Protein AF-A0A971VZ49-F1 (afdb_monomer_lite)

pLDDT: mean 85.01, std 17.79, range [26.12, 98.88]

Foldseek 3Di:
DVVVVVVVVVVVVVCVVVDPPVVVVQVCQQAQAQDPLRGHDQVVCCQWANDGPVPDALLRVLLSVLCSVPRHQLPCVRCVPSVLVSSLVSLVVCVVVVVDDPVSSVVNNPDDGDTPPCPPDDDAPDCPQQVLLCCCCVQVPVCVPPAQCCVSPQQKDFDWLEDRLLQVLLLVLQLPFPFWKWKWKAQLQKLGTHYTQQTNDCVVFVGRQQAFFFAFQFLQLQLLLVLLVVQVPAKQQAWEFFDWDQDPLGDTDAFDVRDGDTIAGNLLCSLASGQVVLLLSCQASPQVSSVLLLVLLQFPPPDDDLFSCVSRRLGGGHNNSSLQSQSCLQNQAKRWDHTITQFMATNVRHTPDGDIIDIDGRGGSLSSPLSQQSQLSNCVPGPLVLLDDPLARKGWDWRADPQQQKTKIWIDTRRMTMIMIGGHLVSHHPPDPDYNSNRPSVSNSSSVNSVVVVDPGDRYRDRDPPSQWDWAWAANGFSAGEDPPGPIDIGITGHPLRWPWYDCVHPTPPVSLVVTPNRHHYQYGPSVVVVCVPPVPDPPPDDDDDDDDDDDDDDDDDDDPPDDDPDDDRRHHDNPPDDSCPPGPRDRVVVVVVVVVSCVVSVVDD

Radius of gyration: 33.23 Å; chains: 1; bounding box: 83×47×128 Å

Sequence (606 aa):
TIIRKAKEAILALRLERIYNKDQLLEMYLNTIYMGHGTYGIDSATKIYFGKVPGKLTITESAILAGLVAAPETYSPFRNPSSSQTRRNYVLKRMLDLDWISKSDYDISINETPALIKREANKSSLSLKDAPYFVSYILFNQLLPNYGTDMVYRGGMRVYTTIDIDLQKKAEELVSKMNHEGALIALDPNTGEILALVGGRDFDSSKFNRATQAFRQPGSAFKPIVYATALENGYRAVDHLLDAPLHFANGWEPGNYGGKYDGEVTLMDALSRSINTVAVRLAQIDGVGRVVDMSRRLGITTPHLPQDLSLALGTASVTPLEMCVAYSAFANDGYKIEPYGIKEIKGRSGESVEQNGPKMTNAISVTTAITTRSMLEQVTIWGTGAKARIEGYQTFGKTGTTNDWTDAWFAGGIPGLVVVVYVGNDNHTPLGGKITGTIAAVPVWKEFISFAVKKLKFPQAFILPPDAGVESVRVCKKTGFLAASGCPATEILVPTGHAPSSQCPWHGGSLSSARADENAPQLILAPIDDDMTHYKYAMRVLSEPAESPEEVTIQAPDTPVVTKKTEDKEHAKVPDKNDDPYKKDPSKQVEMEAKYQELLKRYNIIE

Secondary structure (DSSP, 8-state):
-HHHHHHHHHHHHHHHHHS-HHHHHHHHHHHSEEETTEESHHHHHHHHHS--GGG--HHHHHHHHHHTT-TTTT-TTT-HHHHHHHHHHHHHHHHHTTSS-HHHHHHHHH----PPP----SSS--TTSSHHHHHHHIIIIIHHHHHHHHHHHS--EEEE---HHHHHHHHHHHHT-SS-EEEEEE-TTT-BEEEEE-SS-TTT----HHHH--B--GGGGHHHHHHHHHHTT--TT-EEEE-----TTS-----TTS---EEEEHHHHHHHT-HHHHHHHHHHH-HHHHHHHHHHTT---S----BGGGGGT-S-B-HHHHHHHHHHHHTTSEEE--BSEEEEE-TTS-EEEE----EEE-S-HHHHHHHHHHHHHHHHTSTTGGGPPTTS--EEEEEE-TTS-EEEEEEEETTEEEEEEEE-TT----SSS--HHHHHHHHHHHHHHHHHHHS---SSPPPPTT--EEEEEEETTT-SBPPTT--EEEEEEETT-S--SB-GGGT--HHHHHH-TTPPPEE--HHHHHHHHHHSS----------------PPPPPPP---------PPBPPPTT--TTTT----HHHHHHHHHHHHHHTTS--

Structure (mmCIF, N/CA/C/O backbone):
data_AF-A0A971VZ49-F1
#
_entry.id   AF-A0A971VZ49-F1
#
loop_
_atom_site.group_PDB
_atom_site.id
_atom_site.type_symbol
_atom_site.label_atom_id
_atom_site.label_alt_id
_atom_site.label_comp_id
_atom_site.label_asym_id
_atom_site.label_entity_id
_atom_site.label_seq_id
_atom_site.pdbx_PDB_ins_code
_atom_site.Cartn_x
_atom_site.Cartn_y
_atom_site.Cartn_z
_atom_site.occupancy
_atom_site.B_iso_or_equiv
_atom_site.auth_seq_id
_atom_site.auth_comp_id
_atom_site.auth_asym_id
_atom_site.auth_atom_id
_atom_site.pdbx_PDB_model_num
ATOM 1 N N . THR A 1 1 ? -43.869 10.718 25.753 1.00 60.91 1 THR A N 1
ATOM 2 C CA . THR A 1 1 ? -45.223 10.807 25.163 1.00 60.91 1 THR A CA 1
ATOM 3 C C . THR A 1 1 ? -46.159 9.809 25.815 1.00 60.91 1 THR A C 1
ATOM 5 O O . THR A 1 1 ? -45.720 8.726 26.188 1.00 60.91 1 THR A O 1
ATOM 8 N N . ILE A 1 2 ? -47.440 10.168 25.946 1.00 76.25 2 ILE A N 1
ATOM 9 C CA . ILE A 1 2 ? -48.496 9.337 26.563 1.00 76.25 2 ILE A CA 1
ATOM 10 C C . ILE A 1 2 ? -48.598 7.960 25.878 1.00 76.25 2 ILE A C 1
ATOM 12 O O . ILE A 1 2 ? -48.691 6.937 26.548 1.00 76.25 2 ILE A O 1
ATOM 16 N N . ILE A 1 3 ? -48.442 7.919 24.551 1.00 77.19 3 ILE A N 1
ATOM 17 C CA . ILE A 1 3 ? -48.447 6.684 23.749 1.00 77.19 3 ILE A CA 1
ATOM 18 C C . ILE A 1 3 ? -47.321 5.715 24.161 1.00 77.19 3 ILE A C 1
ATOM 20 O O . ILE A 1 3 ? -47.552 4.511 24.251 1.00 77.19 3 ILE A O 1
ATOM 24 N N . ARG A 1 4 ? -46.111 6.215 24.459 1.00 62.41 4 ARG A N 1
ATOM 25 C CA . ARG A 1 4 ? -44.994 5.383 24.952 1.00 62.41 4 ARG A CA 1
ATOM 26 C C . ARG A 1 4 ? -45.328 4.764 26.310 1.00 62.41 4 ARG A C 1
ATOM 28 O O . ARG A 1 4 ? -45.172 3.563 26.477 1.00 62.41 4 ARG A O 1
ATOM 35 N N . LYS A 1 5 ? -45.851 5.568 27.241 1.00 69.88 5 LYS A N 1
ATOM 36 C CA . LYS A 1 5 ? -46.253 5.115 28.583 1.00 69.88 5 LYS A CA 1
ATOM 37 C C . LYS A 1 5 ? -47.343 4.038 28.528 1.00 69.88 5 LYS A C 1
ATOM 39 O O . LYS A 1 5 ? -47.271 3.074 29.281 1.00 69.88 5 LYS A O 1
ATOM 44 N N . ALA A 1 6 ? -48.305 4.159 27.610 1.00 78.19 6 ALA A N 1
ATOM 45 C CA . ALA A 1 6 ? -49.326 3.133 27.393 1.00 78.19 6 ALA A CA 1
ATOM 46 C C . ALA A 1 6 ? -48.729 1.815 26.862 1.00 78.19 6 ALA A C 1
ATOM 48 O O . ALA A 1 6 ? -49.068 0.742 27.357 1.00 78.19 6 ALA A O 1
ATOM 49 N N . LYS A 1 7 ? -47.792 1.883 25.902 1.00 72.69 7 LYS A N 1
ATOM 50 C CA . LYS A 1 7 ? -47.070 0.699 25.400 1.00 72.69 7 LYS A CA 1
ATOM 51 C C . LYS A 1 7 ? -46.227 0.030 26.492 1.00 72.69 7 LYS A C 1
ATOM 53 O O . LYS A 1 7 ? -46.274 -1.189 26.618 1.00 72.69 7 LYS A O 1
ATOM 58 N N . GLU A 1 8 ? -45.509 0.813 27.296 1.00 64.50 8 GLU A N 1
ATOM 59 C CA . GLU A 1 8 ? -44.722 0.322 28.438 1.00 64.50 8 GLU A CA 1
ATOM 60 C C . GLU A 1 8 ? -45.603 -0.374 29.481 1.00 64.50 8 GLU A C 1
ATOM 62 O O . GLU A 1 8 ? -45.240 -1.445 29.957 1.00 64.50 8 GLU A O 1
ATOM 67 N N . ALA A 1 9 ? -46.785 0.173 29.785 1.00 75.69 9 ALA A N 1
ATOM 68 C CA . ALA A 1 9 ? -47.729 -0.445 30.715 1.00 75.69 9 ALA A CA 1
ATOM 69 C C . ALA A 1 9 ? -48.240 -1.806 30.209 1.00 75.69 9 ALA A C 1
ATOM 71 O O . ALA A 1 9 ? -48.270 -2.778 30.961 1.00 75.69 9 ALA A O 1
ATOM 72 N N . ILE A 1 10 ? -48.589 -1.906 28.920 1.00 80.12 10 ILE A N 1
ATOM 73 C CA . ILE A 1 10 ? -49.008 -3.177 28.304 1.00 80.12 10 ILE A CA 1
ATOM 74 C C . ILE A 1 10 ? -47.860 -4.195 28.322 1.00 80.12 10 ILE A C 1
ATOM 76 O O . ILE A 1 10 ? -48.084 -5.374 28.599 1.00 80.12 10 ILE A O 1
ATOM 80 N N . LEU A 1 11 ? -46.631 -3.754 28.036 1.00 70.19 11 LEU A N 1
ATOM 81 C CA . LEU A 1 11 ? -45.450 -4.614 28.050 1.00 70.19 11 LEU A CA 1
ATOM 82 C C . LEU A 1 11 ? -45.135 -5.113 29.467 1.00 70.19 11 LEU A C 1
ATOM 84 O O . LEU A 1 11 ? -44.893 -6.302 29.638 1.00 70.19 11 LEU A O 1
ATOM 88 N N . ALA A 1 12 ? -45.214 -4.242 30.476 1.00 70.69 12 ALA A N 1
ATOM 89 C CA . ALA A 1 12 ? -45.024 -4.602 31.879 1.00 70.69 12 ALA A CA 1
ATOM 90 C C . ALA A 1 12 ? -46.041 -5.662 32.333 1.00 70.69 12 ALA A C 1
ATOM 92 O O . ALA A 1 12 ? -45.651 -6.677 32.900 1.00 70.69 12 ALA A O 1
ATOM 93 N N . LEU A 1 13 ? -47.325 -5.496 31.987 1.00 79.75 13 LEU A N 1
ATOM 94 C CA . LEU A 1 13 ? -48.366 -6.490 32.284 1.00 79.75 13 LEU A CA 1
ATOM 95 C C . LEU A 1 13 ? -48.114 -7.842 31.604 1.00 79.75 13 LEU A C 1
ATOM 97 O O . LEU A 1 13 ? -48.438 -8.886 32.165 1.00 79.75 13 LEU A O 1
ATOM 101 N N . ARG A 1 14 ? -47.552 -7.846 30.389 1.00 77.62 14 ARG A N 1
ATOM 102 C CA . ARG A 1 14 ? -47.162 -9.088 29.702 1.00 77.62 14 ARG A CA 1
ATOM 103 C C . ARG A 1 14 ? -45.948 -9.738 30.356 1.00 77.62 14 ARG A C 1
ATOM 105 O O . ARG A 1 14 ? -45.961 -10.946 30.552 1.00 77.62 14 ARG A O 1
ATOM 112 N N . LEU A 1 15 ? -44.934 -8.952 30.707 1.00 65.06 15 LEU A N 1
ATOM 113 C CA . LEU A 1 15 ? -43.727 -9.438 31.373 1.00 65.06 15 LEU A CA 1
ATOM 114 C C . LEU A 1 15 ? -44.050 -10.052 32.741 1.00 65.06 15 LEU A C 1
ATOM 116 O O . LEU A 1 15 ? -43.569 -11.141 33.023 1.00 65.06 15 LEU A O 1
ATOM 120 N N . GLU A 1 16 ? -44.936 -9.439 33.530 1.00 80.31 16 GLU A N 1
ATOM 121 C CA . GLU A 1 16 ? -45.384 -9.978 34.828 1.00 80.31 16 GLU A CA 1
ATOM 122 C C . GLU A 1 16 ? -46.219 -11.263 34.732 1.00 80.31 16 GLU A C 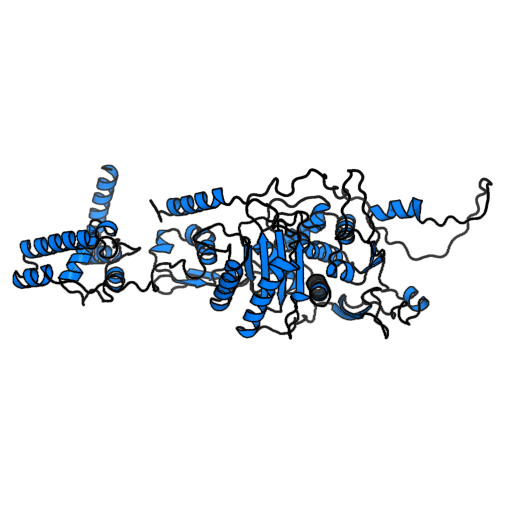1
ATOM 124 O O . GLU A 1 16 ? -46.353 -11.980 35.720 1.00 80.31 16 GLU A O 1
ATOM 129 N N . ARG A 1 17 ? -46.780 -11.581 33.558 1.00 80.38 17 ARG A N 1
ATOM 130 C CA . ARG A 1 17 ? -47.453 -12.870 33.321 1.00 80.38 17 ARG A CA 1
ATOM 131 C C . ARG A 1 17 ? -46.486 -13.995 32.961 1.00 80.38 17 ARG A C 1
ATOM 133 O O . ARG A 1 17 ? -46.862 -15.156 33.079 1.00 80.38 17 ARG A O 1
ATOM 140 N N . ILE A 1 18 ? -45.296 -13.655 32.467 1.00 77.56 18 ILE A N 1
ATOM 141 C CA . ILE A 1 18 ? -44.307 -14.613 31.952 1.00 77.56 18 ILE A CA 1
ATOM 142 C C . ILE A 1 18 ? -43.198 -14.850 32.981 1.00 77.56 18 ILE A C 1
ATOM 144 O O . ILE A 1 18 ? -42.742 -15.978 33.140 1.00 77.56 18 ILE A O 1
ATOM 148 N N . TYR A 1 19 ? -42.787 -13.798 33.689 1.00 74.31 19 TYR A N 1
ATOM 149 C CA . TYR A 1 19 ? -41.680 -13.809 34.636 1.00 74.31 19 TYR A CA 1
ATOM 150 C C . TYR A 1 19 ? -42.162 -13.451 36.039 1.00 74.31 19 TYR A C 1
ATOM 152 O O . TYR A 1 19 ? -43.016 -12.580 36.220 1.00 74.31 19 TYR A O 1
ATOM 160 N N . ASN A 1 20 ? -41.583 -14.101 37.046 1.00 87.69 20 ASN A N 1
ATOM 161 C CA . ASN A 1 20 ? -41.840 -13.753 38.439 1.00 87.69 20 ASN A CA 1
ATOM 162 C C . ASN A 1 20 ? -41.091 -12.465 38.845 1.00 87.69 20 ASN A C 1
ATOM 164 O O . ASN A 1 20 ? -40.246 -11.947 38.111 1.00 87.69 20 ASN A O 1
ATOM 168 N N . LYS A 1 21 ? -41.419 -11.919 40.022 1.00 84.44 21 LYS A N 1
ATOM 169 C CA . LYS A 1 21 ? -40.866 -10.633 40.484 1.00 84.44 21 LYS A CA 1
ATOM 170 C C . LYS A 1 21 ? -39.345 -10.671 40.656 1.00 84.44 21 LYS A C 1
ATOM 172 O O . LYS A 1 21 ? -38.696 -9.680 40.328 1.00 84.44 21 LYS A O 1
ATOM 177 N N . ASP A 1 22 ? -38.788 -11.804 41.076 1.00 81.75 22 ASP A N 1
ATOM 178 C CA . ASP A 1 22 ? -37.342 -11.969 41.246 1.00 81.75 22 ASP A CA 1
ATOM 179 C C . ASP A 1 22 ? -36.620 -11.973 39.894 1.00 81.75 22 ASP A C 1
ATOM 181 O O . ASP A 1 22 ? -35.637 -11.259 39.725 1.00 81.75 22 ASP A O 1
ATOM 185 N N . GLN A 1 23 ? -37.159 -12.674 38.894 1.00 68.31 23 GLN A N 1
ATOM 186 C CA . GLN A 1 23 ? -36.642 -12.684 37.521 1.00 68.31 23 GLN A CA 1
ATOM 187 C C . GLN A 1 23 ? -36.714 -11.298 36.872 1.00 68.31 23 GLN A C 1
ATOM 189 O O . GLN A 1 23 ? -35.786 -10.877 36.184 1.00 68.31 23 GLN A O 1
ATOM 194 N N . LEU A 1 24 ? -37.800 -10.556 37.104 1.00 69.31 24 LEU A N 1
ATOM 195 C CA . LEU A 1 24 ? -37.938 -9.187 36.601 1.00 69.31 24 LEU A CA 1
ATOM 196 C C . LEU A 1 24 ? -36.931 -8.241 37.253 1.00 69.31 24 LEU A C 1
ATOM 198 O O . LEU A 1 24 ? -36.340 -7.406 36.565 1.00 69.31 24 LEU A O 1
ATOM 202 N N . LEU A 1 25 ? -36.717 -8.380 38.562 1.00 78.31 25 LEU A N 1
ATOM 203 C CA . LEU A 1 25 ? -35.715 -7.608 39.282 1.00 78.31 25 LEU A CA 1
ATOM 204 C C . LEU A 1 25 ? -34.301 -7.973 38.819 1.00 78.31 25 LEU A C 1
ATOM 206 O O . LEU A 1 25 ? -33.500 -7.077 38.575 1.00 78.31 25 LEU A O 1
ATOM 210 N N . GLU A 1 26 ? -34.002 -9.256 38.626 1.00 75.31 26 GLU A N 1
ATOM 211 C CA . GLU A 1 26 ? -32.725 -9.731 38.088 1.00 75.31 26 GLU A CA 1
ATOM 212 C C . GLU A 1 26 ? -32.459 -9.159 36.689 1.00 75.31 26 GLU A C 1
ATOM 214 O O . GLU A 1 26 ? -31.389 -8.602 36.431 1.00 75.31 26 GLU A O 1
ATOM 219 N N . MET A 1 27 ? -33.440 -9.234 35.786 1.00 70.69 27 MET A N 1
ATOM 220 C CA . MET A 1 27 ? -33.342 -8.638 34.453 1.00 70.69 27 MET A CA 1
ATOM 221 C C . MET A 1 27 ? -33.104 -7.131 34.535 1.00 70.69 27 MET A C 1
ATOM 223 O O . MET A 1 27 ? -32.225 -6.603 33.852 1.00 70.69 27 MET A O 1
ATOM 227 N N . TYR A 1 28 ? -33.858 -6.432 35.382 1.00 77.69 28 TYR A N 1
ATOM 228 C CA . TYR A 1 28 ? -33.716 -4.994 35.574 1.00 77.69 28 TYR A CA 1
ATOM 229 C C . TYR A 1 28 ? -32.314 -4.627 36.077 1.00 77.69 28 TYR A C 1
ATOM 231 O O . TYR A 1 28 ? -31.632 -3.798 35.473 1.00 77.69 28 TYR A O 1
ATOM 239 N N . LEU A 1 29 ? -31.846 -5.296 37.133 1.00 78.06 29 LEU A N 1
ATOM 240 C CA . LEU A 1 29 ? -30.535 -5.058 37.731 1.00 78.06 29 LEU A CA 1
ATOM 241 C C . LEU A 1 29 ? -29.384 -5.363 36.771 1.00 78.06 29 LEU A C 1
ATOM 243 O O . LEU A 1 29 ? -28.329 -4.758 36.913 1.00 78.06 29 LEU A O 1
ATOM 247 N N . ASN A 1 30 ? -29.570 -6.240 35.783 1.00 74.94 30 ASN A N 1
ATOM 248 C CA . ASN A 1 30 ? -28.558 -6.538 34.767 1.00 74.94 30 ASN A CA 1
ATOM 249 C C . ASN A 1 30 ? -28.598 -5.612 33.541 1.00 74.94 30 ASN A C 1
ATOM 251 O O . ASN A 1 30 ? -27.626 -5.561 32.791 1.00 74.94 30 ASN A O 1
ATOM 255 N N . THR A 1 31 ? -29.694 -4.886 33.313 1.00 67.69 31 THR A N 1
ATOM 256 C CA . THR A 1 31 ? -29.905 -4.112 32.071 1.00 67.69 31 THR A CA 1
ATOM 257 C C . THR A 1 31 ? -29.917 -2.601 32.273 1.00 67.69 31 THR A C 1
ATOM 259 O O . THR A 1 31 ? -29.745 -1.851 31.309 1.00 67.69 31 THR A O 1
ATOM 262 N N . ILE A 1 32 ? -30.110 -2.137 33.508 1.00 76.12 32 ILE A N 1
ATOM 263 C CA . ILE A 1 32 ? -30.224 -0.715 33.822 1.00 76.12 32 ILE A CA 1
ATOM 264 C C . ILE A 1 32 ? -28.922 0.051 33.535 1.00 76.12 32 ILE A C 1
ATOM 266 O O . ILE A 1 32 ? -27.825 -0.409 33.855 1.00 76.12 32 ILE A O 1
ATOM 270 N N . TYR A 1 33 ? -29.047 1.241 32.936 1.00 74.56 33 TYR A N 1
ATOM 271 C CA . TYR A 1 33 ? -27.913 2.138 32.708 1.00 74.56 33 TYR A CA 1
ATOM 272 C C . TYR A 1 33 ? -27.485 2.811 34.017 1.00 74.56 33 TYR A C 1
ATOM 274 O O . TYR A 1 33 ? -28.301 3.412 34.711 1.00 74.56 33 TYR A O 1
ATOM 282 N N . MET A 1 34 ? -26.197 2.724 34.328 1.00 80.31 34 MET A N 1
ATOM 283 C CA . MET A 1 34 ? -25.563 3.150 35.578 1.00 80.31 34 MET A CA 1
ATOM 284 C C . MET A 1 34 ? -24.478 4.222 35.359 1.00 80.31 34 MET A C 1
ATOM 286 O O . MET A 1 34 ? -23.774 4.559 36.303 1.00 80.31 34 MET A O 1
ATOM 290 N N . GLY A 1 35 ? -24.368 4.804 34.155 1.00 74.31 35 GLY A N 1
ATOM 291 C CA . GLY A 1 35 ? -23.431 5.901 33.853 1.00 74.31 35 GLY A CA 1
ATOM 292 C C . GLY A 1 35 ? -22.047 5.417 33.408 1.00 74.31 35 GLY A C 1
ATOM 293 O O . GLY A 1 35 ? -21.637 4.319 33.752 1.00 74.31 35 GLY A O 1
ATOM 294 N N . HIS A 1 36 ? -21.304 6.207 32.628 1.00 73.38 36 HIS A N 1
ATOM 295 C CA . HIS A 1 36 ? -19.997 5.816 32.047 1.00 73.38 36 HIS A CA 1
ATOM 296 C C . HIS A 1 36 ? -20.015 4.532 31.194 1.00 73.38 36 HIS A C 1
ATOM 298 O O . HIS A 1 36 ? -18.978 3.890 31.038 1.00 73.38 36 HIS A O 1
ATOM 304 N N . GLY A 1 37 ? -21.168 4.154 30.631 1.00 65.75 37 GLY A N 1
ATOM 305 C CA . GLY A 1 37 ? -21.259 3.089 29.621 1.00 65.75 37 GLY A CA 1
ATOM 306 C C . GLY A 1 37 ? -21.045 1.614 30.035 1.00 65.75 37 GLY A C 1
ATOM 307 O O . GLY A 1 37 ? -20.576 0.861 29.198 1.00 65.75 37 GLY A O 1
ATOM 308 N N . THR A 1 38 ? -21.312 1.053 31.218 1.00 69.81 38 THR A N 1
ATOM 309 C CA . THR A 1 38 ? -22.169 1.470 32.324 1.00 69.81 38 THR A CA 1
ATOM 310 C C . THR A 1 38 ? -23.512 0.728 32.367 1.00 69.81 38 THR A C 1
ATOM 312 O O . THR A 1 38 ? -24.501 1.403 32.616 1.00 69.81 38 THR A O 1
ATOM 315 N N . TYR A 1 39 ? -23.612 -0.588 32.107 1.00 75.25 39 TYR A N 1
ATOM 316 C CA . TYR A 1 39 ? -24.888 -1.331 32.191 1.00 75.25 39 TYR A CA 1
ATOM 317 C C . TYR A 1 39 ? -24.847 -2.474 33.209 1.00 75.25 39 TYR A C 1
ATOM 319 O O . TYR A 1 39 ? -23.950 -3.321 33.185 1.00 75.25 39 TYR A O 1
ATOM 327 N N . GLY A 1 40 ? -25.863 -2.504 34.068 1.00 78.44 40 GLY A N 1
ATOM 328 C CA . GLY A 1 40 ? -26.052 -3.525 35.087 1.00 78.44 40 GLY A CA 1
ATOM 329 C C . GLY A 1 40 ? -25.263 -3.279 36.377 1.00 78.44 40 GLY A C 1
ATOM 330 O O . GLY A 1 40 ? -24.218 -2.624 36.395 1.00 78.44 40 GLY A O 1
ATOM 331 N N . ILE A 1 41 ? -25.781 -3.818 37.481 1.00 83.75 41 ILE A N 1
ATOM 332 C CA . ILE A 1 41 ? -25.271 -3.566 38.828 1.00 83.75 41 ILE A CA 1
ATOM 333 C C . ILE A 1 41 ? -23.877 -4.167 39.036 1.00 83.75 41 ILE A C 1
ATOM 335 O O . ILE A 1 41 ? -23.022 -3.496 39.595 1.00 83.75 41 ILE A O 1
ATOM 339 N N . ASP A 1 42 ? -23.600 -5.368 38.519 1.00 81.75 42 ASP A N 1
ATOM 340 C CA . ASP A 1 42 ? -22.288 -6.021 38.665 1.00 81.75 42 ASP A CA 1
ATOM 341 C C . ASP A 1 42 ? -21.165 -5.256 37.942 1.00 81.75 42 ASP A C 1
ATOM 343 O O . ASP A 1 42 ? -20.072 -5.064 38.480 1.00 81.75 42 ASP A O 1
ATOM 347 N N . SER A 1 43 ? -21.447 -4.742 36.741 1.00 79.62 43 SER A N 1
ATOM 348 C CA . SER A 1 43 ? -20.526 -3.852 36.029 1.00 79.62 43 SER A CA 1
ATOM 349 C C . SER A 1 43 ? -20.296 -2.572 36.830 1.00 79.62 43 SER A C 1
ATOM 351 O O . SER A 1 43 ? -19.156 -2.159 37.034 1.00 79.62 43 SER A O 1
ATOM 353 N N . ALA A 1 44 ? -21.370 -1.956 37.334 1.00 85.62 44 ALA A N 1
ATOM 354 C CA . ALA A 1 44 ? -21.288 -0.719 38.098 1.00 85.62 44 ALA A CA 1
ATOM 355 C C . ALA A 1 44 ? -20.471 -0.881 39.391 1.00 85.62 44 ALA A C 1
ATOM 357 O O . ALA A 1 44 ? -19.612 -0.049 39.674 1.00 85.62 44 ALA A O 1
ATOM 358 N N . THR A 1 45 ? -20.646 -1.962 40.151 1.00 89.44 45 THR A N 1
ATOM 359 C CA . THR A 1 45 ? -19.895 -2.171 41.402 1.00 89.44 45 THR A CA 1
ATOM 360 C C . THR A 1 45 ? -18.398 -2.318 41.165 1.00 89.44 45 THR A C 1
ATOM 362 O O . THR A 1 45 ? -17.598 -1.782 41.935 1.00 89.44 45 THR A O 1
ATOM 365 N N . LYS A 1 46 ? -18.010 -2.979 40.069 1.00 84.50 46 LYS A N 1
ATOM 366 C CA . LYS A 1 46 ? -16.609 -3.090 39.643 1.00 84.50 46 LYS A CA 1
ATOM 367 C C . LYS A 1 46 ? -16.043 -1.736 39.230 1.00 84.50 46 LYS A C 1
ATOM 369 O O . LYS A 1 46 ? -14.951 -1.388 39.661 1.00 84.50 46 LYS A O 1
ATOM 374 N N . ILE A 1 47 ? -16.800 -0.965 38.449 1.00 81.81 47 ILE A N 1
ATOM 375 C CA . ILE A 1 47 ? -16.385 0.351 37.939 1.00 81.81 47 ILE A CA 1
ATOM 376 C C . ILE A 1 47 ? -16.218 1.365 39.079 1.00 81.81 47 ILE A C 1
ATOM 378 O O . ILE A 1 47 ? -15.223 2.086 39.120 1.00 81.81 47 ILE A O 1
ATOM 382 N N . TYR A 1 48 ? -17.192 1.449 39.988 1.00 87.00 48 TYR A N 1
ATOM 383 C CA . TYR A 1 48 ? -17.220 2.477 41.029 1.00 87.00 48 TYR A CA 1
ATOM 384 C C . TYR A 1 48 ? -16.380 2.108 42.258 1.00 87.00 48 TYR A C 1
ATOM 386 O O . TYR A 1 48 ? -15.691 2.973 42.800 1.00 87.00 48 TYR A O 1
ATOM 394 N N . PHE A 1 49 ? -16.402 0.838 42.677 1.00 90.94 49 PHE A N 1
ATOM 395 C CA . PHE A 1 49 ? -15.855 0.410 43.973 1.00 90.94 49 PHE A CA 1
ATOM 396 C C . PHE A 1 49 ? -14.874 -0.765 43.891 1.00 90.94 49 PHE A C 1
ATOM 398 O O . PHE A 1 49 ? -14.252 -1.098 44.896 1.00 90.94 49 PHE A O 1
ATOM 405 N N . GLY A 1 50 ? -14.721 -1.420 42.733 1.00 85.94 50 GLY A N 1
ATOM 406 C CA . GLY A 1 50 ? -13.858 -2.602 42.604 1.00 85.94 50 GLY A CA 1
ATOM 407 C C . GLY A 1 50 ? -14.378 -3.842 43.306 1.00 85.94 50 GLY A C 1
ATOM 408 O O . GLY A 1 50 ? -13.602 -4.743 43.617 1.00 85.94 50 GLY A O 1
ATOM 409 N N . LYS A 1 51 ? -15.674 -3.872 43.611 1.00 88.19 51 LYS A N 1
ATOM 410 C CA . LYS A 1 51 ? -16.302 -4.907 44.432 1.00 88.19 51 LYS A CA 1
ATOM 411 C C . LYS A 1 51 ? -17.313 -5.702 43.620 1.00 88.19 51 LYS A C 1
ATOM 413 O O . LYS A 1 51 ? -17.833 -5.241 42.603 1.00 88.19 51 LYS A O 1
ATOM 418 N N . VAL A 1 52 ? -17.621 -6.896 44.114 1.00 87.69 52 VAL A N 1
ATOM 419 C CA . VAL A 1 52 ? -18.802 -7.655 43.688 1.00 87.69 52 VAL A CA 1
ATOM 420 C C . VAL A 1 52 ? -20.040 -7.161 44.454 1.00 87.69 52 VAL A C 1
ATOM 422 O O . VAL A 1 52 ? -19.887 -6.731 45.603 1.00 87.69 52 VAL A O 1
ATOM 425 N N . PRO A 1 53 ? -21.260 -7.248 43.890 1.00 86.44 53 PRO A N 1
ATOM 426 C CA . PRO A 1 53 ? -22.473 -6.700 44.511 1.00 86.44 53 PRO A CA 1
ATOM 427 C C . PRO A 1 53 ? -22.719 -7.139 45.961 1.00 86.44 53 PRO A C 1
ATOM 429 O O . PRO A 1 53 ? -23.065 -6.316 46.801 1.00 86.44 53 PRO A O 1
ATOM 432 N N . GLY A 1 54 ? -22.450 -8.404 46.299 1.00 88.38 54 GLY A N 1
ATOM 433 C CA . GLY A 1 54 ? -22.623 -8.930 47.662 1.00 88.38 54 GLY A CA 1
ATOM 434 C C . GLY A 1 54 ? -21.616 -8.421 48.706 1.00 88.38 54 GLY A C 1
ATOM 435 O O . GLY A 1 54 ? -21.635 -8.886 49.842 1.00 88.38 54 GLY A O 1
ATOM 436 N N . LYS A 1 55 ? -20.694 -7.525 48.333 1.00 92.81 55 LYS A N 1
ATOM 437 C CA . LYS A 1 55 ? -19.665 -6.947 49.219 1.00 92.81 55 LYS A CA 1
ATOM 438 C C . LYS A 1 55 ? -19.783 -5.428 49.374 1.00 92.81 55 LYS A C 1
ATOM 440 O O . LYS A 1 55 ? -18.881 -4.815 49.945 1.00 92.81 55 LYS A O 1
ATOM 445 N N . LEU A 1 56 ? -20.849 -4.825 48.853 1.00 92.44 56 LEU A N 1
ATOM 446 C CA . LEU A 1 56 ? -21.084 -3.392 48.989 1.00 92.44 56 LEU A CA 1
ATOM 447 C C . LEU A 1 56 ? -21.480 -3.019 50.415 1.00 92.44 56 LEU A C 1
ATOM 449 O O . LEU A 1 56 ? -22.208 -3.756 51.081 1.00 92.44 56 LEU A O 1
ATOM 453 N N . THR A 1 57 ? -21.052 -1.838 50.854 1.00 94.19 57 THR A N 1
ATOM 454 C CA . THR A 1 57 ? -21.607 -1.211 52.060 1.00 94.19 57 THR A CA 1
ATOM 455 C C . THR A 1 57 ? -22.984 -0.604 51.770 1.00 94.19 57 THR A C 1
ATOM 457 O O . THR A 1 57 ? -23.396 -0.451 50.613 1.00 94.19 57 THR A O 1
ATOM 460 N N . ILE A 1 58 ? -23.716 -0.231 52.824 1.00 94.69 58 ILE A N 1
ATOM 461 C CA . ILE A 1 58 ? -25.006 0.468 52.703 1.00 94.69 58 ILE A CA 1
ATOM 462 C C . ILE A 1 58 ? -24.817 1.793 51.947 1.00 94.69 58 ILE A C 1
ATOM 464 O O . ILE A 1 58 ? -25.585 2.105 51.038 1.00 94.69 58 ILE A O 1
ATOM 468 N N . THR A 1 59 ? -23.744 2.526 52.247 1.00 94.81 59 THR A N 1
ATOM 469 C CA . THR A 1 59 ? -23.356 3.775 51.575 1.00 94.81 59 THR A CA 1
ATOM 470 C C . THR A 1 59 ? -23.110 3.580 50.078 1.00 94.81 59 THR A C 1
ATOM 472 O O . THR A 1 59 ? -23.631 4.341 49.260 1.00 94.81 59 THR A O 1
ATOM 475 N N . GLU A 1 60 ? -22.345 2.553 49.697 1.00 94.50 60 GLU A N 1
ATOM 476 C CA . GLU A 1 60 ? -22.046 2.236 48.292 1.00 94.50 60 GLU A CA 1
ATOM 477 C C . GLU A 1 60 ? -23.304 1.794 47.532 1.00 94.50 60 GLU A C 1
ATOM 479 O O . GLU A 1 60 ? -23.554 2.242 46.410 1.00 94.50 60 GLU A O 1
ATOM 484 N N . SER A 1 61 ? -24.145 0.982 48.177 1.00 94.69 61 SER A N 1
ATOM 485 C CA . SER A 1 61 ? -25.432 0.539 47.631 1.00 94.69 61 SER A CA 1
ATOM 486 C C . SER A 1 61 ? -26.381 1.719 47.404 1.00 94.69 61 SER A C 1
ATOM 488 O O . SER A 1 61 ? -27.013 1.818 46.351 1.00 94.69 61 SER A O 1
ATOM 490 N N . ALA A 1 62 ? -26.432 2.664 48.349 1.00 95.25 62 ALA A N 1
ATOM 491 C CA . ALA A 1 62 ? -27.245 3.871 48.244 1.00 95.25 62 ALA A CA 1
ATOM 492 C C . ALA A 1 62 ? -26.789 4.796 47.104 1.00 95.25 62 ALA A C 1
ATOM 494 O O . ALA A 1 62 ? -27.626 5.434 46.461 1.00 95.25 62 ALA A O 1
ATOM 495 N N . ILE A 1 63 ? -25.484 4.846 46.807 1.00 94.31 63 ILE A N 1
ATOM 496 C CA . ILE A 1 63 ? -24.968 5.568 45.636 1.00 94.31 63 ILE A CA 1
ATOM 497 C C . ILE A 1 63 ? -25.486 4.930 44.351 1.00 94.31 63 ILE A C 1
ATOM 499 O O . ILE A 1 63 ? -26.095 5.634 43.549 1.00 94.31 63 ILE A O 1
ATOM 503 N N . LEU A 1 64 ? -25.311 3.616 44.169 1.00 93.62 64 LEU A N 1
ATOM 504 C CA . LEU A 1 64 ? -25.746 2.930 42.943 1.00 93.62 64 LEU A CA 1
ATOM 505 C C . LEU A 1 64 ? -27.262 3.011 42.741 1.00 93.62 64 LEU A C 1
ATOM 507 O O . LEU A 1 64 ? -27.723 3.317 41.643 1.00 93.62 64 LEU A O 1
ATOM 511 N N . ALA A 1 65 ? -28.046 2.834 43.807 1.00 93.31 65 ALA A N 1
ATOM 512 C CA . ALA A 1 65 ? -29.494 3.027 43.758 1.00 93.31 65 ALA A CA 1
ATOM 513 C C . ALA A 1 65 ? -29.871 4.477 43.393 1.00 93.31 65 ALA A C 1
ATOM 515 O O . ALA A 1 65 ? -30.840 4.717 42.671 1.00 93.31 65 ALA A O 1
ATOM 516 N N . GLY A 1 66 ? -29.082 5.456 43.846 1.00 91.75 66 GLY A N 1
ATOM 517 C CA . GLY A 1 66 ? -29.238 6.864 43.496 1.00 91.75 66 GLY A CA 1
ATOM 518 C C . GLY A 1 66 ? -28.978 7.167 42.018 1.00 91.75 66 GLY A C 1
ATOM 519 O O . GLY A 1 66 ? -29.678 8.019 41.457 1.00 91.75 66 GLY A O 1
ATOM 520 N N . LEU A 1 67 ? -28.033 6.454 41.389 1.00 90.75 67 LEU A N 1
ATOM 521 C CA . LEU A 1 67 ? -27.664 6.626 39.978 1.00 90.75 67 LEU A CA 1
ATOM 522 C C . LEU A 1 67 ? -28.826 6.333 39.035 1.00 90.75 67 LEU A C 1
ATOM 524 O O . LEU A 1 67 ? -28.978 7.055 38.058 1.00 90.75 67 LEU A O 1
ATOM 528 N N . VAL A 1 68 ? -29.684 5.357 39.355 1.00 87.12 68 VAL A N 1
ATOM 529 C CA . VAL A 1 68 ? -30.838 4.943 38.529 1.00 87.12 68 VAL A CA 1
ATOM 530 C C . VAL A 1 68 ? -31.653 6.134 38.007 1.00 87.12 68 VAL A C 1
ATOM 532 O O . VAL A 1 68 ? -32.131 6.113 36.877 1.00 87.12 68 VAL A O 1
ATOM 535 N N . ALA A 1 69 ? -31.824 7.177 38.825 1.00 82.69 69 ALA A N 1
ATOM 536 C CA . ALA A 1 69 ? -32.651 8.327 38.470 1.00 82.69 69 ALA A CA 1
ATOM 537 C C . ALA A 1 69 ? -32.011 9.259 37.429 1.00 82.69 69 ALA A C 1
ATOM 539 O O . ALA A 1 69 ? -32.728 9.828 36.611 1.00 82.69 69 ALA A O 1
ATOM 540 N N . ALA A 1 70 ? -30.690 9.440 37.480 1.00 83.44 70 ALA A N 1
ATOM 541 C CA . ALA A 1 70 ? -29.929 10.244 36.523 1.00 83.44 70 ALA A CA 1
ATOM 542 C C . ALA A 1 70 ? -28.438 9.851 36.600 1.00 83.44 70 ALA A C 1
ATOM 544 O O . ALA A 1 70 ? -27.676 10.479 37.346 1.00 83.44 70 ALA A O 1
ATOM 545 N N . PRO A 1 71 ? -28.007 8.811 35.861 1.00 81.88 71 PRO A N 1
ATOM 546 C CA . PRO A 1 71 ? -26.708 8.178 36.097 1.00 81.88 71 PRO A CA 1
ATOM 547 C C . PRO A 1 71 ? -25.499 9.090 35.859 1.00 81.88 71 PRO A C 1
ATOM 549 O O . PRO A 1 71 ? -24.548 9.073 36.637 1.00 81.88 71 PRO A O 1
ATOM 552 N N . GLU A 1 72 ? -25.540 9.941 34.830 1.00 81.31 72 GLU A N 1
ATOM 553 C CA . GLU A 1 72 ? -24.456 10.898 34.555 1.00 81.31 72 GLU A CA 1
ATOM 554 C C . GLU A 1 72 ? -24.455 12.072 35.544 1.00 81.31 72 GLU A C 1
ATOM 556 O O . GLU A 1 72 ? -23.398 12.493 36.015 1.00 81.31 72 GLU A O 1
ATOM 561 N N . THR A 1 73 ? -25.635 12.583 35.904 1.00 80.56 73 THR A N 1
ATOM 562 C CA . THR A 1 73 ? -25.777 13.726 36.817 1.00 80.56 73 THR A CA 1
ATOM 563 C C . THR A 1 73 ? -25.353 13.372 38.237 1.00 80.56 73 THR A C 1
ATOM 565 O O . THR A 1 73 ? -24.658 14.160 38.875 1.00 80.56 73 THR A O 1
ATOM 568 N N . TYR A 1 74 ? -25.744 12.195 38.728 1.00 88.88 74 TYR A N 1
ATOM 569 C CA . TYR A 1 74 ? -25.448 11.735 40.087 1.00 88.88 74 TYR A CA 1
ATOM 570 C C . TYR A 1 74 ? -24.181 10.883 40.180 1.00 88.88 74 TYR A C 1
ATOM 572 O O . TYR A 1 74 ? -23.885 10.337 41.245 1.00 88.88 74 TYR A O 1
ATOM 580 N N . SER A 1 75 ? -23.415 10.783 39.093 1.00 88.38 75 SER A N 1
ATOM 581 C CA . SER A 1 75 ? -22.155 10.054 39.081 1.00 88.38 75 SER A CA 1
ATOM 582 C C . SER A 1 75 ? -21.139 10.695 40.040 1.00 88.38 75 SER A C 1
ATOM 584 O O . SER A 1 75 ? -20.750 11.849 39.818 1.00 88.38 75 SER A O 1
ATOM 586 N N . PRO A 1 76 ? -20.593 9.942 41.015 1.00 87.81 76 PRO A N 1
ATOM 587 C CA . PRO A 1 76 ? -19.576 10.452 41.933 1.00 87.81 76 PRO A CA 1
ATOM 588 C C . PRO A 1 76 ? -18.256 10.819 41.235 1.00 87.81 76 PRO A C 1
ATOM 590 O O . PRO A 1 76 ? -17.493 11.615 41.767 1.00 87.81 76 PRO A O 1
ATOM 593 N N . PHE A 1 77 ? -18.001 10.310 40.021 1.00 83.69 77 PHE A N 1
ATOM 594 C CA . PHE A 1 77 ? -16.832 10.689 39.214 1.00 83.69 77 PHE A CA 1
ATOM 595 C C . PHE A 1 77 ? -16.964 12.040 38.502 1.00 83.69 77 PHE A C 1
ATOM 597 O O . PHE A 1 77 ? -15.951 12.624 38.136 1.00 83.69 77 PHE A O 1
ATOM 604 N N . ARG A 1 78 ? -18.195 12.504 38.243 1.00 77.56 78 ARG A N 1
ATOM 605 C CA . ARG A 1 78 ? -18.449 13.770 37.530 1.00 77.56 78 ARG A CA 1
ATOM 606 C C . ARG A 1 78 ? -18.838 14.862 38.517 1.00 77.56 78 ARG A C 1
ATOM 608 O O . ARG A 1 78 ? -18.230 15.922 38.519 1.00 77.56 78 ARG A O 1
ATOM 615 N N . ASN A 1 79 ? -19.826 14.568 39.365 1.00 86.38 79 ASN A N 1
ATOM 616 C CA . ASN A 1 79 ? -20.433 15.523 40.286 1.00 86.38 79 ASN A CA 1
ATOM 617 C C . ASN A 1 79 ? -20.489 14.934 41.709 1.00 86.38 79 ASN A C 1
ATOM 619 O O . ASN A 1 79 ? -21.549 14.459 42.138 1.00 86.38 79 ASN A O 1
ATOM 623 N N . PRO A 1 80 ? -19.375 14.962 42.467 1.00 88.00 80 PRO A N 1
ATOM 624 C CA . PRO A 1 80 ? -19.313 14.386 43.812 1.00 88.00 80 PRO A CA 1
ATOM 625 C C . PRO A 1 80 ? -20.396 14.931 44.752 1.00 88.00 80 PRO A C 1
ATOM 627 O O . PRO A 1 80 ? -21.068 14.161 45.434 1.00 88.00 80 PRO A O 1
ATOM 630 N N . SER A 1 81 ? -20.634 16.247 44.732 1.00 90.38 81 SER A N 1
ATOM 631 C CA . SER A 1 81 ? -21.634 16.898 45.588 1.00 90.38 81 SER A CA 1
ATOM 632 C C . SER A 1 81 ? -23.060 16.440 45.270 1.00 90.38 81 SER A C 1
ATOM 634 O O . SER A 1 81 ? -23.803 16.065 46.174 1.00 90.38 81 SER A O 1
ATOM 636 N N . SER A 1 82 ? -23.442 16.392 43.987 1.00 89.81 82 SER A N 1
ATOM 637 C CA . SER A 1 82 ? -24.771 15.915 43.573 1.00 89.81 82 SER A CA 1
ATOM 638 C C . SER A 1 82 ? -24.967 14.434 43.891 1.00 89.81 82 SER A C 1
ATOM 640 O O . SER A 1 82 ? -26.057 14.032 44.301 1.00 89.81 82 SER A O 1
ATOM 642 N N . SER A 1 83 ? -23.909 13.631 43.743 1.00 91.88 83 SER A N 1
ATOM 643 C CA . SER A 1 83 ? -23.916 12.223 44.141 1.00 91.88 83 SER A CA 1
ATOM 644 C C . SER A 1 83 ? -24.162 12.068 45.641 1.00 91.88 83 SER A C 1
ATOM 646 O O . SER A 1 83 ? -25.027 11.294 46.046 1.00 91.88 83 SER A O 1
ATOM 648 N N . GLN A 1 84 ? -23.487 12.869 46.470 1.00 93.31 84 GLN A N 1
ATOM 649 C CA . GLN A 1 84 ? -23.663 12.858 47.920 1.00 93.31 84 GLN A CA 1
ATOM 650 C C . GLN A 1 84 ? -25.087 13.252 48.332 1.00 93.31 84 GLN A C 1
ATOM 652 O O . GLN A 1 84 ? -25.706 12.560 49.140 1.00 93.31 84 GLN A O 1
ATOM 657 N N . THR A 1 85 ? -25.649 14.315 47.746 1.00 93.69 85 THR A N 1
ATOM 658 C CA . THR A 1 85 ? -27.043 14.712 48.002 1.00 93.69 85 THR A CA 1
ATOM 659 C C . THR A 1 85 ? -28.012 13.590 47.636 1.00 93.69 85 THR A C 1
ATOM 661 O O . THR A 1 85 ? -28.915 13.267 48.412 1.00 93.69 85 THR A O 1
ATOM 664 N N . ARG A 1 86 ? -27.812 12.952 46.475 1.00 94.81 86 ARG A N 1
ATOM 665 C CA . ARG A 1 86 ? -28.675 11.861 46.015 1.00 94.81 86 ARG A CA 1
ATOM 666 C C . ARG A 1 86 ? -28.549 10.615 46.889 1.00 94.81 86 ARG A C 1
ATOM 668 O O . ARG A 1 86 ? -29.568 10.022 47.232 1.00 94.81 86 ARG A O 1
ATOM 675 N N . ARG A 1 87 ? -27.334 10.252 47.294 1.00 95.25 87 ARG A N 1
ATOM 676 C CA . ARG A 1 87 ? -27.066 9.171 48.248 1.00 95.25 87 ARG A CA 1
ATOM 677 C C . ARG A 1 87 ? -27.785 9.414 49.571 1.00 95.25 87 ARG A C 1
ATOM 679 O O . ARG A 1 87 ? -28.471 8.524 50.056 1.00 95.25 87 ARG A O 1
ATOM 686 N N . ASN A 1 88 ? -27.666 10.615 50.135 1.00 94.94 88 ASN A N 1
ATOM 687 C CA . ASN A 1 88 ? -28.295 10.963 51.412 1.00 94.94 88 ASN A CA 1
ATOM 688 C C . ASN A 1 88 ? -29.824 10.860 51.333 1.00 94.94 88 ASN A C 1
ATOM 690 O O . ASN A 1 88 ? -30.459 10.357 52.256 1.00 94.94 88 ASN A O 1
ATOM 694 N N . TYR A 1 89 ? -30.409 11.262 50.201 1.00 95.81 89 TYR A N 1
ATOM 695 C CA . TYR A 1 89 ? -31.829 11.047 49.932 1.00 95.81 89 TYR A CA 1
ATOM 696 C C . TYR A 1 89 ? -32.201 9.555 49.944 1.00 95.81 89 TYR A C 1
ATOM 698 O O . TYR A 1 89 ? -33.186 9.181 50.578 1.00 95.81 89 TYR A O 1
ATOM 706 N N . VAL A 1 90 ? -31.414 8.693 49.287 1.00 96.50 90 VAL A N 1
ATOM 707 C CA . VAL A 1 90 ? -31.659 7.239 49.276 1.00 96.50 90 VAL A CA 1
ATOM 708 C C . VAL A 1 90 ? -31.532 6.645 50.680 1.00 96.50 90 VAL A C 1
ATOM 710 O O . VAL A 1 90 ? -32.439 5.940 51.109 1.00 96.50 90 VAL A O 1
ATOM 713 N N . LEU A 1 91 ? -30.477 6.984 51.427 1.00 96.62 91 LEU A N 1
ATOM 714 C CA . LEU A 1 91 ? -30.291 6.541 52.814 1.00 96.62 91 LEU A CA 1
ATOM 715 C C . LEU A 1 91 ? -31.473 6.948 53.698 1.00 96.62 91 LEU A C 1
ATOM 717 O O . LEU A 1 91 ? -31.971 6.142 54.480 1.00 96.62 91 LEU A O 1
ATOM 721 N N . LYS A 1 92 ? -31.972 8.179 53.535 1.00 95.94 92 LYS A N 1
ATOM 722 C CA . LYS A 1 92 ? -33.127 8.663 54.294 1.00 95.94 92 LYS A CA 1
ATOM 723 C C . LYS A 1 92 ? -34.389 7.873 53.950 1.00 95.94 92 LYS A C 1
ATOM 725 O O . LYS A 1 92 ? -35.113 7.475 54.852 1.00 95.94 92 LYS A O 1
ATOM 730 N N . ARG A 1 93 ? -34.609 7.567 52.667 1.00 97.25 93 ARG A N 1
ATOM 731 C CA . ARG A 1 93 ? -35.715 6.701 52.228 1.00 97.25 93 ARG A CA 1
ATOM 732 C C . ARG A 1 93 ? -35.597 5.277 52.768 1.00 97.25 93 ARG A C 1
ATOM 734 O O . ARG A 1 93 ? -36.619 4.710 53.123 1.00 97.25 93 ARG A O 1
ATOM 741 N N . MET A 1 94 ? -34.391 4.716 52.837 1.00 96.56 94 MET A N 1
ATOM 742 C CA . MET A 1 94 ? -34.160 3.388 53.417 1.00 96.56 94 MET A CA 1
ATOM 743 C C . MET A 1 94 ? -34.473 3.370 54.915 1.00 96.56 94 MET A C 1
ATOM 745 O O . MET A 1 94 ? -35.079 2.415 55.385 1.00 96.56 94 MET A O 1
ATOM 749 N N . LEU A 1 95 ? -34.121 4.435 55.645 1.00 95.44 95 LEU A N 1
ATOM 750 C CA . LEU A 1 95 ? -34.488 4.590 57.053 1.00 95.44 95 LEU A CA 1
ATOM 751 C C . LEU A 1 95 ? -36.007 4.734 57.229 1.00 95.44 95 LEU A C 1
ATOM 753 O O . LEU A 1 95 ? -36.587 4.056 58.062 1.00 95.44 95 LEU A O 1
ATOM 757 N N . ASP A 1 96 ? -36.657 5.586 56.431 1.00 95.75 96 ASP A N 1
ATOM 758 C CA . ASP A 1 96 ? -38.108 5.823 56.517 1.00 95.75 96 ASP A CA 1
ATOM 759 C C . ASP A 1 96 ? -38.950 4.585 56.140 1.00 95.75 96 ASP A C 1
ATOM 761 O O . ASP A 1 96 ? -40.145 4.544 56.423 1.00 95.75 96 ASP A O 1
ATOM 765 N N . LEU A 1 97 ? -38.349 3.613 55.446 1.00 96.06 97 LEU A N 1
ATOM 766 C CA . LEU A 1 97 ? -38.956 2.334 55.065 1.00 96.06 97 LEU A CA 1
ATOM 767 C C . LEU A 1 97 ? -38.528 1.175 55.981 1.00 96.06 97 LEU A C 1
ATOM 769 O O . LEU A 1 97 ? -38.830 0.026 55.663 1.00 96.06 97 LEU A O 1
ATOM 773 N N . ASP A 1 98 ? -37.801 1.460 57.066 1.00 95.19 98 ASP A N 1
ATOM 774 C CA . ASP A 1 98 ? -37.260 0.477 58.013 1.00 95.19 98 ASP A CA 1
ATOM 775 C C . ASP A 1 98 ? -36.346 -0.591 57.369 1.00 95.19 98 ASP A C 1
ATOM 777 O O . ASP A 1 98 ? -36.214 -1.709 57.864 1.00 95.19 98 ASP A O 1
ATOM 781 N N . TRP A 1 99 ? -35.681 -0.265 56.254 1.00 94.88 99 TRP A N 1
ATOM 782 C CA . TRP A 1 99 ? -34.716 -1.162 55.593 1.00 94.88 99 TRP A CA 1
ATOM 783 C C . TRP A 1 99 ? -33.334 -1.138 56.252 1.00 94.88 99 TRP A C 1
ATOM 785 O O . TRP A 1 99 ? -32.534 -2.046 56.033 1.00 94.88 99 TRP A O 1
ATOM 795 N N . ILE A 1 100 ? -33.040 -0.089 57.024 1.00 96.06 100 ILE A N 1
ATOM 796 C CA . ILE A 1 100 ? -31.801 0.083 57.792 1.00 96.06 100 ILE A CA 1
ATOM 797 C C 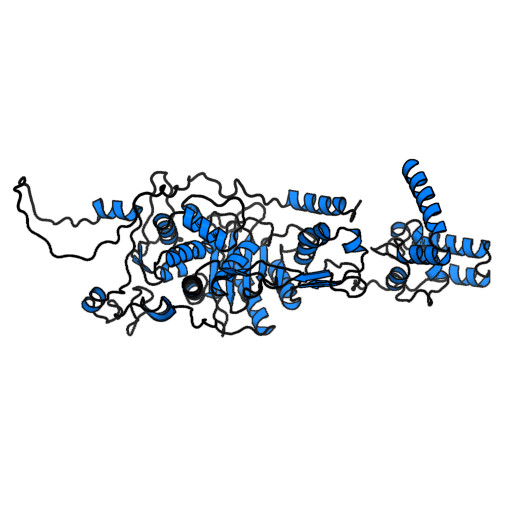. ILE A 1 100 ? -32.118 0.661 59.169 1.00 96.06 100 ILE A C 1
ATOM 799 O O . ILE A 1 100 ? -33.104 1.381 59.332 1.00 96.06 100 ILE A O 1
ATOM 803 N N . SER A 1 101 ? -31.266 0.389 60.159 1.00 96.12 101 SER A N 1
ATOM 804 C CA . SER A 1 101 ? -31.422 0.977 61.489 1.00 96.12 101 SER A CA 1
ATOM 805 C C . SER A 1 101 ? -30.997 2.450 61.512 1.00 96.12 101 SER A C 1
ATOM 807 O O . SER A 1 101 ? -30.234 2.920 60.664 1.00 96.12 101 SER A O 1
ATOM 809 N N . LYS A 1 102 ? -31.431 3.194 62.538 1.00 94.00 102 LYS A N 1
ATOM 810 C CA . LYS A 1 102 ? -30.953 4.568 62.765 1.00 94.00 102 LYS A CA 1
ATOM 811 C C . LYS A 1 102 ? -29.428 4.625 62.942 1.00 94.00 102 LYS A C 1
ATOM 813 O O . LYS A 1 102 ? -28.795 5.532 62.417 1.00 94.00 102 LYS A O 1
ATOM 818 N N . SER A 1 103 ? -28.845 3.624 63.608 1.00 94.88 103 SER A N 1
ATOM 819 C CA . SER A 1 103 ? -27.390 3.494 63.756 1.00 94.88 103 SER A CA 1
ATOM 820 C C . SER A 1 103 ? -26.695 3.352 62.399 1.00 94.88 103 SER A C 1
ATOM 822 O O . SER A 1 103 ? -25.723 4.051 62.128 1.00 94.88 103 SER A O 1
ATOM 824 N N . ASP A 1 104 ? -27.211 2.487 61.522 1.00 94.44 104 ASP A N 1
ATOM 825 C CA . ASP A 1 104 ? -26.647 2.291 60.180 1.00 94.44 104 ASP A CA 1
ATOM 826 C C . ASP A 1 104 ? -26.759 3.554 59.328 1.00 94.44 104 ASP A C 1
ATOM 828 O O . ASP A 1 104 ? -25.835 3.887 58.584 1.00 94.44 104 ASP A O 1
ATOM 832 N N . TYR A 1 105 ? -27.874 4.278 59.448 1.00 95.62 105 TYR A N 1
ATOM 833 C CA . TYR A 1 105 ? -28.069 5.561 58.781 1.00 95.62 105 TYR A CA 1
ATOM 834 C C . TYR A 1 105 ? -27.037 6.601 59.241 1.00 95.62 105 TYR A C 1
ATOM 836 O O . TYR A 1 105 ? -26.388 7.222 58.399 1.00 95.62 105 TYR A O 1
ATOM 844 N N . ASP A 1 106 ? -26.847 6.760 60.554 1.00 93.69 106 ASP A N 1
ATOM 845 C CA . ASP A 1 106 ? -25.919 7.742 61.129 1.00 93.69 106 ASP A CA 1
ATOM 846 C C . ASP A 1 106 ? -24.450 7.429 60.775 1.00 93.69 106 ASP A C 1
ATOM 848 O O . ASP A 1 106 ? -23.645 8.343 60.569 1.00 93.69 106 ASP A O 1
ATOM 852 N N . ILE A 1 107 ? -24.099 6.146 60.627 1.00 93.31 107 ILE A N 1
ATOM 853 C CA . ILE A 1 107 ? -22.793 5.716 60.104 1.00 93.31 107 ILE A CA 1
ATOM 854 C C . ILE A 1 107 ? -22.688 6.044 58.606 1.00 93.31 107 ILE A C 1
ATOM 856 O O . ILE A 1 107 ? -21.747 6.712 58.175 1.00 93.31 107 ILE A O 1
ATOM 860 N N . SER A 1 108 ? -23.679 5.632 57.812 1.00 92.94 108 SER A N 1
ATOM 861 C CA . SER A 1 108 ? -23.640 5.718 56.343 1.00 92.94 108 SER A CA 1
ATOM 862 C C . SER A 1 108 ? -23.692 7.157 55.816 1.00 92.94 108 SER A C 1
ATOM 864 O O . SER A 1 108 ? -23.117 7.474 54.772 1.00 92.94 108 SER A O 1
ATOM 866 N N . ILE A 1 109 ? -24.369 8.067 56.526 1.00 92.12 109 ILE A N 1
ATOM 867 C CA . ILE A 1 109 ? -24.476 9.477 56.120 1.00 92.12 109 ILE A CA 1
ATOM 868 C C . ILE A 1 109 ? -23.120 10.198 56.212 1.00 92.12 109 ILE A C 1
ATOM 870 O O . ILE A 1 109 ? -22.833 11.082 55.397 1.00 92.12 109 ILE A O 1
ATOM 874 N N . ASN A 1 110 ? -22.276 9.773 57.157 1.00 89.50 110 ASN A N 1
ATOM 875 C CA . ASN A 1 110 ? -20.955 10.338 57.433 1.00 89.50 110 ASN A CA 1
ATOM 876 C C . ASN A 1 110 ? -19.814 9.561 56.753 1.00 89.50 110 ASN A C 1
ATOM 878 O O . ASN A 1 110 ? -18.690 10.057 56.671 1.00 89.50 110 ASN A O 1
ATOM 882 N N . GLU A 1 111 ? -20.087 8.366 56.228 1.00 88.31 111 GLU A N 1
ATOM 883 C CA . GLU A 1 111 ? -19.113 7.569 55.487 1.00 88.31 111 GLU A CA 1
ATOM 884 C C . GLU A 1 111 ? -18.749 8.249 54.157 1.00 88.31 111 GLU A C 1
ATOM 886 O O . GLU A 1 111 ? -19.614 8.690 53.394 1.00 88.31 111 GLU A O 1
ATOM 891 N N . THR A 1 112 ? -17.453 8.314 53.849 1.00 85.75 112 THR A N 1
ATOM 892 C CA . THR A 1 112 ? -16.963 8.701 52.520 1.00 85.75 112 THR A CA 1
ATOM 893 C C . THR A 1 112 ? -16.484 7.440 51.807 1.00 85.75 112 THR A C 1
ATOM 895 O O . THR A 1 112 ? -15.479 6.863 52.225 1.00 85.75 112 THR A O 1
ATOM 898 N N . PRO A 1 113 ? -17.181 6.977 50.759 1.00 82.44 113 PRO A N 1
ATOM 899 C CA . PRO A 1 113 ? -16.828 5.731 50.098 1.00 82.44 113 PRO A CA 1
ATOM 900 C C . PRO A 1 113 ? -15.518 5.884 49.325 1.00 82.44 113 PRO A C 1
ATOM 902 O O . PRO A 1 113 ? -15.283 6.889 48.647 1.00 82.44 113 PRO A O 1
ATOM 905 N N . ALA A 1 114 ? -14.679 4.853 49.391 1.00 84.31 114 ALA A N 1
ATOM 906 C CA . ALA A 1 114 ? -13.468 4.774 48.592 1.00 84.31 114 ALA A CA 1
ATOM 907 C C . ALA A 1 114 ? -13.838 4.443 47.140 1.00 84.31 114 ALA A C 1
ATOM 909 O O . ALA A 1 114 ? -14.087 3.291 46.789 1.00 84.31 114 ALA A O 1
ATOM 910 N N . LEU A 1 115 ? -13.886 5.467 46.291 1.00 85.25 115 LEU A N 1
ATOM 911 C CA . LEU A 1 115 ? -14.027 5.272 44.852 1.00 85.25 115 LEU A CA 1
ATOM 912 C C . LEU A 1 115 ? -12.722 4.726 44.283 1.00 85.25 115 LEU A C 1
ATOM 914 O O . LEU A 1 115 ? -11.635 5.171 44.668 1.00 85.25 115 LEU A O 1
ATOM 918 N N . ILE A 1 116 ? -12.822 3.817 43.313 1.00 81.88 116 ILE A N 1
ATOM 919 C CA . ILE A 1 116 ? -11.650 3.444 42.526 1.00 81.88 116 ILE A CA 1
ATOM 920 C C . ILE A 1 116 ? -11.098 4.706 41.864 1.00 81.88 116 ILE A C 1
ATOM 922 O O . ILE A 1 116 ? -11.794 5.397 41.113 1.00 81.88 116 ILE A O 1
ATOM 926 N N . LYS A 1 117 ? -9.819 5.004 42.130 1.00 62.03 117 LYS A N 1
ATOM 927 C CA . LYS A 1 117 ? -9.073 5.963 41.318 1.00 62.03 117 LYS A CA 1
ATOM 928 C C . LYS A 1 117 ? -9.096 5.421 39.903 1.00 62.03 117 LYS A C 1
ATOM 930 O O . LYS A 1 117 ? -8.581 4.335 39.652 1.00 62.03 117 LYS A O 1
ATOM 935 N N . ARG A 1 118 ? -9.724 6.165 38.998 1.00 51.94 118 ARG A N 1
ATOM 936 C CA . ARG A 1 118 ? -9.800 5.820 37.584 1.00 51.94 118 ARG A CA 1
ATOM 937 C C . ARG A 1 118 ? -8.398 5.945 36.978 1.00 51.94 118 ARG A C 1
ATOM 939 O O . ARG A 1 118 ? -8.107 6.899 36.269 1.00 51.94 118 ARG A O 1
ATOM 946 N N . GLU A 1 119 ? -7.521 4.980 37.238 1.00 42.41 119 GLU A N 1
ATOM 947 C CA . GLU A 1 119 ? -6.568 4.590 36.211 1.00 42.41 119 GLU A CA 1
ATOM 948 C C . GLU A 1 119 ? -7.438 4.103 35.064 1.00 42.41 119 GLU A C 1
ATOM 950 O O . GLU A 1 119 ? -8.231 3.177 35.223 1.00 42.41 119 GLU A O 1
ATOM 955 N N . ALA A 1 120 ? -7.417 4.822 33.950 1.00 36.69 120 ALA A N 1
ATOM 956 C CA . ALA A 1 120 ? -8.220 4.503 32.788 1.00 36.69 120 ALA A CA 1
ATOM 957 C C . ALA A 1 120 ? -7.839 3.109 32.258 1.00 36.69 120 ALA A C 1
ATOM 959 O O . ALA A 1 120 ? -7.007 3.011 31.369 1.00 36.69 120 ALA A O 1
ATOM 960 N N . ASN A 1 121 ? -8.417 2.039 32.810 1.00 32.28 121 ASN A N 1
ATOM 961 C CA . ASN A 1 121 ? -8.110 0.669 32.425 1.00 32.28 121 ASN A CA 1
ATOM 962 C C . ASN A 1 121 ? -9.376 -0.212 32.332 1.00 32.28 121 ASN A C 1
ATOM 964 O O . ASN A 1 121 ? -9.946 -0.651 33.327 1.00 32.28 121 ASN A O 1
ATOM 968 N N . LYS A 1 122 ? -9.714 -0.521 31.067 1.00 37.66 122 LYS A N 1
ATOM 969 C CA . LYS A 1 122 ? -9.883 -1.884 30.507 1.00 37.66 122 LYS A CA 1
ATOM 970 C C . LYS A 1 122 ? -11.237 -2.618 30.455 1.00 37.66 122 LYS A C 1
ATOM 972 O O . LYS A 1 122 ? -11.216 -3.812 30.179 1.00 37.66 122 LYS A O 1
ATOM 977 N N . SER A 1 123 ? -12.414 -1.997 30.587 1.00 33.38 123 SER A N 1
ATOM 978 C CA . SER A 1 123 ? -13.667 -2.758 30.305 1.00 33.38 123 SER A CA 1
ATOM 979 C C . SER A 1 123 ? -14.867 -1.996 29.728 1.00 33.38 123 SER A C 1
ATOM 981 O O . SER A 1 123 ? -15.991 -2.483 29.748 1.00 33.38 123 SER A O 1
ATOM 983 N N . SER A 1 124 ? -14.630 -0.854 29.094 1.00 39.06 124 SER A N 1
ATOM 984 C CA . SER A 1 124 ? -15.556 -0.238 28.135 1.00 39.06 124 SER A CA 1
ATOM 985 C C . SER A 1 124 ? -14.729 0.097 26.904 1.00 39.06 124 SER A C 1
ATOM 987 O O . SER A 1 124 ? -13.623 0.593 27.109 1.00 39.06 124 SER A O 1
ATOM 989 N N . LEU A 1 125 ? -15.214 -0.181 25.688 1.00 41.97 125 LEU A N 1
ATOM 990 C CA . LEU A 1 125 ? -14.561 0.096 24.397 1.00 41.97 125 LEU A CA 1
ATOM 991 C C . LEU A 1 125 ? -13.632 1.328 24.479 1.00 41.97 125 LEU A C 1
ATOM 993 O O . LEU A 1 125 ? -14.078 2.470 24.384 1.00 41.97 125 LEU A O 1
ATOM 997 N N . SER A 1 126 ? -12.347 1.110 24.766 1.00 46.72 126 SER A N 1
ATOM 998 C CA . SER A 1 126 ? -11.398 2.202 24.908 1.00 46.72 126 SER A CA 1
ATOM 999 C C . SER A 1 126 ? -10.794 2.381 23.535 1.00 46.72 126 SER A C 1
ATOM 1001 O O . SER A 1 126 ? -9.912 1.623 23.155 1.00 46.72 126 SER A O 1
ATOM 1003 N N . LEU A 1 127 ? -11.253 3.397 22.807 1.00 55.78 127 LEU A N 1
ATOM 1004 C CA . LEU A 1 127 ? -10.644 3.843 21.548 1.00 55.78 127 LEU A CA 1
ATOM 1005 C C . LEU A 1 127 ? -9.182 4.316 21.726 1.00 55.78 127 LEU A C 1
ATOM 1007 O O . LEU A 1 127 ? -8.629 4.920 20.824 1.00 55.78 127 LEU A O 1
ATOM 1011 N N . LYS A 1 128 ? -8.549 4.096 22.885 1.00 62.22 128 LYS A N 1
ATOM 1012 C CA . LYS A 1 128 ? -7.180 4.543 23.148 1.00 62.22 128 LYS A CA 1
ATOM 1013 C C . LYS A 1 128 ? -6.148 3.724 22.386 1.00 62.22 128 LYS A C 1
ATOM 1015 O O . LYS A 1 128 ? -5.162 4.290 21.939 1.00 62.22 128 LYS A O 1
ATOM 1020 N N . ASP A 1 129 ? -6.383 2.423 22.246 1.00 73.69 129 ASP A N 1
ATOM 1021 C CA . ASP A 1 129 ? -5.488 1.525 21.526 1.00 73.69 129 ASP A CA 1
ATOM 1022 C C . ASP A 1 129 ? -6.079 1.282 20.125 1.00 73.69 129 ASP A C 1
ATOM 1024 O O . ASP A 1 129 ? -7.170 0.721 20.005 1.00 73.69 129 ASP A O 1
ATOM 1028 N N . ALA A 1 130 ? -5.384 1.709 19.065 1.00 87.56 130 ALA A N 1
ATOM 1029 C CA . ALA A 1 130 ? -5.815 1.550 17.670 1.00 87.56 130 ALA A CA 1
ATOM 1030 C C . ALA A 1 130 ? -7.146 2.241 17.272 1.00 87.56 130 ALA A C 1
ATOM 1032 O O . ALA A 1 130 ? -7.987 1.613 16.616 1.00 87.56 130 ALA A O 1
ATOM 1033 N N . PRO A 1 131 ? -7.372 3.532 17.594 1.00 85.19 131 PRO A N 1
ATOM 1034 C CA . PRO A 1 131 ? -8.662 4.203 17.381 1.00 85.19 131 PRO A CA 1
ATOM 1035 C C . PRO A 1 131 ? -9.191 4.128 15.943 1.00 85.19 131 PRO A C 1
ATOM 1037 O O . PRO A 1 131 ? -10.380 3.873 15.725 1.00 85.19 131 PRO A O 1
ATOM 1040 N N . TYR A 1 132 ? -8.317 4.325 14.950 1.00 87.25 132 TYR A N 1
ATOM 1041 C CA . TYR A 1 132 ? -8.690 4.279 13.533 1.00 87.25 132 TYR A CA 1
ATOM 1042 C C . TYR A 1 132 ? -9.136 2.881 13.100 1.00 87.25 132 TYR A C 1
ATOM 1044 O O . TYR A 1 132 ? -10.122 2.749 12.374 1.00 87.25 132 TYR A O 1
ATOM 1052 N N . PHE A 1 133 ? -8.438 1.842 13.562 1.00 94.25 133 PHE A N 1
ATOM 1053 C CA . PHE A 1 133 ? -8.775 0.451 13.273 1.00 94.25 133 PHE A CA 1
ATOM 1054 C C . PHE A 1 133 ? -10.077 0.029 13.958 1.00 94.25 133 PHE A C 1
ATOM 1056 O O . PHE A 1 133 ? -10.960 -0.535 13.314 1.00 94.25 133 PHE A O 1
ATOM 1063 N N . VAL A 1 134 ? -10.231 0.349 15.248 1.00 88.44 134 VAL A N 1
ATOM 1064 C CA . VAL A 1 134 ? -11.454 0.043 16.002 1.00 88.44 134 VAL A CA 1
ATOM 1065 C C . VAL A 1 134 ? -12.655 0.740 15.367 1.00 88.44 134 VAL A C 1
ATOM 1067 O O . VAL A 1 134 ? -13.685 0.106 15.156 1.00 88.44 134 VAL A O 1
ATOM 1070 N N . SER A 1 135 ? -12.517 2.013 14.985 1.00 82.38 135 SER A N 1
ATOM 1071 C CA . SER A 1 135 ? -13.572 2.747 14.276 1.00 82.38 135 SER A CA 1
ATOM 1072 C C . SER A 1 135 ? -13.885 2.119 12.915 1.00 82.38 135 SER A C 1
ATOM 1074 O O . SER A 1 135 ? -15.053 1.980 12.557 1.00 82.38 135 SER A O 1
ATOM 1076 N N . TYR A 1 136 ? -12.858 1.693 12.173 1.00 87.69 136 TYR A N 1
ATOM 1077 C CA . TYR A 1 136 ? -13.019 1.022 10.885 1.00 87.69 136 TYR A CA 1
ATOM 1078 C C . TYR A 1 136 ? -13.869 -0.251 11.007 1.00 87.69 136 TYR A C 1
ATOM 1080 O O . TYR A 1 136 ? -14.879 -0.368 10.315 1.00 87.69 136 TYR A O 1
ATOM 1088 N N . ILE A 1 137 ? -13.532 -1.170 11.919 1.00 92.00 137 ILE A N 1
ATOM 1089 C CA . ILE A 1 137 ? -14.315 -2.406 12.097 1.00 92.00 137 ILE A CA 1
ATOM 1090 C C . ILE A 1 137 ? -15.696 -2.128 12.706 1.00 92.00 137 ILE A C 1
ATOM 1092 O O . ILE A 1 137 ? -16.677 -2.770 12.337 1.00 92.00 137 ILE A O 1
ATOM 1096 N N . LEU A 1 138 ? -15.802 -1.141 13.600 1.00 82.69 138 LEU A N 1
ATOM 1097 C CA . LEU A 1 138 ? -17.052 -0.801 14.270 1.00 82.69 138 LEU A CA 1
ATOM 1098 C C . LEU A 1 138 ? -18.106 -0.303 13.276 1.00 82.69 138 LEU A C 1
ATOM 1100 O O . LEU A 1 138 ? -19.222 -0.820 13.255 1.00 82.69 138 LEU A O 1
ATOM 1104 N N . PHE A 1 139 ? -17.756 0.686 12.451 1.00 78.06 139 PHE A N 1
ATOM 1105 C CA . PHE A 1 139 ? -18.716 1.340 11.560 1.00 78.06 139 PHE A CA 1
ATOM 1106 C C . PHE A 1 139 ? -18.915 0.618 10.232 1.00 78.06 139 PHE A C 1
ATOM 1108 O O . PHE A 1 139 ? -20.000 0.728 9.662 1.00 78.06 139 PHE A O 1
ATOM 1115 N N . ASN A 1 140 ? -17.914 -0.125 9.749 1.00 82.44 140 ASN A N 1
ATOM 1116 C CA . ASN A 1 140 ? -18.008 -0.797 8.453 1.00 82.44 140 ASN A CA 1
ATOM 1117 C C . ASN A 1 140 ? -18.428 -2.268 8.554 1.00 82.44 140 ASN A C 1
ATOM 1119 O O . ASN A 1 140 ? -18.839 -2.828 7.544 1.00 82.44 140 ASN A O 1
ATOM 1123 N N . GLN A 1 141 ? -18.315 -2.901 9.728 1.00 87.81 141 GLN A N 1
ATOM 1124 C CA . GLN A 1 141 ? -18.596 -4.336 9.881 1.00 87.81 141 GLN A CA 1
ATOM 1125 C C . GLN A 1 141 ? -19.558 -4.603 11.040 1.00 87.81 141 GLN A C 1
ATOM 1127 O O . GLN A 1 141 ? -20.649 -5.122 10.826 1.00 87.81 141 GLN A O 1
ATOM 1132 N N . LEU A 1 142 ? -19.204 -4.200 12.263 1.00 86.88 142 LEU A N 1
ATOM 1133 C CA . LEU A 1 142 ? -19.958 -4.593 13.455 1.00 86.88 142 LEU A CA 1
ATOM 1134 C C . LEU A 1 142 ? -21.369 -3.990 13.498 1.00 86.88 142 LEU A C 1
ATOM 1136 O O . LEU A 1 142 ? -22.350 -4.723 13.589 1.00 86.88 142 LEU A O 1
ATOM 1140 N N . LEU A 1 143 ? -21.490 -2.662 13.431 1.00 79.19 143 LEU A N 1
ATOM 1141 C CA . LEU A 1 143 ? -22.790 -1.993 13.545 1.00 79.19 143 LEU A CA 1
ATOM 1142 C C . LEU A 1 143 ? -23.739 -2.309 12.378 1.00 79.19 143 LEU A C 1
ATOM 1144 O O . LEU A 1 143 ? -24.907 -2.582 12.661 1.00 79.19 143 LEU A O 1
ATOM 1148 N N . PRO A 1 144 ? -23.290 -2.333 11.105 1.00 82.00 144 PRO A N 1
ATOM 1149 C CA . PRO A 1 144 ? -24.152 -2.727 9.992 1.00 82.00 144 PRO A CA 1
ATOM 1150 C C . PRO A 1 144 ? -24.658 -4.173 10.080 1.00 82.00 144 PRO A C 1
ATOM 1152 O O . PRO A 1 144 ? -25.822 -4.414 9.769 1.00 82.00 144 PRO A O 1
ATOM 1155 N N . ASN A 1 145 ? -23.816 -5.120 10.512 1.00 88.88 145 ASN A N 1
ATOM 1156 C CA . ASN A 1 145 ? -24.160 -6.546 10.483 1.00 88.88 145 ASN A CA 1
ATOM 1157 C C . ASN A 1 145 ? -24.921 -7.010 11.734 1.00 88.88 145 ASN A C 1
ATOM 1159 O O . ASN A 1 145 ? -25.785 -7.878 11.634 1.00 88.88 145 ASN A O 1
ATOM 1163 N N . TYR A 1 146 ? -24.620 -6.436 12.904 1.00 86.75 146 TYR A N 1
ATOM 1164 C CA . TYR A 1 146 ? -25.129 -6.916 14.198 1.00 86.75 146 TYR A CA 1
ATOM 1165 C C . TYR A 1 146 ? -26.027 -5.913 14.932 1.00 86.75 146 TYR A C 1
ATOM 1167 O O . TYR A 1 146 ? -26.738 -6.279 15.869 1.00 86.75 146 TYR A O 1
ATOM 1175 N N . GLY A 1 147 ? -26.021 -4.644 14.521 1.00 76.25 147 GLY A N 1
ATOM 1176 C CA . GLY A 1 147 ? -26.779 -3.589 15.183 1.00 76.25 147 GLY A CA 1
ATOM 1177 C C . GLY A 1 147 ? -26.230 -3.199 16.560 1.00 76.25 147 GLY A C 1
ATOM 1178 O O . GLY A 1 147 ? -25.317 -3.799 17.125 1.00 76.25 147 GLY A O 1
ATOM 1179 N N . THR A 1 148 ? -26.798 -2.141 17.126 1.00 70.50 148 THR A N 1
ATOM 1180 C CA . THR A 1 148 ? -26.277 -1.473 18.330 1.00 70.50 148 THR A CA 1
ATOM 1181 C C . THR A 1 148 ? -26.419 -2.306 19.587 1.00 70.50 148 THR A C 1
ATOM 1183 O O . THR A 1 148 ? -25.503 -2.357 20.406 1.00 70.50 148 THR A O 1
ATOM 1186 N N . ASP A 1 149 ? -27.563 -2.966 19.748 1.00 69.75 149 ASP A N 1
ATOM 1187 C CA . ASP A 1 149 ? -27.857 -3.723 20.960 1.00 69.75 149 ASP A CA 1
ATOM 1188 C C . ASP A 1 149 ? -26.931 -4.928 21.082 1.00 69.75 149 ASP A C 1
ATOM 1190 O O . ASP A 1 149 ? -26.368 -5.162 22.150 1.00 69.75 149 ASP A O 1
ATOM 1194 N N . MET A 1 150 ? -26.685 -5.647 19.987 1.00 76.38 150 MET A N 1
ATOM 1195 C CA . MET A 1 150 ? -25.771 -6.784 20.004 1.00 76.38 150 MET A CA 1
ATOM 1196 C C . MET A 1 150 ? -24.320 -6.331 20.209 1.00 76.38 150 MET A C 1
ATOM 1198 O O . MET A 1 150 ? -23.623 -6.891 21.053 1.00 76.38 150 MET A O 1
ATOM 1202 N N . VAL A 1 151 ? -23.896 -5.257 19.528 1.00 78.38 151 VAL A N 1
ATOM 1203 C CA . VAL A 1 151 ? -22.531 -4.717 19.636 1.00 78.38 151 VAL A CA 1
ATOM 1204 C C . VAL A 1 151 ? -22.206 -4.202 21.036 1.00 78.38 151 VAL A C 1
ATOM 1206 O O . VAL A 1 151 ? -21.159 -4.545 21.583 1.00 78.38 151 VAL A O 1
ATOM 1209 N N . TYR A 1 152 ? -23.091 -3.406 21.640 1.00 69.81 152 TYR A N 1
ATOM 1210 C CA . TYR A 1 152 ? -22.805 -2.742 22.916 1.00 69.81 152 TYR A CA 1
ATOM 1211 C C . TYR A 1 152 ? -23.342 -3.479 24.145 1.00 69.81 152 TYR A C 1
ATOM 1213 O O . TYR A 1 152 ? -22.805 -3.302 25.237 1.00 69.81 152 TYR A O 1
ATOM 1221 N N . ARG A 1 153 ? -24.399 -4.288 24.002 1.00 69.56 153 ARG A N 1
ATOM 1222 C CA . ARG A 1 153 ? -25.086 -4.956 25.126 1.00 69.56 153 ARG A CA 1
ATOM 1223 C C . ARG A 1 153 ? -25.128 -6.477 24.995 1.00 69.56 153 ARG A C 1
ATOM 1225 O O . ARG A 1 153 ? -25.396 -7.157 25.981 1.00 69.56 153 ARG A O 1
ATOM 1232 N N . GLY A 1 154 ? -24.829 -7.022 23.816 1.00 70.94 154 GLY A N 1
ATOM 1233 C CA . GLY A 1 154 ? -24.875 -8.460 23.537 1.00 70.94 154 GLY A CA 1
ATOM 1234 C C . GLY A 1 154 ? -23.753 -9.270 24.186 1.00 70.94 154 GLY A C 1
ATOM 1235 O O . GLY A 1 154 ? -23.793 -10.495 24.144 1.00 70.94 154 GLY A O 1
ATOM 1236 N N . GLY A 1 155 ? -22.762 -8.618 24.807 1.00 76.50 155 GLY A N 1
ATOM 1237 C CA . GLY A 1 155 ? -21.649 -9.298 25.478 1.00 76.50 155 GLY A CA 1
ATOM 1238 C C . GLY A 1 155 ? -20.691 -10.004 24.516 1.00 76.50 155 GLY A C 1
ATOM 1239 O O . GLY A 1 155 ? -20.069 -10.995 24.901 1.00 76.50 155 GLY A O 1
ATOM 1240 N N . MET A 1 156 ? -20.592 -9.519 23.275 1.00 84.06 156 MET A N 1
ATOM 1241 C CA . MET A 1 156 ? -19.732 -10.101 22.246 1.00 84.06 156 MET A CA 1
ATOM 1242 C C . MET A 1 156 ? -18.247 -9.919 22.573 1.00 84.06 156 MET A C 1
ATOM 1244 O O . MET A 1 156 ? -17.831 -8.903 23.134 1.00 84.06 156 MET A O 1
ATOM 1248 N N . ARG A 1 157 ? -17.429 -10.888 22.162 1.00 88.88 157 ARG A N 1
ATOM 1249 C CA . ARG A 1 157 ? -15.964 -10.815 22.181 1.00 88.88 157 ARG A CA 1
ATOM 1250 C C . ARG A 1 157 ? -15.456 -10.846 20.747 1.00 88.88 157 ARG A C 1
ATOM 1252 O O . ARG A 1 157 ? -15.626 -11.849 20.062 1.00 88.88 157 ARG A O 1
ATOM 1259 N N . VAL A 1 158 ? -14.840 -9.753 20.310 1.00 92.06 158 VAL A N 1
ATOM 1260 C CA . VAL A 1 158 ? -14.303 -9.599 18.952 1.00 92.06 158 VAL A CA 1
ATOM 1261 C C . VAL A 1 158 ? -12.792 -9.811 18.993 1.00 92.06 158 VAL A C 1
ATOM 1263 O O . VAL A 1 158 ? -12.077 -9.060 19.654 1.00 92.06 158 VAL A O 1
ATOM 1266 N N . TYR A 1 159 ? -12.314 -10.837 18.298 1.00 94.12 159 TYR A N 1
ATOM 1267 C CA . TYR A 1 159 ? -10.900 -11.144 18.107 1.00 94.12 159 TYR A CA 1
ATOM 1268 C C . TYR A 1 159 ? -10.466 -10.596 16.750 1.00 94.12 159 TYR A C 1
ATOM 1270 O O . TYR A 1 159 ? -11.071 -10.915 15.726 1.00 94.12 159 TYR A O 1
ATOM 1278 N N . THR A 1 160 ? -9.437 -9.754 16.732 1.00 95.69 160 THR A N 1
ATOM 1279 C CA . THR A 1 160 ? -9.021 -8.994 15.546 1.00 95.69 160 THR A CA 1
ATOM 1280 C C . THR A 1 160 ? -7.677 -9.470 14.998 1.00 95.69 160 THR A C 1
ATOM 1282 O O . THR A 1 160 ? -7.006 -10.314 15.592 1.00 95.69 160 THR A O 1
ATOM 1285 N N . THR A 1 161 ? -7.301 -8.955 13.830 1.00 96.94 161 THR A N 1
ATOM 1286 C CA . THR A 1 161 ? -6.040 -9.272 13.141 1.00 96.94 161 THR A CA 1
ATOM 1287 C C . THR A 1 161 ? -4.860 -8.406 13.557 1.00 96.94 161 THR A C 1
ATOM 1289 O O . THR A 1 161 ? -3.727 -8.724 13.215 1.00 96.94 161 THR A O 1
ATOM 1292 N N . ILE A 1 162 ? -5.119 -7.316 14.275 1.00 95.62 162 ILE A N 1
ATOM 1293 C CA . ILE A 1 162 ? -4.110 -6.305 14.561 1.00 95.62 162 ILE A CA 1
ATOM 1294 C C . ILE A 1 162 ? -3.001 -6.858 15.463 1.00 95.62 162 ILE A C 1
ATOM 1296 O O . ILE A 1 162 ? -3.271 -7.467 16.501 1.00 95.62 162 ILE A O 1
ATOM 1300 N N . ASP A 1 163 ? -1.749 -6.601 15.096 1.00 96.31 163 ASP A N 1
ATOM 1301 C CA . ASP A 1 163 ? -0.618 -6.816 15.990 1.00 96.31 163 ASP A CA 1
ATOM 1302 C C . ASP A 1 163 ? -0.404 -5.537 16.803 1.00 96.31 163 ASP A C 1
ATOM 1304 O O . ASP A 1 163 ? -0.101 -4.473 16.260 1.00 96.31 163 ASP A O 1
ATOM 1308 N N . ILE A 1 164 ? -0.597 -5.620 18.120 1.00 93.62 164 ILE A N 1
ATOM 1309 C CA . ILE A 1 164 ? -0.577 -4.433 18.980 1.00 93.62 164 ILE A CA 1
ATOM 1310 C C . ILE A 1 164 ? 0.807 -3.776 19.061 1.00 93.62 164 ILE A C 1
ATOM 1312 O O . ILE A 1 164 ? 0.897 -2.566 19.273 1.00 93.62 164 ILE A O 1
ATOM 1316 N N . ASP A 1 165 ? 1.885 -4.543 18.896 1.00 95.31 165 ASP A N 1
ATOM 1317 C CA . ASP A 1 165 ? 3.241 -4.005 18.936 1.00 95.31 165 ASP A CA 1
ATOM 1318 C C . ASP A 1 165 ? 3.556 -3.267 17.630 1.00 95.31 165 ASP A C 1
ATOM 1320 O O . ASP A 1 165 ? 4.084 -2.152 17.666 1.00 95.31 165 ASP A O 1
ATOM 1324 N N . LEU A 1 166 ? 3.166 -3.836 16.483 1.00 98.06 166 LEU A N 1
ATOM 1325 C CA . LEU A 1 166 ? 3.247 -3.143 15.197 1.00 98.06 166 LEU A CA 1
ATOM 1326 C C . LEU A 1 166 ? 2.370 -1.888 15.187 1.00 98.06 166 LEU A C 1
ATOM 1328 O O . LEU A 1 166 ? 2.849 -0.816 14.824 1.00 98.06 166 LEU A O 1
ATOM 1332 N N . GLN A 1 167 ? 1.116 -1.983 15.631 1.00 97.69 167 GLN A N 1
ATOM 1333 C CA . GLN A 1 167 ? 0.188 -0.853 15.649 1.00 97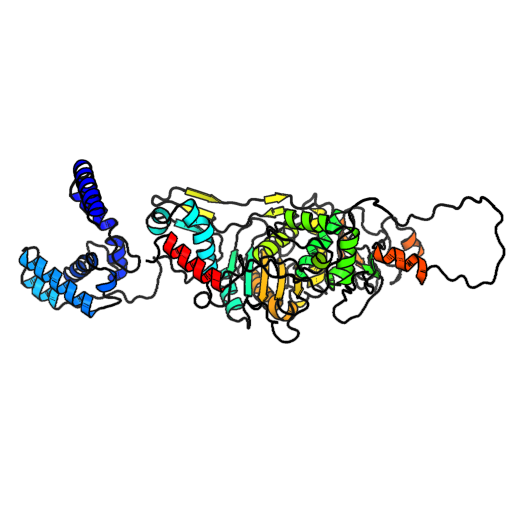.69 167 GLN A CA 1
ATOM 1334 C C . GLN A 1 167 ? 0.734 0.326 16.456 1.00 97.69 167 GLN A C 1
ATOM 1336 O O . GLN A 1 167 ? 0.757 1.449 15.955 1.00 97.69 167 GLN A O 1
ATOM 1341 N N . LYS A 1 168 ? 1.239 0.079 17.671 1.00 95.94 168 LYS A N 1
ATOM 1342 C CA . LYS A 1 168 ? 1.843 1.131 18.501 1.00 95.94 168 LYS A CA 1
ATOM 1343 C C . LYS A 1 168 ? 3.030 1.785 17.812 1.00 95.94 168 LYS A C 1
ATOM 1345 O O . LYS A 1 168 ? 3.185 3.003 17.884 1.00 95.94 168 LYS A O 1
ATOM 1350 N N . LYS A 1 169 ? 3.860 0.997 17.119 1.00 98.12 169 LYS A N 1
ATOM 1351 C CA . LYS A 1 169 ? 4.974 1.556 16.352 1.00 98.12 169 LYS A CA 1
ATOM 1352 C C . LYS A 1 169 ? 4.481 2.404 15.181 1.00 98.12 169 LYS A C 1
ATOM 1354 O O . LYS A 1 169 ? 5.038 3.471 14.942 1.00 98.12 169 LYS A O 1
ATOM 1359 N N . ALA A 1 170 ? 3.443 1.970 14.469 1.00 98.19 170 ALA A N 1
ATOM 1360 C CA . ALA A 1 170 ? 2.844 2.760 13.397 1.00 98.19 170 ALA A CA 1
ATOM 1361 C C . ALA A 1 170 ? 2.297 4.101 13.916 1.00 98.19 170 ALA A C 1
ATOM 1363 O O . ALA A 1 170 ? 2.584 5.140 13.328 1.00 98.19 170 ALA A O 1
ATOM 1364 N N . GLU A 1 171 ? 1.567 4.096 15.034 1.00 96.81 171 GLU A N 1
ATOM 1365 C CA . GLU A 1 171 ? 1.020 5.307 15.665 1.00 96.81 171 GLU A CA 1
ATOM 1366 C C . GLU A 1 171 ? 2.130 6.268 16.105 1.00 96.81 171 GLU A C 1
ATOM 1368 O O . GLU A 1 171 ? 2.081 7.462 15.806 1.00 96.81 171 GLU A O 1
ATOM 1373 N N . GLU A 1 172 ? 3.181 5.743 16.743 1.00 96.94 172 GLU A N 1
ATOM 1374 C CA . GLU A 1 172 ? 4.357 6.521 17.135 1.00 96.94 172 GLU A CA 1
ATOM 1375 C C . GLU A 1 172 ? 4.985 7.231 15.926 1.00 96.94 172 GLU A C 1
ATOM 1377 O O . GLU A 1 172 ? 5.283 8.424 15.991 1.00 96.94 172 GLU A O 1
ATOM 1382 N N . LEU A 1 173 ? 5.173 6.518 14.814 1.00 98.12 173 LEU A N 1
ATOM 1383 C CA . LEU A 1 173 ? 5.813 7.061 13.617 1.00 98.12 173 LEU A CA 1
ATOM 1384 C C . LEU A 1 173 ? 4.941 8.094 12.901 1.00 98.12 173 LEU A C 1
ATOM 1386 O O . LEU A 1 173 ? 5.443 9.149 12.513 1.00 98.12 173 LEU A O 1
ATOM 1390 N N . VAL A 1 174 ? 3.645 7.814 12.740 1.00 97.38 174 VAL A N 1
ATOM 1391 C CA . VAL A 1 174 ? 2.716 8.725 12.057 1.00 97.38 174 VAL A CA 1
ATOM 1392 C C . VAL A 1 174 ? 2.496 9.994 12.882 1.00 97.38 174 VAL A C 1
ATOM 1394 O O . VAL A 1 174 ? 2.518 11.084 12.320 1.00 97.38 174 VAL A O 1
ATOM 1397 N N . SER A 1 175 ? 2.389 9.904 14.213 1.00 95.75 175 SER A N 1
ATOM 1398 C CA . SER A 1 175 ? 2.212 11.086 15.080 1.00 95.75 175 SER A CA 1
ATOM 1399 C C . SER A 1 175 ? 3.354 12.113 14.963 1.00 95.75 175 SER A C 1
ATOM 1401 O O . SER A 1 175 ? 3.127 13.322 15.090 1.00 95.75 175 SER A O 1
ATOM 1403 N N . LYS A 1 176 ? 4.572 11.639 14.660 1.00 95.69 176 LYS A N 1
ATOM 1404 C CA . LYS A 1 176 ? 5.798 12.440 14.498 1.00 95.69 176 LYS A CA 1
ATOM 1405 C C . LYS A 1 176 ? 5.973 13.055 13.106 1.00 95.69 176 LYS A C 1
ATOM 1407 O O . LYS A 1 176 ? 6.906 13.834 12.916 1.00 95.69 176 LYS A O 1
ATOM 1412 N N . MET A 1 177 ? 5.134 12.713 12.127 1.00 93.19 177 MET A N 1
ATOM 1413 C CA . MET A 1 177 ? 5.197 13.319 10.793 1.00 93.19 177 MET A CA 1
ATOM 1414 C C . MET A 1 177 ? 4.912 14.824 10.865 1.00 93.19 177 MET A C 1
ATOM 1416 O O . MET A 1 177 ? 4.172 15.278 11.728 1.00 93.19 177 MET A O 1
ATOM 1420 N N . ASN A 1 178 ? 5.460 15.614 9.940 1.00 90.00 178 ASN A N 1
ATOM 1421 C CA . ASN A 1 178 ? 5.182 17.058 9.885 1.00 90.00 178 ASN A CA 1
ATOM 1422 C C . ASN A 1 178 ? 3.825 17.382 9.241 1.00 90.00 178 ASN A C 1
ATOM 1424 O O . ASN A 1 178 ? 3.227 18.409 9.554 1.00 90.00 178 ASN A O 1
ATOM 1428 N N . HIS A 1 179 ? 3.336 16.491 8.382 1.00 92.75 179 HIS A N 1
ATOM 1429 C CA . HIS A 1 179 ? 2.059 16.589 7.677 1.00 92.75 179 HIS A CA 1
ATOM 1430 C C . HIS A 1 179 ? 1.166 15.417 8.059 1.00 92.75 179 HIS A C 1
ATOM 1432 O O . HIS A 1 179 ? 1.634 14.458 8.675 1.00 92.75 179 HIS A O 1
ATOM 1438 N N . GLU A 1 180 ? -0.110 15.495 7.694 1.00 93.75 180 GLU A N 1
ATOM 1439 C CA . GLU A 1 180 ? -1.003 14.350 7.819 1.00 93.75 180 GLU A CA 1
ATOM 1440 C C . GLU A 1 180 ? -0.520 13.176 6.964 1.00 93.75 180 GLU A C 1
ATOM 1442 O O . GLU A 1 180 ? 0.316 13.305 6.065 1.00 93.75 180 GLU A O 1
ATOM 1447 N N . GLY A 1 181 ? -1.032 11.994 7.276 1.00 95.12 181 GLY A N 1
ATOM 1448 C CA . GLY A 1 181 ? -0.592 10.784 6.615 1.00 95.12 181 GLY A CA 1
ATOM 1449 C C . GLY A 1 181 ? -1.339 9.556 7.086 1.00 95.12 181 GLY A C 1
ATOM 1450 O O . GLY A 1 181 ? -2.241 9.621 7.920 1.00 95.12 181 GLY A O 1
ATOM 1451 N N . ALA A 1 182 ? -0.953 8.425 6.521 1.00 98.00 182 ALA A N 1
ATOM 1452 C CA . ALA A 1 182 ? -1.472 7.126 6.893 1.00 98.00 182 ALA A CA 1
ATOM 1453 C C . ALA A 1 182 ? -0.376 6.070 6.791 1.00 98.00 182 ALA A C 1
ATOM 1455 O O . ALA A 1 182 ? 0.540 6.176 5.973 1.00 98.00 182 ALA A O 1
ATOM 1456 N N . LEU A 1 183 ? -0.512 5.026 7.601 1.00 98.69 183 LEU A N 1
ATOM 1457 C CA . LEU A 1 183 ? 0.278 3.810 7.493 1.00 98.69 183 LEU A CA 1
ATOM 1458 C C . LEU A 1 183 ? -0.668 2.622 7.581 1.00 98.69 183 LEU A C 1
ATOM 1460 O O . LEU A 1 183 ? -1.478 2.529 8.505 1.00 98.69 183 LEU A O 1
ATOM 1464 N N . ILE A 1 184 ? -0.560 1.716 6.617 1.00 98.69 184 ILE A N 1
ATOM 1465 C CA . ILE A 1 184 ? -1.284 0.452 6.634 1.00 98.69 184 ILE A CA 1
ATOM 1466 C C . ILE A 1 184 ? -0.332 -0.703 6.359 1.00 98.69 184 ILE A C 1
ATOM 1468 O O . ILE A 1 184 ? 0.521 -0.604 5.479 1.00 98.69 184 ILE A O 1
ATOM 1472 N N . ALA A 1 185 ? -0.477 -1.777 7.129 1.00 98.81 185 ALA A N 1
ATOM 1473 C CA . ALA A 1 185 ? 0.328 -2.984 7.036 1.00 98.81 185 ALA A CA 1
ATOM 1474 C C . ALA A 1 185 ? -0.581 -4.207 6.894 1.00 98.81 185 ALA A C 1
ATOM 1476 O O . ALA A 1 185 ? -1.480 -4.401 7.716 1.00 98.81 185 ALA A O 1
ATOM 1477 N N . LEU A 1 186 ? -0.330 -5.019 5.869 1.00 98.69 186 LEU A N 1
ATOM 1478 C CA . LEU A 1 186 ? -1.059 -6.249 5.575 1.00 98.69 186 LEU A CA 1
ATOM 1479 C C . LEU A 1 186 ? -0.098 -7.439 5.529 1.00 98.69 186 LEU A C 1
ATOM 1481 O O . LEU A 1 186 ? 1.041 -7.308 5.070 1.00 98.69 186 LEU A O 1
ATOM 1485 N N . ASP A 1 187 ? -0.581 -8.608 5.935 1.00 98.50 187 ASP A N 1
ATOM 1486 C CA . ASP A 1 187 ? 0.017 -9.873 5.507 1.00 98.50 187 ASP A CA 1
ATOM 1487 C C . ASP A 1 187 ? -0.497 -10.204 4.092 1.00 98.50 187 ASP A C 1
ATOM 1489 O O . ASP A 1 187 ? -1.702 -10.418 3.912 1.00 98.50 187 ASP A O 1
ATOM 1493 N N . PRO A 1 188 ? 0.380 -10.250 3.073 1.00 98.19 188 PRO A N 1
ATOM 1494 C CA . PRO A 1 188 ? -0.035 -10.477 1.697 1.00 98.19 188 PRO A CA 1
ATOM 1495 C C . PRO A 1 188 ? -0.536 -11.906 1.441 1.00 98.19 188 PRO A C 1
ATOM 1497 O O . PRO A 1 188 ? -1.225 -12.121 0.452 1.00 98.19 188 PRO A O 1
ATOM 1500 N N . ASN A 1 189 ? -0.231 -12.882 2.300 1.00 96.81 189 ASN A N 1
ATOM 1501 C CA . ASN A 1 189 ? -0.637 -14.281 2.106 1.00 96.81 189 ASN A CA 1
ATOM 1502 C C . ASN A 1 189 ? -1.992 -14.604 2.740 1.00 96.81 189 ASN A C 1
ATOM 1504 O O . ASN A 1 189 ? -2.592 -15.635 2.441 1.00 96.81 189 ASN A O 1
ATOM 1508 N N . THR A 1 190 ? -2.461 -13.751 3.649 1.00 97.56 190 THR A N 1
ATOM 1509 C CA . THR A 1 190 ? -3.715 -13.968 4.376 1.00 97.56 190 THR A CA 1
ATOM 1510 C C . THR A 1 190 ? -4.730 -12.862 4.123 1.00 97.56 190 THR A C 1
ATOM 1512 O O . THR A 1 190 ? -5.920 -13.144 4.066 1.00 97.56 190 THR A O 1
ATOM 1515 N N . GLY A 1 191 ? -4.293 -11.618 3.922 1.00 97.69 191 GLY A N 1
ATOM 1516 C CA . GLY A 1 191 ? -5.170 -10.447 3.918 1.00 97.69 191 GLY A CA 1
ATOM 1517 C C . GLY A 1 191 ? -5.419 -9.864 5.310 1.00 97.69 191 GLY A C 1
ATOM 1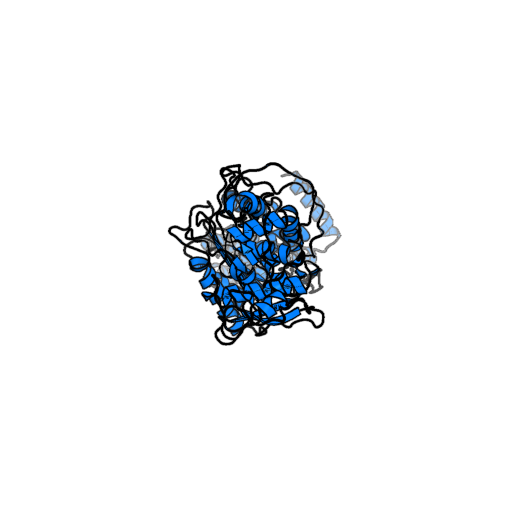518 O O . GLY A 1 191 ? -6.245 -8.965 5.463 1.00 97.69 191 GLY A O 1
ATOM 1519 N N . GLU A 1 192 ? -4.711 -10.339 6.335 1.00 98.44 192 GLU A N 1
ATOM 1520 C CA . GLU A 1 192 ? -4.832 -9.799 7.687 1.00 98.44 192 GLU A CA 1
ATOM 1521 C C . GLU A 1 192 ? -4.327 -8.357 7.757 1.00 98.44 192 GLU A C 1
ATOM 1523 O O . GLU A 1 192 ? -3.191 -8.058 7.384 1.00 98.44 192 GLU A O 1
ATOM 1528 N N . ILE A 1 193 ? -5.162 -7.455 8.284 1.00 98.62 193 ILE A N 1
ATOM 1529 C CA . ILE A 1 193 ? -4.741 -6.091 8.613 1.00 98.62 193 ILE A CA 1
ATOM 1530 C C . ILE A 1 193 ? -3.946 -6.137 9.919 1.00 98.62 193 ILE A C 1
ATOM 1532 O O . ILE A 1 193 ? -4.524 -6.296 10.996 1.00 98.62 193 ILE A O 1
ATOM 1536 N N . LEU A 1 194 ? -2.626 -5.979 9.826 1.00 98.38 194 LEU A N 1
ATOM 1537 C CA . LEU A 1 194 ? -1.711 -6.064 10.967 1.00 98.38 194 LEU A CA 1
ATOM 1538 C C . LEU A 1 194 ? -1.541 -4.722 11.686 1.00 98.38 194 LEU A C 1
ATOM 1540 O O . LEU A 1 194 ? -1.374 -4.697 12.902 1.00 98.38 194 LEU A O 1
ATOM 1544 N N . ALA A 1 195 ? -1.599 -3.612 10.947 1.00 98.50 195 ALA A N 1
ATOM 1545 C CA . ALA A 1 195 ? -1.622 -2.259 11.499 1.00 98.50 195 ALA A CA 1
ATOM 1546 C C . ALA A 1 195 ? -2.406 -1.316 10.576 1.00 98.50 195 ALA A C 1
ATOM 1548 O O . ALA A 1 195 ? -2.332 -1.432 9.350 1.00 98.50 195 ALA A O 1
ATOM 1549 N N . LEU A 1 196 ? -3.142 -0.371 11.160 1.00 98.25 196 LEU A N 1
ATOM 1550 C CA . LEU A 1 196 ? -3.922 0.634 10.441 1.00 98.25 196 LEU A CA 1
ATOM 1551 C C . LEU A 1 196 ? -3.936 1.949 11.225 1.00 98.25 196 LEU A C 1
ATOM 1553 O O . LEU A 1 196 ? -4.541 2.057 12.295 1.00 98.25 196 LEU A O 1
ATOM 1557 N N . VAL A 1 197 ? -3.306 2.972 10.653 1.00 97.94 197 VAL A N 1
ATOM 1558 C CA . VAL A 1 197 ? -3.247 4.331 11.199 1.00 97.94 197 VAL A CA 1
ATOM 1559 C C . VAL A 1 197 ? -3.716 5.316 10.134 1.00 97.94 197 VAL A C 1
ATOM 1561 O O . VAL A 1 197 ? -3.155 5.369 9.042 1.00 97.94 197 VAL A O 1
ATOM 1564 N N . GLY A 1 198 ? -4.761 6.085 10.450 1.00 93.69 198 GLY A N 1
ATOM 1565 C CA . GLY A 1 198 ? -5.424 6.996 9.511 1.00 93.69 198 GLY A CA 1
ATOM 1566 C C . GLY A 1 198 ? -5.046 8.475 9.646 1.00 93.69 198 GLY A C 1
ATOM 1567 O O . GLY A 1 198 ? -5.598 9.301 8.919 1.00 93.69 198 GLY A O 1
ATOM 1568 N N . GLY A 1 199 ? -4.151 8.827 10.565 1.00 93.50 199 GLY A N 1
ATOM 1569 C CA . GLY A 1 199 ? -3.751 10.212 10.807 1.00 93.50 199 GLY A CA 1
ATOM 1570 C C . GLY A 1 199 ? -2.839 10.352 12.015 1.00 93.50 199 GLY A C 1
ATOM 1571 O O . GLY A 1 199 ? -2.601 9.382 12.738 1.00 93.50 199 GLY A O 1
ATOM 1572 N N . ARG A 1 200 ? -2.334 11.570 12.228 1.00 94.06 200 ARG A N 1
ATOM 1573 C CA . ARG A 1 200 ? -1.377 11.877 13.306 1.00 94.06 200 ARG A CA 1
ATOM 1574 C C . ARG A 1 200 ? -1.977 11.785 14.699 1.00 94.06 200 ARG A C 1
ATOM 1576 O O . ARG A 1 200 ? -1.318 11.323 15.624 1.00 94.06 200 ARG A O 1
ATOM 1583 N N . ASP A 1 201 ? -3.205 12.268 14.827 1.00 86.69 201 ASP A N 1
ATOM 1584 C CA . ASP A 1 201 ? -3.947 12.314 16.076 1.00 86.69 201 ASP A CA 1
ATOM 1585 C C . ASP A 1 201 ? -5.432 12.097 15.782 1.00 86.69 201 ASP A C 1
ATOM 1587 O O . ASP A 1 201 ? -6.032 12.805 14.973 1.00 86.69 201 ASP A O 1
ATOM 1591 N N . PHE A 1 202 ? -6.007 11.080 16.416 1.00 81.00 202 PHE A N 1
ATOM 1592 C CA . PHE A 1 202 ? -7.406 10.715 16.236 1.00 81.00 202 PHE A CA 1
ATOM 1593 C C . PHE A 1 202 ? -8.363 11.698 16.919 1.00 81.00 202 PHE A C 1
ATOM 1595 O O . PHE A 1 202 ? -9.459 11.932 16.410 1.00 81.00 202 PHE A O 1
ATOM 1602 N N . ASP A 1 203 ? -7.957 12.288 18.047 1.00 77.38 203 ASP A N 1
ATOM 1603 C CA . ASP A 1 203 ? -8.803 13.236 18.776 1.00 77.38 203 ASP A CA 1
ATOM 1604 C C . ASP A 1 203 ? -8.942 14.550 17.995 1.00 77.38 203 ASP A C 1
ATOM 1606 O O . ASP A 1 203 ? -10.019 15.149 17.966 1.00 77.38 203 ASP A O 1
ATOM 1610 N N . SER A 1 204 ? -7.875 14.951 17.296 1.00 75.56 204 SER A N 1
ATOM 1611 C CA . SER A 1 204 ? -7.883 16.095 16.380 1.00 75.56 204 SER A CA 1
ATOM 1612 C C . SER A 1 204 ? -8.608 15.811 15.057 1.00 75.56 204 SER A C 1
ATOM 1614 O O . SER A 1 204 ? -9.262 16.703 14.516 1.00 75.56 204 SER A O 1
ATOM 1616 N N . SER A 1 205 ? -8.503 14.596 14.506 1.00 78.00 205 SER A N 1
ATOM 1617 C CA . SER A 1 205 ? -9.157 14.227 13.244 1.00 78.00 205 SER A CA 1
ATOM 1618 C C . SER A 1 205 ? -9.550 12.754 13.218 1.00 78.00 205 SER A C 1
ATOM 1620 O O . SER A 1 205 ? -8.700 11.873 13.228 1.00 78.00 205 SER A O 1
ATOM 1622 N N . LYS A 1 206 ? -10.846 12.467 13.070 1.00 78.06 206 LYS A N 1
ATOM 1623 C CA . LYS A 1 206 ? -11.351 11.087 12.941 1.00 78.06 206 LYS A CA 1
ATOM 1624 C C . LYS A 1 206 ? -11.319 10.555 11.509 1.00 78.06 206 LYS A C 1
ATOM 1626 O O . LYS A 1 206 ? -11.688 9.405 11.263 1.00 78.06 206 LYS A O 1
ATOM 1631 N N . PHE A 1 207 ? -10.916 11.392 10.553 1.00 81.06 207 PHE A N 1
ATOM 1632 C CA . PHE A 1 207 ? -10.860 11.035 9.142 1.00 81.06 207 PHE A CA 1
ATOM 1633 C C . PHE A 1 207 ? -9.777 9.980 8.902 1.00 81.06 207 PHE A C 1
ATOM 1635 O O . PHE A 1 207 ? -8.590 10.234 9.095 1.00 81.06 207 PHE A O 1
ATOM 1642 N N . ASN A 1 208 ? -10.182 8.778 8.489 1.00 87.31 208 ASN A N 1
ATOM 1643 C CA . ASN A 1 208 ? -9.277 7.646 8.362 1.00 87.31 208 ASN A CA 1
ATOM 1644 C C . ASN A 1 208 ? -8.617 7.633 6.980 1.00 87.31 208 ASN A C 1
ATOM 1646 O O . ASN A 1 208 ? -9.094 6.981 6.047 1.00 87.31 208 ASN A O 1
ATOM 1650 N N . ARG A 1 209 ? -7.476 8.313 6.853 1.00 94.12 209 ARG A N 1
ATOM 1651 C CA . ARG A 1 209 ? -6.777 8.468 5.570 1.00 94.12 209 ARG A CA 1
ATOM 1652 C C . ARG A 1 209 ? -6.289 7.153 4.971 1.00 94.12 209 ARG A C 1
ATOM 1654 O O . ARG A 1 209 ? -6.172 7.069 3.758 1.00 94.12 209 ARG A O 1
ATOM 1661 N N . ALA A 1 210 ? -6.095 6.103 5.772 1.00 96.38 210 ALA A N 1
ATOM 1662 C CA . ALA A 1 210 ? -5.712 4.787 5.259 1.00 96.38 210 ALA A CA 1
ATOM 1663 C C . ALA A 1 210 ? -6.796 4.151 4.370 1.00 96.38 210 ALA A C 1
ATOM 1665 O O . ALA A 1 210 ? -6.476 3.364 3.484 1.00 96.38 210 ALA A O 1
ATOM 1666 N N . THR A 1 211 ? -8.070 4.484 4.606 1.00 93.12 211 THR A N 1
ATOM 1667 C CA . THR A 1 211 ? -9.224 3.821 3.966 1.00 93.12 211 THR A CA 1
ATOM 1668 C C . THR A 1 211 ? -10.187 4.781 3.271 1.00 93.12 211 THR A C 1
ATOM 1670 O O . THR A 1 211 ? -11.055 4.335 2.530 1.00 93.12 211 THR A O 1
ATOM 1673 N N . GLN A 1 212 ? -10.069 6.088 3.518 1.00 87.81 212 GLN A N 1
ATOM 1674 C CA . GLN A 1 212 ? -11.043 7.090 3.075 1.00 87.81 212 GLN A CA 1
ATOM 1675 C C . GLN A 1 212 ? -10.412 8.257 2.304 1.00 87.81 212 GLN A C 1
ATOM 1677 O O . GLN A 1 212 ? -11.144 9.006 1.659 1.00 87.81 212 GLN A O 1
ATOM 1682 N N . ALA A 1 213 ? -9.088 8.444 2.371 1.00 89.31 213 ALA A N 1
ATOM 1683 C CA . ALA A 1 213 ? -8.413 9.487 1.602 1.00 89.31 213 ALA A CA 1
ATOM 1684 C C . ALA A 1 213 ? -8.049 8.952 0.221 1.00 89.31 213 ALA A C 1
ATOM 1686 O O . ALA A 1 213 ? -7.152 8.122 0.091 1.00 89.31 213 ALA A O 1
ATOM 1687 N N . PHE A 1 214 ? -8.752 9.443 -0.795 1.00 90.50 214 PHE A N 1
ATOM 1688 C CA . PHE A 1 214 ? -8.421 9.188 -2.187 1.00 90.50 214 PHE A CA 1
ATOM 1689 C C . PHE A 1 214 ? -7.356 10.197 -2.585 1.00 90.50 214 PHE A C 1
ATOM 1691 O O . PHE A 1 214 ? -7.561 11.400 -2.509 1.00 90.50 214 PHE A O 1
ATOM 1698 N N . ARG A 1 215 ? -6.168 9.711 -2.912 1.00 92.75 215 ARG A N 1
ATOM 1699 C CA . ARG A 1 215 ? -4.984 10.546 -3.104 1.00 92.75 215 ARG A CA 1
ATOM 1700 C C . ARG A 1 215 ? -4.207 10.022 -4.292 1.00 92.75 215 ARG A C 1
ATOM 1702 O O . ARG A 1 215 ? -4.220 8.820 -4.553 1.00 92.75 215 ARG A O 1
ATOM 1709 N N . GLN A 1 216 ? -3.536 10.905 -5.020 1.00 93.44 216 GLN A N 1
ATOM 1710 C CA . GLN A 1 216 ? -2.732 10.461 -6.149 1.00 93.44 216 GLN A CA 1
ATOM 1711 C C . GLN A 1 216 ? -1.488 9.722 -5.648 1.00 93.44 216 GLN A C 1
ATOM 1713 O O . GLN A 1 216 ? -0.662 10.326 -4.959 1.00 93.44 216 GLN A O 1
ATOM 1718 N N . PRO A 1 217 ? -1.293 8.444 -6.012 1.00 95.19 217 PRO A N 1
ATOM 1719 C CA . PRO A 1 217 ? -0.106 7.672 -5.664 1.00 95.19 217 PRO A CA 1
ATOM 1720 C C . PRO A 1 217 ? 1.118 8.126 -6.476 1.00 95.19 217 PRO A C 1
ATOM 1722 O O . PRO A 1 217 ? 2.259 7.773 -6.151 1.00 95.19 217 PRO A O 1
ATOM 1725 N N . GLY A 1 218 ? 0.905 8.892 -7.554 1.00 94.50 218 GLY A N 1
ATOM 1726 C CA . GLY A 1 218 ? 1.950 9.323 -8.470 1.00 94.50 218 GLY A CA 1
ATOM 1727 C C . GLY A 1 218 ? 2.742 8.126 -9.002 1.00 94.50 218 GLY A C 1
ATOM 1728 O O . GLY A 1 218 ? 2.202 7.069 -9.328 1.00 94.50 218 GLY A O 1
ATOM 1729 N N . SER A 1 219 ? 4.070 8.235 -8.990 1.00 96.31 219 SER A N 1
ATOM 1730 C CA . SER A 1 219 ? 4.958 7.155 -9.450 1.00 96.31 219 SER A CA 1
ATOM 1731 C C . SER A 1 219 ? 4.814 5.799 -8.729 1.00 96.31 219 SER A C 1
ATOM 1733 O O . SER A 1 219 ? 5.343 4.812 -9.241 1.00 96.31 219 SER A O 1
ATOM 1735 N N . ALA A 1 220 ? 4.117 5.710 -7.586 1.00 97.75 220 ALA A N 1
ATOM 1736 C CA . ALA A 1 220 ? 3.797 4.423 -6.961 1.00 97.75 220 ALA A CA 1
ATOM 1737 C C . ALA A 1 220 ? 2.757 3.615 -7.765 1.00 97.75 220 ALA A C 1
ATOM 1739 O O . ALA A 1 220 ? 2.611 2.423 -7.539 1.00 97.75 220 ALA A O 1
ATOM 1740 N N . PHE A 1 221 ? 2.078 4.219 -8.745 1.00 98.19 221 PHE A N 1
ATOM 1741 C CA . PHE A 1 221 ? 1.177 3.511 -9.660 1.00 98.19 221 PHE A CA 1
ATOM 1742 C C . PHE A 1 221 ? 1.908 2.763 -10.784 1.00 98.19 221 PHE A C 1
ATOM 1744 O O . PHE A 1 221 ? 1.400 1.777 -11.311 1.00 98.19 221 PHE A O 1
ATOM 1751 N N . LYS A 1 222 ? 3.125 3.195 -11.149 1.00 98.38 222 LYS A N 1
ATOM 1752 C CA . LYS A 1 222 ? 3.884 2.639 -12.285 1.00 98.38 222 LYS A CA 1
ATOM 1753 C C . LYS A 1 222 ? 3.989 1.111 -12.288 1.00 98.38 222 LYS A C 1
ATOM 1755 O O . LYS A 1 222 ? 3.838 0.549 -13.364 1.00 98.38 222 LYS A O 1
ATOM 1760 N N . PRO A 1 223 ? 4.192 0.405 -11.161 1.00 98.62 223 PRO A N 1
ATOM 1761 C CA . PRO A 1 223 ? 4.278 -1.055 -11.185 1.00 98.62 223 PRO A CA 1
ATOM 1762 C C . PRO A 1 223 ? 3.044 -1.742 -11.776 1.00 98.62 223 PRO A C 1
ATOM 1764 O O . PRO A 1 223 ? 3.191 -2.798 -12.367 1.00 98.62 223 PRO A O 1
ATOM 1767 N N . ILE A 1 224 ? 1.858 -1.128 -11.707 1.00 98.62 224 ILE A N 1
ATOM 1768 C CA . ILE A 1 224 ? 0.639 -1.634 -12.358 1.00 98.62 224 ILE A CA 1
ATOM 1769 C C . ILE A 1 224 ? 0.753 -1.528 -13.889 1.00 98.62 224 ILE A C 1
ATOM 1771 O O . ILE A 1 224 ? 0.388 -2.456 -14.611 1.00 98.62 224 ILE A O 1
ATOM 1775 N N . VAL A 1 225 ? 1.319 -0.427 -14.393 1.00 98.44 225 VAL A N 1
ATOM 1776 C CA . VAL A 1 225 ? 1.609 -0.228 -15.825 1.00 98.44 225 VAL A CA 1
ATOM 1777 C C . VAL A 1 225 ? 2.629 -1.259 -16.306 1.00 98.44 225 VAL A C 1
ATOM 1779 O O . VAL A 1 225 ? 2.404 -1.933 -17.302 1.00 98.44 225 VAL A O 1
ATOM 1782 N N . TYR A 1 226 ? 3.723 -1.439 -15.563 1.00 98.62 226 TYR A N 1
ATOM 1783 C CA . TYR A 1 226 ? 4.758 -2.414 -15.912 1.00 98.62 226 TYR A CA 1
ATOM 1784 C C . TYR A 1 226 ? 4.258 -3.858 -15.788 1.00 98.62 226 TYR A C 1
ATOM 1786 O O . TYR A 1 226 ? 4.572 -4.671 -16.645 1.00 98.62 226 TYR A O 1
ATOM 1794 N N . ALA A 1 227 ? 3.435 -4.184 -14.790 1.00 98.50 227 ALA A N 1
ATOM 1795 C CA . ALA A 1 227 ? 2.796 -5.495 -14.704 1.00 98.50 227 ALA A CA 1
ATOM 1796 C C . ALA A 1 227 ? 1.880 -5.752 -15.910 1.00 98.50 227 ALA A C 1
ATOM 1798 O O . ALA A 1 227 ? 1.864 -6.859 -16.429 1.00 98.50 227 ALA A O 1
ATOM 1799 N N . THR A 1 228 ? 1.165 -4.731 -16.402 1.00 98.25 228 THR A N 1
ATOM 1800 C CA . THR A 1 228 ? 0.360 -4.833 -17.637 1.00 98.25 228 THR A CA 1
ATOM 1801 C C . THR A 1 228 ? 1.235 -5.170 -18.846 1.00 98.25 228 THR A C 1
ATOM 1803 O O . THR A 1 228 ? 0.880 -6.044 -19.632 1.00 98.25 228 THR A O 1
ATOM 1806 N N . ALA A 1 229 ? 2.390 -4.514 -18.955 1.00 97.00 229 ALA A N 1
ATOM 1807 C CA . ALA A 1 229 ? 3.372 -4.726 -20.012 1.00 97.00 229 ALA A CA 1
ATOM 1808 C C . ALA A 1 229 ? 3.958 -6.150 -19.984 1.00 97.00 229 ALA A C 1
ATOM 1810 O O . ALA A 1 229 ? 3.983 -6.843 -21.000 1.00 97.00 229 ALA A O 1
ATOM 1811 N N . LEU A 1 230 ? 4.381 -6.610 -18.804 1.00 97.31 230 LEU A N 1
ATOM 1812 C CA . LEU A 1 230 ? 4.903 -7.965 -18.609 1.00 97.31 230 LEU A CA 1
ATOM 1813 C C . LEU A 1 230 ? 3.849 -9.028 -18.942 1.00 97.31 230 LEU A C 1
ATOM 1815 O O . LEU A 1 230 ? 4.157 -10.020 -19.596 1.00 97.31 230 LEU A O 1
ATOM 1819 N N . GLU A 1 231 ? 2.588 -8.782 -18.580 1.00 95.00 231 GLU A N 1
ATOM 1820 C CA . GLU A 1 231 ? 1.489 -9.702 -18.881 1.00 95.00 231 GLU A CA 1
ATOM 1821 C C . GLU A 1 231 ? 1.120 -9.752 -20.371 1.00 95.00 231 GLU A C 1
ATOM 1823 O O . GLU A 1 231 ? 0.514 -10.719 -20.831 1.00 95.00 231 GLU A O 1
ATOM 1828 N N . ASN A 1 232 ? 1.532 -8.742 -21.144 1.00 93.38 232 ASN A N 1
ATOM 1829 C CA . ASN A 1 232 ? 1.437 -8.731 -22.603 1.00 93.38 232 ASN A CA 1
ATOM 1830 C C . ASN A 1 232 ? 2.677 -9.346 -23.288 1.00 93.38 232 ASN A C 1
ATOM 1832 O O . ASN A 1 232 ? 2.764 -9.320 -24.515 1.00 93.38 232 ASN A O 1
ATOM 1836 N N . GLY A 1 233 ? 3.612 -9.924 -22.524 1.00 92.62 233 GLY A N 1
ATOM 1837 C CA . GLY A 1 233 ? 4.763 -10.671 -23.039 1.00 92.62 233 GLY A CA 1
ATOM 1838 C C . GLY A 1 233 ? 6.072 -9.884 -23.123 1.00 92.62 233 GLY A C 1
ATOM 1839 O O . GLY A 1 233 ? 7.076 -10.443 -23.563 1.00 92.62 233 GLY A O 1
ATOM 1840 N N . TYR A 1 234 ? 6.100 -8.619 -22.693 1.00 95.75 234 TYR A N 1
ATOM 1841 C CA . TYR A 1 234 ? 7.357 -7.875 -22.597 1.00 95.75 234 TYR A CA 1
ATOM 1842 C C . TYR A 1 234 ? 8.212 -8.388 -21.439 1.00 95.75 234 TYR A C 1
ATOM 1844 O O . TYR A 1 234 ? 7.708 -8.902 -20.441 1.00 95.75 234 TYR A O 1
ATOM 1852 N N . ARG A 1 235 ? 9.530 -8.227 -21.544 1.00 95.81 235 ARG A N 1
ATOM 1853 C CA . ARG A 1 235 ? 10.484 -8.712 -20.543 1.00 95.81 235 ARG A CA 1
ATOM 1854 C C . ARG A 1 235 ? 11.129 -7.544 -19.818 1.00 95.81 235 ARG A C 1
ATOM 1856 O O . ARG A 1 235 ? 11.374 -6.485 -20.384 1.00 95.81 235 ARG A O 1
ATOM 1863 N N . ALA A 1 236 ? 11.518 -7.768 -18.565 1.00 97.12 236 ALA A N 1
ATOM 1864 C CA . ALA A 1 236 ? 12.220 -6.770 -17.754 1.00 97.12 236 ALA A CA 1
ATOM 1865 C C . ALA A 1 236 ? 13.515 -6.236 -18.408 1.00 97.12 236 ALA A C 1
ATOM 1867 O O . ALA A 1 236 ? 13.951 -5.126 -18.097 1.00 97.12 236 ALA A O 1
ATOM 1868 N N . VAL A 1 237 ? 14.122 -7.031 -19.294 1.00 97.19 237 VAL A N 1
ATOM 1869 C CA . VAL A 1 237 ? 15.352 -6.703 -20.026 1.00 97.19 237 VAL A CA 1
ATOM 1870 C C . VAL A 1 237 ? 15.111 -5.964 -21.340 1.00 97.19 237 VAL A C 1
ATOM 1872 O O . VAL A 1 237 ? 16.069 -5.401 -21.857 1.00 97.19 237 VAL A O 1
ATOM 1875 N N . ASP A 1 238 ? 13.881 -5.954 -21.865 1.00 97.06 238 ASP A N 1
ATOM 1876 C CA . ASP A 1 238 ? 13.542 -5.231 -23.094 1.00 97.06 238 ASP A CA 1
ATOM 1877 C C . ASP A 1 238 ? 13.658 -3.721 -22.887 1.00 97.06 238 ASP A C 1
ATOM 1879 O O . ASP A 1 238 ? 13.688 -3.228 -21.757 1.00 97.06 238 ASP A O 1
ATOM 1883 N N . HIS A 1 239 ? 13.751 -2.985 -23.986 1.00 97.06 239 HIS A N 1
ATOM 1884 C CA . HIS A 1 239 ? 14.082 -1.572 -24.009 1.00 97.06 239 HIS A CA 1
ATOM 1885 C C . HIS A 1 239 ? 12.935 -0.711 -24.511 1.00 97.06 239 HIS A C 1
ATOM 1887 O O . HIS A 1 239 ? 12.121 -1.126 -25.331 1.00 97.06 239 HIS A O 1
ATOM 1893 N N . LEU A 1 240 ? 12.920 0.529 -24.038 1.00 95.25 240 LEU A N 1
ATOM 1894 C CA . LEU A 1 240 ? 12.079 1.609 -24.534 1.00 95.25 240 LEU A CA 1
ATOM 1895 C C . LEU A 1 240 ? 12.904 2.877 -24.691 1.00 95.25 240 LEU A C 1
ATOM 1897 O O . LEU A 1 240 ? 13.952 3.048 -24.063 1.00 95.25 240 LEU A O 1
ATOM 1901 N N . LEU A 1 241 ? 12.390 3.798 -25.502 1.00 95.69 241 LEU A N 1
ATOM 1902 C CA . LEU A 1 241 ? 13.015 5.094 -25.688 1.00 95.69 241 LEU A CA 1
ATOM 1903 C C . LEU A 1 241 ? 12.640 6.064 -24.555 1.00 95.69 241 LEU A C 1
ATOM 1905 O O . LEU A 1 241 ? 11.492 6.484 -24.401 1.00 95.69 241 LEU A O 1
ATOM 1909 N N . ASP A 1 242 ? 13.631 6.485 -23.782 1.00 96.00 242 ASP A N 1
ATOM 1910 C CA . ASP A 1 242 ? 13.567 7.671 -22.943 1.00 96.00 242 ASP A CA 1
ATOM 1911 C C . ASP A 1 242 ? 13.939 8.914 -23.763 1.00 96.00 242 ASP A C 1
ATOM 1913 O O . ASP A 1 242 ? 15.105 9.291 -23.879 1.00 96.00 242 ASP A O 1
ATOM 1917 N N . ALA A 1 243 ? 12.922 9.543 -24.349 1.00 94.38 243 ALA A N 1
ATOM 1918 C CA . ALA A 1 243 ? 13.022 10.777 -25.126 1.00 94.38 243 ALA A CA 1
ATOM 1919 C C . ALA A 1 243 ? 11.825 11.706 -24.841 1.00 94.38 243 ALA A C 1
ATOM 1921 O O . ALA A 1 243 ? 10.792 11.213 -24.360 1.00 94.38 243 ALA A O 1
ATOM 1922 N N . PRO A 1 244 ? 11.929 13.018 -25.153 1.00 93.56 244 PRO A N 1
ATOM 1923 C CA . PRO A 1 244 ? 10.824 13.965 -25.012 1.00 93.56 244 PRO A CA 1
ATOM 1924 C C . PRO A 1 244 ? 9.523 13.459 -25.645 1.00 93.56 244 PRO A C 1
ATOM 1926 O O . PRO A 1 244 ? 9.543 12.791 -26.681 1.00 93.56 244 PRO A O 1
ATOM 1929 N N . LEU A 1 245 ? 8.397 13.791 -25.017 1.00 91.44 245 LEU A N 1
ATOM 1930 C CA . LEU A 1 245 ? 7.054 13.468 -25.492 1.00 91.44 245 LEU A CA 1
ATOM 1931 C C . LEU A 1 245 ? 6.314 14.765 -25.810 1.00 91.44 245 LEU A C 1
ATOM 1933 O O . LEU A 1 245 ? 6.215 15.639 -24.951 1.00 91.44 245 LEU A O 1
ATOM 1937 N N . HIS A 1 246 ? 5.778 14.859 -27.025 1.00 90.81 246 HIS A N 1
ATOM 1938 C CA . HIS A 1 246 ? 4.989 15.998 -27.488 1.00 90.81 246 HIS A CA 1
ATOM 1939 C C . HIS A 1 246 ? 3.703 15.483 -28.127 1.00 90.81 246 HIS A C 1
ATOM 1941 O O . HIS A 1 246 ? 3.743 14.864 -29.188 1.00 90.81 246 HIS A O 1
ATOM 1947 N N . PHE A 1 247 ? 2.564 15.720 -27.479 1.00 89.12 247 PHE A N 1
ATOM 1948 C CA . PHE A 1 247 ? 1.266 15.299 -27.997 1.00 89.12 247 PHE A CA 1
ATOM 1949 C C . PHE A 1 247 ? 0.508 16.465 -28.642 1.00 89.12 247 PHE A C 1
ATOM 1951 O O . PHE A 1 247 ? 0.671 17.623 -28.259 1.00 89.12 247 PHE A O 1
ATOM 1958 N N . ALA A 1 248 ? -0.372 16.156 -29.600 1.00 86.06 248 ALA A N 1
ATOM 1959 C CA . ALA A 1 248 ? -1.093 17.149 -30.405 1.00 86.06 248 ALA A CA 1
ATOM 1960 C C . ALA A 1 248 ? -1.949 18.140 -29.590 1.00 86.06 248 ALA A C 1
ATOM 1962 O O . ALA A 1 248 ? -2.226 19.243 -30.051 1.00 86.06 248 ALA A O 1
ATOM 1963 N N . ASN A 1 249 ? -2.356 17.770 -28.374 1.00 84.06 249 ASN A N 1
ATOM 1964 C CA . ASN A 1 249 ? -3.128 18.629 -27.476 1.00 84.06 249 ASN A CA 1
ATOM 1965 C C . ASN A 1 249 ? -2.259 19.532 -26.572 1.00 84.06 249 ASN A C 1
ATOM 1967 O O . ASN A 1 249 ? -2.785 20.190 -25.676 1.00 84.06 249 ASN A O 1
ATOM 1971 N N . GLY A 1 250 ? -0.937 19.549 -26.772 1.00 86.50 250 GLY A N 1
ATOM 1972 C CA . GLY A 1 250 ? 0.005 20.352 -25.991 1.00 86.50 250 GLY A CA 1
ATOM 1973 C C . GLY A 1 250 ? 0.396 19.754 -24.635 1.00 86.50 250 GLY A C 1
ATOM 1974 O O . GLY A 1 250 ? 1.020 20.447 -23.826 1.00 86.50 250 GLY A O 1
ATOM 1975 N N . TRP A 1 251 ? 0.036 18.496 -24.353 1.00 90.88 251 TRP A N 1
ATOM 1976 C CA . TRP A 1 251 ? 0.572 17.765 -23.207 1.00 90.88 251 TRP A CA 1
ATOM 1977 C C . TRP A 1 251 ? 2.011 17.315 -23.494 1.00 90.88 251 TRP A C 1
ATOM 1979 O O . TRP A 1 251 ? 2.282 16.667 -24.504 1.00 90.88 251 TRP A O 1
ATOM 1989 N N . GLU A 1 252 ? 2.934 17.663 -22.596 1.00 91.62 252 GLU A N 1
ATOM 1990 C CA . GLU A 1 252 ? 4.373 17.400 -22.737 1.00 91.62 252 GLU A CA 1
ATOM 1991 C C . GLU A 1 252 ? 4.939 16.847 -21.417 1.00 91.62 252 GLU A C 1
ATOM 1993 O O . GLU A 1 252 ? 5.564 17.575 -20.638 1.00 91.62 252 GLU A O 1
ATOM 1998 N N . PRO A 1 253 ? 4.661 15.575 -21.077 1.00 91.00 253 PRO A N 1
ATOM 1999 C CA . PRO A 1 253 ? 5.162 14.987 -19.843 1.00 91.00 253 PRO A CA 1
ATOM 2000 C C . PRO A 1 253 ? 6.683 14.804 -19.917 1.00 91.00 253 PRO A C 1
ATOM 2002 O O . PRO A 1 253 ? 7.214 14.209 -20.855 1.00 91.00 253 PRO A O 1
ATOM 2005 N N . GLY A 1 254 ? 7.387 15.283 -18.891 1.00 90.19 254 GLY A N 1
ATOM 2006 C CA . GLY A 1 254 ? 8.845 15.219 -18.798 1.00 90.19 254 GLY A CA 1
ATOM 2007 C C . GLY A 1 254 ? 9.349 14.373 -17.630 1.00 90.19 254 GLY A C 1
ATOM 2008 O O . GLY A 1 254 ? 8.640 14.106 -16.653 1.00 90.19 254 GLY A O 1
ATOM 2009 N N . ASN A 1 255 ? 10.618 13.972 -17.712 1.00 90.69 255 ASN A N 1
ATOM 2010 C CA . ASN A 1 255 ? 11.317 13.342 -16.597 1.00 90.69 255 ASN A CA 1
ATOM 2011 C C . ASN A 1 255 ? 11.647 14.344 -15.496 1.00 90.69 255 ASN A C 1
ATOM 2013 O O . ASN A 1 255 ? 11.909 15.525 -15.741 1.00 90.69 255 ASN A O 1
ATOM 2017 N N . TYR A 1 256 ? 11.749 13.835 -14.271 1.00 80.56 256 TYR A N 1
ATOM 2018 C CA . TYR A 1 256 ? 12.287 14.609 -13.165 1.00 80.56 256 TYR A CA 1
ATOM 2019 C C . TYR A 1 256 ? 13.730 15.048 -13.480 1.00 80.56 256 TYR A C 1
ATOM 2021 O O . TYR A 1 256 ? 14.617 14.219 -13.665 1.00 80.56 256 TYR A O 1
ATOM 2029 N N . GLY A 1 257 ? 13.963 16.361 -13.564 1.00 77.12 257 GLY A N 1
ATOM 2030 C CA . GLY A 1 257 ? 15.266 16.939 -13.919 1.00 77.12 257 GLY A CA 1
ATOM 2031 C C . GLY A 1 257 ? 15.508 17.167 -15.418 1.00 77.12 257 GLY A C 1
ATOM 2032 O O . GLY A 1 257 ? 16.574 17.671 -15.762 1.00 77.12 257 GLY A O 1
ATOM 2033 N N . GLY A 1 258 ? 14.547 16.838 -16.293 1.00 84.12 258 GLY A N 1
ATOM 2034 C CA . GLY A 1 258 ? 14.557 17.225 -17.713 1.00 84.12 258 GLY A CA 1
ATOM 2035 C C . GLY A 1 258 ? 15.623 16.556 -18.590 1.00 84.12 258 GLY A C 1
ATOM 2036 O O . GLY A 1 258 ? 15.918 17.062 -19.669 1.00 84.12 258 GLY A O 1
ATOM 2037 N N . LYS A 1 259 ? 16.222 15.452 -18.129 1.00 90.50 259 LYS A N 1
ATOM 2038 C CA . LYS A 1 259 ? 17.208 14.664 -18.884 1.00 90.50 259 LYS A CA 1
ATOM 2039 C C . LYS A 1 259 ? 16.568 13.418 -19.492 1.00 90.50 259 LYS A C 1
ATOM 2041 O O . LYS A 1 259 ? 15.579 12.914 -18.958 1.00 90.50 259 LYS A O 1
ATOM 2046 N N . TYR A 1 260 ? 17.176 12.948 -20.575 1.00 93.62 260 TYR A N 1
ATOM 2047 C CA . TYR A 1 260 ? 16.725 11.819 -21.378 1.00 93.62 260 TYR A CA 1
ATOM 2048 C C . TYR A 1 260 ? 17.927 10.933 -21.697 1.00 93.62 260 TYR A C 1
ATOM 2050 O O . TYR A 1 260 ? 18.942 11.445 -22.177 1.00 93.62 260 TYR A O 1
ATOM 2058 N N . ASP A 1 261 ? 17.824 9.639 -21.408 1.00 92.00 261 ASP A N 1
ATOM 2059 C CA . ASP A 1 261 ? 18.935 8.690 -21.554 1.00 92.00 261 ASP A CA 1
ATOM 2060 C C . ASP A 1 261 ? 18.902 7.894 -22.868 1.00 92.00 261 ASP A C 1
ATOM 2062 O O . ASP A 1 261 ? 19.806 7.100 -23.127 1.00 92.00 261 ASP A O 1
ATOM 2066 N N . GLY A 1 262 ? 17.902 8.124 -23.725 1.00 94.19 262 GLY A N 1
ATOM 2067 C CA . GLY A 1 262 ? 17.725 7.357 -24.951 1.00 94.19 262 GLY A CA 1
ATOM 2068 C C . GLY A 1 262 ? 17.232 5.946 -24.644 1.00 94.19 262 GLY A C 1
ATOM 2069 O O . GLY A 1 262 ? 16.267 5.771 -23.911 1.00 94.19 262 GLY A O 1
ATOM 2070 N N . GLU A 1 263 ? 17.850 4.932 -25.234 1.00 94.81 263 GLU A N 1
ATOM 2071 C CA . GLU A 1 263 ? 17.443 3.539 -25.046 1.00 94.81 263 GLU A CA 1
ATOM 2072 C C . GLU A 1 263 ? 17.733 3.048 -23.615 1.00 94.81 263 GLU A C 1
ATOM 2074 O O . GLU A 1 263 ? 18.871 3.102 -23.140 1.00 94.81 263 GLU A O 1
ATOM 2079 N N . VAL A 1 264 ? 16.691 2.581 -22.920 1.00 96.44 264 VAL A N 1
ATOM 2080 C CA . VAL A 1 264 ? 16.767 2.103 -21.532 1.00 96.44 264 VAL A CA 1
ATOM 2081 C C . VAL A 1 264 ? 15.950 0.831 -21.336 1.00 96.44 264 VAL A C 1
ATOM 2083 O O . VAL A 1 264 ? 14.843 0.709 -21.859 1.00 96.44 264 VAL A O 1
ATOM 2086 N N . THR A 1 265 ? 16.451 -0.091 -20.508 1.00 97.69 265 THR A N 1
ATOM 2087 C CA . THR A 1 265 ? 15.710 -1.315 -20.160 1.00 97.69 265 THR A CA 1
ATOM 2088 C C . THR A 1 265 ? 14.472 -1.007 -19.311 1.00 97.69 265 THR A C 1
ATOM 2090 O O . THR A 1 265 ? 14.467 -0.048 -18.531 1.00 97.69 265 THR A O 1
ATOM 2093 N N . LEU A 1 266 ? 13.436 -1.852 -19.372 1.00 97.88 266 LEU A N 1
ATOM 2094 C CA . LEU A 1 266 ? 12.244 -1.718 -18.528 1.00 97.88 266 LEU A CA 1
ATOM 2095 C C . LEU A 1 266 ? 12.606 -1.758 -17.036 1.00 97.88 266 LEU A C 1
ATOM 2097 O O . LEU A 1 266 ? 12.083 -0.958 -16.253 1.00 97.88 266 LEU A O 1
ATOM 2101 N N . MET A 1 267 ? 13.527 -2.644 -16.631 1.00 96.94 267 MET A N 1
ATOM 2102 C CA . MET A 1 267 ? 14.000 -2.720 -15.243 1.00 96.94 267 MET A CA 1
ATOM 2103 C C . MET A 1 267 ? 14.702 -1.434 -14.796 1.00 96.94 267 MET A C 1
ATOM 2105 O O . MET A 1 267 ? 14.484 -0.983 -13.668 1.00 96.94 267 MET A O 1
ATOM 2109 N N . ASP A 1 268 ? 15.505 -0.810 -15.662 1.00 96.75 268 ASP A N 1
ATOM 2110 C CA . ASP A 1 268 ? 16.189 0.444 -15.348 1.00 96.75 268 ASP A CA 1
ATOM 2111 C C . ASP A 1 268 ? 15.205 1.611 -15.281 1.00 96.75 268 ASP A C 1
ATOM 2113 O O . ASP A 1 268 ? 15.197 2.376 -14.310 1.00 96.75 268 ASP A O 1
ATOM 2117 N N . ALA A 1 269 ? 14.290 1.677 -16.245 1.00 97.56 269 ALA A N 1
ATOM 2118 C CA . ALA A 1 269 ? 13.253 2.689 -16.288 1.00 97.56 269 ALA A CA 1
ATOM 2119 C C . ALA A 1 269 ? 12.350 2.663 -15.045 1.00 97.56 269 ALA A C 1
ATOM 2121 O O . ALA A 1 269 ? 12.077 3.721 -14.469 1.00 97.56 269 ALA A O 1
ATOM 2122 N N . LEU A 1 270 ? 11.942 1.480 -14.564 1.00 98.06 270 LEU A N 1
ATOM 2123 C CA . LEU A 1 270 ? 11.157 1.371 -13.330 1.00 98.06 270 LEU A CA 1
ATOM 2124 C C . LEU A 1 270 ? 11.989 1.732 -12.088 1.00 98.06 270 LEU A C 1
ATOM 2126 O O . LEU A 1 270 ? 11.512 2.477 -11.224 1.00 98.06 270 LEU A O 1
ATOM 2130 N N . SER A 1 271 ? 13.244 1.270 -12.021 1.00 96.88 271 SER A N 1
ATOM 2131 C CA . SER A 1 271 ? 14.177 1.535 -10.910 1.00 96.88 271 SER A CA 1
ATOM 2132 C C . SER A 1 271 ? 14.423 3.029 -10.703 1.00 96.88 271 SER A C 1
ATOM 2134 O O . SER A 1 271 ? 14.347 3.545 -9.576 1.00 96.88 271 SER A O 1
ATOM 2136 N N . ARG A 1 272 ? 14.665 3.745 -11.806 1.00 95.31 272 ARG A N 1
ATOM 2137 C CA . ARG A 1 272 ? 14.872 5.199 -11.836 1.00 95.31 272 ARG A CA 1
ATOM 2138 C C . ARG A 1 272 ? 13.574 5.994 -11.936 1.00 95.31 272 ARG A C 1
ATOM 2140 O O . ARG A 1 272 ? 13.596 7.210 -11.779 1.00 95.31 272 ARG A O 1
ATOM 2147 N N . SER A 1 273 ? 12.439 5.312 -12.086 1.00 96.06 273 SER A N 1
ATOM 2148 C CA . SER A 1 273 ? 11.106 5.907 -12.151 1.00 96.06 273 SER A CA 1
ATOM 2149 C C . SER A 1 273 ? 10.944 6.896 -13.313 1.00 96.06 273 SER A C 1
ATOM 2151 O O . SER A 1 273 ? 10.346 7.957 -13.128 1.00 96.06 273 SER A O 1
ATOM 2153 N N . ILE A 1 274 ? 11.429 6.546 -14.505 1.00 96.69 274 ILE A N 1
ATOM 2154 C CA . ILE A 1 274 ? 11.378 7.379 -15.720 1.00 96.69 274 ILE A CA 1
ATOM 2155 C C . ILE A 1 274 ? 9.917 7.599 -16.145 1.00 96.69 274 ILE A C 1
ATOM 2157 O O . ILE A 1 274 ? 9.107 6.669 -16.140 1.00 96.69 274 ILE A O 1
ATOM 2161 N N . ASN A 1 275 ? 9.525 8.847 -16.412 1.00 96.19 275 ASN A N 1
ATOM 2162 C CA . ASN A 1 275 ? 8.130 9.209 -16.704 1.00 96.19 275 ASN A CA 1
ATOM 2163 C C . ASN A 1 275 ? 7.764 8.900 -18.151 1.00 96.19 275 ASN A C 1
ATOM 2165 O O . ASN A 1 275 ? 6.721 8.304 -18.405 1.00 96.19 275 ASN A O 1
ATOM 2169 N N . THR A 1 276 ? 8.643 9.264 -19.077 1.00 96.31 276 THR A N 1
ATOM 2170 C CA . THR A 1 276 ? 8.446 9.079 -20.518 1.00 96.31 276 THR A CA 1
ATOM 2171 C C . THR A 1 276 ? 8.222 7.613 -20.890 1.00 96.31 276 THR A C 1
ATOM 2173 O O . THR A 1 276 ? 7.292 7.302 -21.626 1.00 96.31 276 THR A O 1
ATOM 2176 N N . VAL A 1 277 ? 9.009 6.699 -20.315 1.00 97.06 277 VAL A N 1
ATOM 2177 C CA . VAL A 1 277 ? 8.891 5.251 -20.542 1.00 97.06 277 VAL A CA 1
ATOM 2178 C C . VAL A 1 277 ? 7.556 4.707 -20.028 1.00 97.06 277 VAL A C 1
ATOM 2180 O O . VAL A 1 277 ? 6.910 3.928 -20.720 1.00 97.06 277 VAL A O 1
ATOM 2183 N N . ALA A 1 278 ? 7.092 5.155 -18.857 1.00 97.31 278 ALA A N 1
ATOM 2184 C CA . ALA A 1 278 ? 5.791 4.740 -18.328 1.00 97.31 278 ALA A CA 1
ATOM 2185 C C . ALA A 1 278 ? 4.631 5.197 -19.234 1.00 97.31 278 ALA A C 1
ATOM 2187 O O . ALA A 1 278 ? 3.699 4.433 -19.472 1.00 97.31 278 ALA A O 1
ATOM 2188 N N . VAL A 1 279 ? 4.705 6.420 -19.774 1.00 96.56 279 VAL A N 1
ATOM 2189 C CA . VAL A 1 279 ? 3.705 6.936 -20.725 1.00 96.56 279 VAL A CA 1
ATOM 2190 C C . VAL A 1 279 ? 3.741 6.157 -22.041 1.00 96.56 279 VAL A C 1
ATOM 2192 O O . VAL A 1 279 ? 2.684 5.798 -22.553 1.00 96.56 279 VAL A O 1
ATOM 2195 N N . ARG A 1 280 ? 4.934 5.837 -22.561 1.00 95.56 280 ARG A N 1
ATOM 2196 C CA . ARG A 1 280 ? 5.093 4.992 -23.756 1.00 95.56 280 ARG A CA 1
ATOM 2197 C C . ARG A 1 280 ? 4.499 3.601 -23.558 1.00 95.56 280 ARG A C 1
ATOM 2199 O O . ARG A 1 280 ? 3.740 3.161 -24.414 1.00 95.56 280 ARG A O 1
ATOM 2206 N N . LEU A 1 281 ? 4.754 2.954 -22.418 1.00 95.56 281 LEU A N 1
ATOM 2207 C CA . LEU A 1 281 ? 4.129 1.669 -22.082 1.00 95.56 281 LEU A CA 1
ATOM 2208 C C . LEU A 1 281 ? 2.604 1.761 -22.108 1.00 95.56 281 LEU A C 1
ATOM 2210 O O . LEU A 1 281 ? 1.955 0.965 -22.774 1.00 95.56 281 LEU A O 1
ATOM 2214 N N . ALA A 1 282 ? 2.022 2.776 -21.469 1.00 94.94 282 ALA A N 1
ATOM 2215 C CA . ALA A 1 282 ? 0.573 2.962 -21.496 1.00 94.94 282 ALA A CA 1
ATOM 2216 C C . ALA A 1 282 ? 0.022 3.280 -22.899 1.00 94.94 282 ALA A C 1
ATOM 2218 O O . ALA A 1 282 ? -1.126 2.945 -23.187 1.00 94.94 282 ALA A O 1
ATOM 2219 N N . GLN A 1 283 ? 0.816 3.899 -23.779 1.00 93.12 283 GLN A N 1
ATOM 2220 C CA . GLN A 1 283 ? 0.441 4.125 -25.176 1.00 93.12 283 GLN A CA 1
ATOM 2221 C C . GLN A 1 283 ? 0.444 2.818 -25.982 1.00 93.12 283 GLN A C 1
ATOM 2223 O O . GLN A 1 283 ? -0.471 2.593 -26.770 1.00 93.12 283 GLN A O 1
ATOM 2228 N N . ILE A 1 284 ? 1.444 1.962 -25.761 1.00 92.44 284 ILE A N 1
ATOM 2229 C CA . ILE A 1 284 ? 1.595 0.657 -26.418 1.00 92.44 284 ILE A CA 1
ATOM 2230 C C . ILE A 1 284 ? 0.520 -0.328 -25.933 1.00 92.44 284 ILE A C 1
ATOM 2232 O O . ILE A 1 284 ? -0.178 -0.957 -26.729 1.00 92.44 284 ILE A O 1
ATOM 2236 N N . ASP A 1 285 ? 0.352 -0.445 -24.617 1.00 92.06 285 ASP A N 1
ATOM 2237 C CA . ASP A 1 285 ? -0.598 -1.373 -24.001 1.00 92.06 285 ASP A CA 1
ATOM 2238 C C . ASP A 1 285 ? -2.040 -0.857 -24.031 1.00 92.06 285 ASP A C 1
ATOM 2240 O O . ASP A 1 285 ? -2.996 -1.624 -23.925 1.00 92.06 285 ASP A O 1
ATOM 2244 N N . GLY A 1 286 ? -2.234 0.445 -24.195 1.00 92.75 286 GLY A N 1
ATOM 2245 C CA . GLY A 1 286 ? -3.539 1.075 -24.092 1.00 92.75 286 GLY A CA 1
ATOM 2246 C C . GLY A 1 286 ? -4.036 1.178 -22.645 1.00 92.75 286 GLY A C 1
ATOM 2247 O O . GLY A 1 286 ? -3.964 0.250 -21.835 1.00 92.75 286 GLY A O 1
ATOM 2248 N N . VAL A 1 287 ? -4.625 2.331 -22.331 1.00 93.94 287 VAL A N 1
ATOM 2249 C CA . VAL A 1 287 ? -5.072 2.679 -20.972 1.00 93.94 287 VAL A CA 1
ATOM 2250 C C . VAL A 1 287 ? -6.135 1.712 -20.443 1.00 93.94 287 VAL A C 1
ATOM 2252 O O . VAL A 1 287 ? -6.114 1.382 -19.260 1.00 93.94 287 VAL A O 1
ATOM 2255 N N . GLY A 1 288 ? -7.005 1.182 -21.310 1.00 95.19 288 GLY A N 1
ATOM 2256 C CA . GLY A 1 288 ? -8.018 0.195 -20.920 1.00 95.19 288 GLY A CA 1
ATOM 2257 C C . GLY A 1 288 ? -7.421 -1.055 -20.263 1.00 95.19 288 GLY A C 1
ATOM 2258 O O . GLY A 1 288 ? -7.901 -1.472 -19.213 1.00 95.19 288 GLY A O 1
ATOM 2259 N N . ARG A 1 289 ? -6.307 -1.593 -20.790 1.00 95.56 289 ARG A N 1
ATOM 2260 C CA . ARG A 1 289 ? -5.635 -2.758 -20.180 1.00 95.56 289 ARG A CA 1
ATOM 2261 C C . ARG A 1 289 ? -5.022 -2.419 -18.823 1.00 95.56 289 ARG A C 1
ATOM 2263 O O . ARG A 1 289 ? -5.085 -3.235 -17.909 1.00 95.56 289 ARG A O 1
ATOM 2270 N N . VAL A 1 290 ? -4.488 -1.207 -18.665 1.00 96.81 290 VAL A N 1
ATOM 2271 C CA . VAL A 1 290 ? -3.959 -0.722 -17.377 1.00 96.81 290 VAL A CA 1
ATOM 2272 C C . VAL A 1 290 ? -5.083 -0.565 -16.347 1.00 96.81 290 VAL A C 1
ATOM 2274 O O . VAL A 1 290 ? -4.914 -0.904 -15.173 1.00 96.81 290 VAL A O 1
ATOM 2277 N N . VAL A 1 291 ? -6.256 -0.093 -16.772 1.00 96.94 291 VAL A N 1
ATOM 2278 C CA . VAL A 1 291 ? -7.457 -0.000 -15.929 1.00 96.94 291 VAL A CA 1
ATOM 2279 C C . VAL A 1 291 ? -7.934 -1.393 -15.518 1.00 96.94 291 VAL A C 1
ATOM 2281 O O . VAL A 1 291 ? -8.141 -1.626 -14.327 1.00 96.94 291 VAL A O 1
ATOM 2284 N N . ASP A 1 292 ? -8.038 -2.332 -16.458 1.00 96.75 292 ASP A N 1
ATOM 2285 C CA . ASP A 1 292 ? -8.418 -3.721 -16.177 1.00 96.75 292 ASP A CA 1
ATOM 2286 C C . ASP A 1 292 ? -7.436 -4.388 -15.207 1.00 96.75 292 ASP A C 1
ATOM 2288 O O . ASP A 1 292 ? -7.849 -5.015 -14.227 1.00 96.75 292 ASP A O 1
ATOM 2292 N N . MET A 1 293 ? -6.131 -4.188 -15.418 1.00 98.00 293 MET A N 1
ATOM 2293 C CA . MET A 1 293 ? -5.081 -4.639 -14.505 1.00 98.00 293 MET A CA 1
ATOM 2294 C C . MET A 1 293 ? -5.270 -4.045 -13.103 1.00 98.00 293 MET A C 1
ATOM 2296 O O . MET A 1 293 ? -5.239 -4.769 -12.109 1.00 98.00 293 MET A O 1
ATOM 2300 N N . SER A 1 294 ? -5.555 -2.744 -13.007 1.00 98.06 294 SER A N 1
ATOM 2301 C CA . SER A 1 294 ? -5.827 -2.071 -11.729 1.00 98.06 294 SER A CA 1
ATOM 2302 C C . SER A 1 294 ? -7.004 -2.713 -10.988 1.00 98.06 294 SER A C 1
ATOM 2304 O O . SER A 1 294 ? -6.925 -2.947 -9.781 1.00 98.06 294 SER A O 1
ATOM 2306 N N . ARG A 1 295 ? -8.091 -3.050 -11.701 1.00 97.62 295 ARG A N 1
ATOM 2307 C CA . ARG A 1 295 ? -9.255 -3.742 -11.117 1.00 97.62 295 ARG A CA 1
ATOM 2308 C C . ARG A 1 295 ? -8.906 -5.142 -10.630 1.00 97.62 295 ARG A C 1
ATOM 2310 O O . ARG A 1 295 ? -9.296 -5.512 -9.521 1.00 97.62 295 ARG A O 1
ATOM 2317 N N . ARG A 1 296 ? -8.153 -5.907 -11.426 1.00 97.94 296 ARG A N 1
ATOM 2318 C CA . ARG A 1 296 ? -7.692 -7.258 -11.062 1.00 97.94 296 ARG A CA 1
ATOM 2319 C C . ARG A 1 296 ? -6.821 -7.240 -9.807 1.00 97.94 296 ARG A C 1
ATOM 2321 O O . ARG A 1 296 ? -6.993 -8.105 -8.956 1.00 97.94 296 ARG A O 1
ATOM 2328 N N . LEU A 1 297 ? -5.974 -6.222 -9.653 1.00 98.31 297 LEU A N 1
ATOM 2329 C CA . LEU A 1 297 ? -5.111 -6.020 -8.484 1.00 98.31 297 LEU A CA 1
ATOM 2330 C C . LEU A 1 297 ? -5.834 -5.443 -7.253 1.00 98.31 297 LEU A C 1
ATOM 2332 O O . LEU A 1 297 ? -5.218 -5.291 -6.205 1.00 98.31 297 LEU A O 1
ATOM 2336 N N . GLY A 1 298 ? -7.136 -5.154 -7.334 1.00 96.75 298 GLY A N 1
ATOM 2337 C CA . GLY A 1 298 ? -7.935 -4.742 -6.174 1.00 96.75 298 GLY A CA 1
ATOM 2338 C C . GLY A 1 298 ? -8.122 -3.235 -6.002 1.00 96.75 298 GLY A C 1
ATOM 2339 O O . GLY A 1 298 ? -8.590 -2.811 -4.949 1.00 96.75 298 GLY A O 1
ATOM 2340 N N . ILE A 1 299 ? -7.833 -2.420 -7.023 1.00 97.50 299 ILE A N 1
ATOM 2341 C CA . ILE A 1 299 ? -8.250 -1.012 -7.027 1.00 97.50 299 ILE A CA 1
ATOM 2342 C C . ILE A 1 299 ? -9.764 -0.945 -7.270 1.00 97.50 299 ILE A C 1
ATOM 2344 O O . ILE A 1 299 ? -10.259 -1.259 -8.356 1.00 97.50 299 ILE A O 1
ATOM 2348 N N . THR A 1 300 ? -10.513 -0.506 -6.262 1.00 94.56 300 THR A N 1
ATOM 2349 C CA . THR A 1 300 ? -11.987 -0.446 -6.251 1.00 94.56 300 THR A CA 1
ATOM 2350 C C . THR A 1 300 ? -12.555 0.949 -6.502 1.00 94.56 300 THR A C 1
ATOM 2352 O O . THR A 1 300 ? -13.743 1.084 -6.781 1.00 94.56 300 THR A O 1
ATOM 2355 N N . THR A 1 301 ? -11.707 1.980 -6.481 1.00 89.38 301 THR A N 1
ATOM 2356 C CA . THR A 1 301 ? -12.054 3.387 -6.711 1.00 89.38 301 THR A CA 1
ATOM 2357 C C . THR A 1 301 ? -12.963 3.529 -7.937 1.00 89.38 301 THR A C 1
ATOM 2359 O O . THR A 1 301 ? -12.551 3.135 -9.029 1.00 89.38 301 THR A O 1
ATOM 2362 N N . PRO A 1 302 ? -14.176 4.101 -7.830 1.00 82.31 302 PRO A N 1
ATOM 2363 C CA . PRO A 1 302 ? -15.139 4.115 -8.936 1.00 82.31 302 PRO A CA 1
ATOM 2364 C C . PRO A 1 302 ? -14.630 4.807 -10.206 1.00 82.31 302 PRO A C 1
ATOM 2366 O O . PRO A 1 302 ? -14.972 4.405 -11.318 1.00 82.31 302 PRO A O 1
ATOM 2369 N N . HIS A 1 303 ? -13.788 5.828 -10.053 1.00 85.62 303 HIS A N 1
ATOM 2370 C CA . HIS A 1 303 ? -13.292 6.647 -11.153 1.00 85.62 303 HIS A CA 1
ATOM 2371 C C . HIS A 1 303 ? -11.779 6.499 -11.312 1.00 85.62 303 HIS A C 1
ATOM 2373 O O . HIS A 1 303 ? -11.012 7.016 -10.508 1.00 85.62 303 HIS A O 1
ATOM 2379 N N . LEU A 1 304 ? -11.364 5.821 -12.384 1.00 91.06 304 LEU A N 1
ATOM 2380 C CA . LEU A 1 304 ? -9.979 5.816 -12.854 1.00 91.06 304 LEU A CA 1
ATOM 2381 C C . LEU A 1 304 ? -9.880 6.664 -14.130 1.00 91.06 304 LEU A C 1
ATOM 2383 O O . LEU A 1 304 ? -10.743 6.497 -15.005 1.00 91.06 304 LEU A O 1
ATOM 2387 N N . PRO A 1 305 ? -8.867 7.546 -14.253 1.00 90.62 305 PRO A N 1
ATOM 2388 C CA . PRO A 1 305 ? -8.565 8.240 -15.501 1.00 90.62 305 PRO A CA 1
ATOM 2389 C C . PRO A 1 305 ? -8.475 7.262 -16.678 1.00 90.62 305 PRO A C 1
ATOM 2391 O O . PRO A 1 305 ? -7.909 6.179 -16.548 1.00 90.62 305 PRO A O 1
ATOM 2394 N N . GLN A 1 306 ? -9.059 7.638 -17.816 1.00 90.00 306 GLN A N 1
ATOM 2395 C CA . GLN A 1 306 ? -9.085 6.835 -19.051 1.00 90.00 306 GLN A CA 1
ATOM 2396 C C . GLN A 1 306 ? -8.165 7.444 -20.119 1.00 90.00 306 GLN A C 1
ATOM 2398 O O . GLN A 1 306 ? -8.438 7.386 -21.315 1.00 90.00 306 GLN A O 1
ATOM 2403 N N . ASP A 1 307 ? -7.087 8.077 -19.670 1.00 92.69 307 ASP A N 1
ATOM 2404 C CA . ASP A 1 307 ? -6.097 8.760 -20.492 1.00 92.69 307 ASP A CA 1
ATOM 2405 C C . ASP A 1 307 ? -4.670 8.402 -20.044 1.00 92.69 307 ASP A C 1
ATOM 2407 O O . ASP A 1 307 ? -4.454 7.766 -19.008 1.00 92.69 307 ASP A O 1
ATOM 2411 N N . LEU A 1 308 ? -3.676 8.794 -20.844 1.00 94.38 308 LEU A N 1
ATOM 2412 C CA . LEU A 1 308 ? -2.271 8.433 -20.617 1.00 94.38 308 LEU A CA 1
ATOM 2413 C C . LEU A 1 308 ? -1.683 8.977 -19.301 1.00 94.38 308 LEU A C 1
ATOM 2415 O O . LEU A 1 308 ? -0.635 8.493 -18.866 1.00 94.38 308 LEU A O 1
ATOM 2419 N N . SER A 1 309 ? -2.330 9.942 -18.636 1.00 93.38 309 SER A N 1
ATOM 2420 C CA . SER A 1 309 ? -1.849 10.472 -17.354 1.00 93.38 309 SER A CA 1
ATOM 2421 C C . SER A 1 309 ? -1.939 9.425 -16.248 1.00 93.38 309 SER A C 1
ATOM 2423 O O . SER A 1 309 ? -1.151 9.475 -15.300 1.00 93.38 309 SER A O 1
ATOM 2425 N N . LEU A 1 310 ? -2.815 8.422 -16.412 1.00 94.69 310 LEU A N 1
ATOM 2426 C CA . LEU A 1 310 ? -2.924 7.283 -15.506 1.00 94.69 310 LEU A CA 1
ATOM 2427 C C . LEU A 1 310 ? -1.561 6.616 -15.277 1.00 94.69 310 LEU A C 1
ATOM 2429 O O . LEU A 1 310 ? -1.246 6.228 -14.154 1.00 94.69 310 LEU A O 1
ATOM 2433 N N . ALA A 1 311 ? -0.711 6.557 -16.308 1.00 95.31 311 ALA A N 1
ATOM 2434 C CA . ALA A 1 311 ? 0.624 5.967 -16.223 1.00 95.31 311 ALA A CA 1
ATOM 2435 C C . ALA A 1 311 ? 1.558 6.682 -15.231 1.00 95.31 311 ALA A C 1
ATOM 2437 O O . ALA A 1 311 ? 2.527 6.103 -14.734 1.00 95.31 311 ALA A O 1
ATOM 2438 N N . LEU A 1 312 ? 1.267 7.951 -14.941 1.00 94.00 312 LEU A N 1
ATOM 2439 C CA . LEU A 1 312 ? 1.983 8.783 -13.979 1.00 94.00 312 LEU A CA 1
ATOM 2440 C C . LEU A 1 312 ? 1.309 8.799 -12.598 1.00 94.00 312 LEU A C 1
ATOM 2442 O O . LEU A 1 312 ? 1.831 9.438 -11.687 1.00 94.00 312 LEU A O 1
ATOM 2446 N N . GLY A 1 313 ? 0.202 8.068 -12.428 1.00 93.19 313 GLY A N 1
ATOM 2447 C CA . GLY A 1 313 ? -0.515 7.912 -11.166 1.00 93.19 313 GLY A CA 1
ATOM 2448 C C . GLY A 1 313 ? -1.427 9.080 -10.811 1.00 93.19 313 GLY A C 1
ATOM 2449 O O . GLY A 1 313 ? -1.489 9.455 -9.644 1.00 93.19 313 GLY A O 1
ATOM 2450 N N . THR A 1 314 ? -2.135 9.640 -11.795 1.00 91.88 314 THR A N 1
ATOM 2451 C CA . THR A 1 314 ? -3.182 10.661 -11.589 1.00 91.88 314 THR A CA 1
ATOM 2452 C C . THR A 1 314 ? -4.489 10.101 -11.020 1.00 91.88 314 THR A C 1
ATOM 2454 O O . THR A 1 314 ? -5.396 10.864 -10.700 1.00 91.88 314 THR A O 1
ATOM 2457 N N . ALA A 1 315 ? -4.607 8.778 -10.867 1.00 91.06 315 ALA A N 1
ATOM 2458 C CA . ALA A 1 315 ? -5.741 8.153 -10.197 1.00 91.06 315 ALA A CA 1
ATOM 2459 C C . ALA A 1 315 ? -5.755 8.488 -8.700 1.00 91.06 315 ALA A C 1
ATOM 2461 O O . ALA A 1 315 ? -4.766 8.254 -8.016 1.00 91.06 315 ALA A O 1
ATOM 2462 N N . SER A 1 316 ? -6.883 8.949 -8.167 1.00 90.75 316 SER A N 1
ATOM 2463 C CA . SER A 1 316 ? -7.047 9.130 -6.721 1.00 90.75 316 SER A CA 1
ATOM 2464 C C . SER A 1 316 ? -7.454 7.808 -6.080 1.00 90.75 316 SER A C 1
ATOM 2466 O O . SER A 1 316 ? -8.578 7.367 -6.278 1.00 90.75 316 SER A O 1
ATOM 2468 N N . VAL A 1 317 ? -6.561 7.173 -5.321 1.00 95.38 317 VAL A N 1
ATOM 2469 C CA . VAL A 1 317 ? -6.788 5.866 -4.672 1.00 95.38 317 VAL A CA 1
ATOM 2470 C C . VAL A 1 317 ? -6.456 5.932 -3.186 1.00 95.38 317 VAL A C 1
ATOM 2472 O O . VAL A 1 317 ? -5.766 6.846 -2.732 1.00 95.38 317 VAL A O 1
ATOM 2475 N N . THR A 1 318 ? -6.935 4.964 -2.413 1.00 96.62 318 THR A N 1
ATOM 2476 C CA . THR A 1 318 ? -6.642 4.884 -0.977 1.00 96.62 318 THR A CA 1
ATOM 2477 C C . THR A 1 318 ? -5.344 4.115 -0.685 1.00 96.62 318 THR A C 1
ATOM 2479 O O . THR A 1 318 ? -4.952 3.228 -1.453 1.00 96.62 318 THR A O 1
ATOM 2482 N N . PRO A 1 319 ? -4.673 4.381 0.454 1.00 98.25 319 PRO A N 1
ATOM 2483 C CA . PRO A 1 319 ? -3.534 3.577 0.895 1.00 98.25 319 PRO A CA 1
ATOM 2484 C C . PRO A 1 319 ? -3.840 2.086 1.046 1.00 98.25 319 PRO A C 1
ATOM 2486 O O . PRO A 1 319 ? -2.988 1.264 0.713 1.00 98.25 319 PRO A O 1
ATOM 2489 N N . LEU A 1 320 ? -5.046 1.727 1.498 1.00 98.50 320 LEU A N 1
ATOM 2490 C CA . LEU A 1 320 ? -5.486 0.335 1.567 1.00 98.50 320 LEU A CA 1
ATOM 2491 C C . LEU A 1 320 ? -5.506 -0.325 0.182 1.00 98.50 320 LEU A C 1
ATOM 2493 O O . LEU A 1 320 ? -4.955 -1.411 0.035 1.00 98.50 320 LEU A O 1
ATOM 2497 N N . GLU A 1 321 ? -6.077 0.326 -0.833 1.00 98.31 321 GLU A N 1
ATOM 2498 C CA . GLU A 1 321 ? -6.122 -0.215 -2.200 1.00 98.31 321 GLU A CA 1
ATOM 2499 C C . GLU A 1 321 ? -4.723 -0.419 -2.785 1.00 98.31 321 GLU A C 1
ATOM 2501 O O . GLU A 1 321 ? -4.442 -1.463 -3.372 1.00 98.31 321 GLU A O 1
ATOM 2506 N N . MET A 1 322 ? -3.812 0.533 -2.566 1.00 98.75 322 MET A N 1
ATOM 2507 C CA . MET A 1 322 ? -2.415 0.373 -2.976 1.00 98.75 322 MET A CA 1
ATOM 2508 C C . MET A 1 322 ? -1.726 -0.771 -2.225 1.00 98.75 322 MET A C 1
ATOM 2510 O O . MET A 1 322 ? -0.935 -1.501 -2.817 1.00 98.75 322 MET A O 1
ATOM 2514 N N . CYS A 1 323 ? -2.033 -0.973 -0.942 1.00 98.75 323 CYS A N 1
ATOM 2515 C CA . CYS A 1 323 ? -1.470 -2.072 -0.158 1.00 98.75 323 CYS A CA 1
ATOM 2516 C C . CYS A 1 323 ? -1.965 -3.438 -0.660 1.00 98.75 323 CYS A C 1
ATOM 2518 O O . CYS A 1 323 ? -1.176 -4.375 -0.797 1.00 98.75 323 CYS A O 1
ATOM 2520 N N . VAL A 1 324 ? -3.249 -3.535 -1.022 1.00 98.75 324 VAL A N 1
ATOM 2521 C CA . VAL A 1 324 ? -3.842 -4.721 -1.662 1.00 98.75 324 VAL A CA 1
ATOM 2522 C C . VAL A 1 324 ? -3.183 -4.995 -3.019 1.00 98.75 324 VAL A C 1
ATOM 2524 O O . VAL A 1 324 ? -2.739 -6.116 -3.257 1.00 98.75 324 VAL A O 1
ATOM 2527 N N . ALA A 1 325 ? -3.018 -3.975 -3.868 1.00 98.62 325 ALA A N 1
ATOM 2528 C CA . ALA A 1 325 ? -2.365 -4.132 -5.169 1.00 98.62 325 ALA A CA 1
ATOM 2529 C C . ALA A 1 325 ? -0.910 -4.609 -5.045 1.00 98.62 325 ALA A C 1
ATOM 2531 O O . ALA A 1 325 ? -0.478 -5.494 -5.779 1.00 98.62 325 ALA A O 1
ATOM 2532 N N . TYR A 1 326 ? -0.158 -4.076 -4.078 1.00 98.81 326 TYR A N 1
ATOM 2533 C CA . TYR A 1 326 ? 1.222 -4.499 -3.823 1.00 98.81 326 TYR A CA 1
ATOM 2534 C C . TYR A 1 326 ? 1.323 -5.888 -3.190 1.00 98.81 326 TYR A C 1
ATOM 2536 O O . TYR A 1 326 ? 2.342 -6.559 -3.361 1.00 98.81 326 TYR A O 1
ATOM 2544 N N . SER A 1 327 ? 0.275 -6.335 -2.495 1.00 98.69 327 SER A N 1
ATOM 2545 C CA . SER A 1 327 ? 0.209 -7.691 -1.945 1.00 98.69 327 SER A CA 1
ATOM 2546 C C . SER A 1 327 ? 0.246 -8.742 -3.049 1.00 98.69 327 SER A C 1
ATOM 2548 O O . SER A 1 327 ? 0.948 -9.733 -2.882 1.00 98.69 327 SER A O 1
ATOM 2550 N N . ALA A 1 328 ? -0.369 -8.471 -4.208 1.00 98.38 328 ALA A N 1
ATOM 2551 C CA . ALA A 1 328 ? -0.329 -9.364 -5.368 1.00 98.38 328 ALA A CA 1
ATOM 2552 C C . ALA A 1 328 ? 1.103 -9.643 -5.866 1.00 98.38 328 ALA A C 1
ATOM 2554 O O . ALA A 1 328 ? 1.412 -10.745 -6.304 1.00 98.38 328 ALA A O 1
ATOM 2555 N N . PHE A 1 329 ? 2.011 -8.665 -5.781 1.00 98.44 329 PHE A N 1
ATOM 2556 C CA . PHE A 1 329 ? 3.418 -8.873 -6.150 1.00 98.44 329 PHE A CA 1
ATOM 2557 C 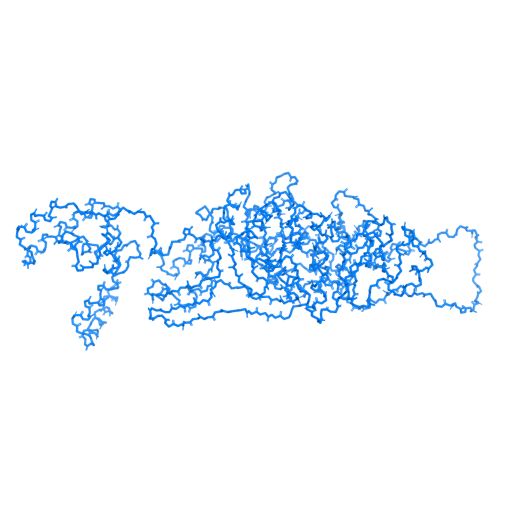C . PHE A 1 329 ? 4.182 -9.669 -5.078 1.00 98.44 329 PHE A C 1
ATOM 2559 O O . PHE A 1 329 ? 5.136 -10.385 -5.382 1.00 98.44 329 PHE A O 1
ATOM 2566 N N . ALA A 1 330 ? 3.763 -9.565 -3.815 1.00 98.00 330 ALA A N 1
ATOM 2567 C CA . ALA A 1 330 ? 4.389 -10.252 -2.688 1.00 98.00 330 ALA A CA 1
ATOM 2568 C C . ALA A 1 330 ? 3.931 -11.707 -2.509 1.00 98.00 330 ALA A C 1
ATOM 2570 O O . ALA A 1 330 ? 4.677 -12.481 -1.916 1.00 98.00 330 ALA A O 1
ATOM 2571 N N . ASN A 1 331 ? 2.739 -12.060 -2.997 1.00 97.19 331 ASN A N 1
ATOM 2572 C CA . ASN A 1 331 ? 2.095 -13.360 -2.783 1.00 97.19 331 ASN A CA 1
ATOM 2573 C C . ASN A 1 331 ? 1.884 -14.160 -4.077 1.00 97.19 331 ASN A C 1
ATOM 2575 O O . ASN A 1 331 ? 0.957 -14.954 -4.147 1.00 97.19 331 ASN A O 1
ATOM 2579 N N . ASP A 1 332 ? 2.708 -13.937 -5.101 1.00 96.19 332 ASP A N 1
ATOM 2580 C CA . ASP A 1 332 ? 2.709 -14.729 -6.341 1.00 96.19 332 ASP A CA 1
ATOM 2581 C C . ASP A 1 332 ? 1.474 -14.535 -7.247 1.00 96.19 332 ASP A C 1
ATOM 2583 O O . ASP A 1 332 ? 1.164 -15.376 -8.087 1.00 96.19 332 ASP A O 1
ATOM 2587 N N . GLY A 1 333 ? 0.807 -13.382 -7.138 1.00 97.25 333 GLY A N 1
ATOM 2588 C CA . GLY A 1 333 ? -0.197 -12.924 -8.103 1.00 97.25 333 GLY A CA 1
ATOM 2589 C C . GLY A 1 333 ? -1.642 -13.016 -7.629 1.00 97.25 333 GLY A C 1
ATOM 2590 O O . GLY A 1 333 ? -2.559 -12.881 -8.444 1.00 97.25 333 GLY A O 1
ATOM 2591 N N . TYR A 1 334 ? -1.878 -13.209 -6.330 1.00 98.00 334 TYR A N 1
ATOM 2592 C CA . TYR A 1 334 ? -3.221 -13.301 -5.761 1.00 98.00 334 TYR A CA 1
ATOM 2593 C C . TYR A 1 334 ? -3.706 -11.947 -5.229 1.00 98.00 334 TYR A C 1
ATOM 2595 O O . TYR A 1 334 ? -3.047 -11.277 -4.435 1.00 98.00 334 TYR A O 1
ATOM 2603 N N . LYS A 1 335 ? -4.931 -11.561 -5.586 1.00 97.88 335 LYS A N 1
ATOM 2604 C CA . LYS A 1 335 ? -5.645 -10.478 -4.904 1.00 97.88 335 LYS A CA 1
ATOM 2605 C C . LYS A 1 335 ? -6.253 -11.028 -3.619 1.00 97.88 335 LYS A C 1
ATOM 2607 O O . LYS A 1 335 ? -7.119 -11.905 -3.670 1.00 97.88 335 LYS A O 1
ATOM 2612 N N . ILE A 1 336 ? -5.834 -10.457 -2.498 1.00 97.81 336 ILE A N 1
ATOM 2613 C CA . ILE A 1 336 ? -6.422 -10.662 -1.170 1.00 97.81 336 ILE A CA 1
ATOM 2614 C C . ILE A 1 336 ? -7.668 -9.790 -0.955 1.00 97.81 336 ILE A C 1
ATOM 2616 O O . ILE A 1 336 ? -7.739 -8.660 -1.443 1.00 97.81 336 ILE A O 1
ATOM 2620 N N . GLU A 1 337 ? -8.623 -10.277 -0.164 1.00 97.31 337 GLU A N 1
ATOM 2621 C CA . GLU A 1 337 ? -9.632 -9.428 0.480 1.00 97.31 337 GLU A CA 1
ATOM 2622 C C . GLU A 1 337 ? -9.171 -9.082 1.906 1.00 97.31 337 GLU A C 1
ATOM 2624 O O . GLU A 1 337 ? -9.067 -9.982 2.744 1.00 97.31 337 GLU A O 1
ATOM 2629 N N . PRO A 1 338 ? -8.871 -7.806 2.209 1.00 97.38 338 PRO A N 1
ATOM 2630 C CA . PRO A 1 338 ? -8.352 -7.429 3.516 1.00 97.38 338 PRO A CA 1
ATOM 2631 C C . PRO A 1 338 ? -9.426 -7.552 4.605 1.00 97.38 338 PRO A C 1
ATOM 2633 O O . PRO A 1 338 ? -10.543 -7.054 4.443 1.00 97.38 338 PRO A O 1
ATOM 2636 N N . TYR A 1 339 ? -9.080 -8.141 5.752 1.00 97.12 339 TYR A N 1
ATOM 2637 C CA . TYR A 1 339 ? -9.992 -8.277 6.891 1.00 97.12 339 TYR A CA 1
ATOM 2638 C C . TYR A 1 339 ? -9.339 -7.889 8.221 1.00 97.12 339 TYR A C 1
ATOM 2640 O O . TYR A 1 339 ? -8.131 -8.014 8.414 1.00 97.12 339 TYR A O 1
ATOM 2648 N N . GLY A 1 340 ? -10.167 -7.371 9.135 1.00 96.19 340 GLY A N 1
ATOM 2649 C CA . GLY A 1 340 ? -9.754 -6.901 10.463 1.00 96.19 340 GLY A CA 1
ATOM 2650 C C . GLY A 1 340 ? -10.240 -7.777 11.623 1.00 96.19 340 GLY A C 1
ATOM 2651 O O . GLY A 1 340 ? -9.674 -7.745 12.713 1.00 96.19 340 GLY A O 1
ATOM 2652 N N . ILE A 1 341 ? -11.300 -8.560 11.422 1.00 96.69 341 ILE A N 1
ATOM 2653 C CA . ILE A 1 341 ? -11.916 -9.403 12.453 1.00 96.69 341 ILE A CA 1
ATOM 2654 C C . ILE A 1 341 ? -11.590 -10.856 12.130 1.00 96.69 341 ILE A C 1
ATOM 2656 O O . ILE A 1 341 ? -11.960 -11.310 11.059 1.00 96.69 341 ILE A O 1
ATOM 2660 N N . LYS A 1 342 ? -10.933 -11.586 13.036 1.00 95.50 342 LYS A N 1
ATOM 2661 C CA . LYS A 1 342 ? -10.682 -13.033 12.911 1.00 95.50 342 LYS A CA 1
ATOM 2662 C C . LYS A 1 342 ? -11.891 -13.847 13.343 1.00 95.50 342 LYS A C 1
ATOM 2664 O O . LYS A 1 342 ? -12.305 -14.768 12.651 1.00 95.50 342 LYS A O 1
ATOM 2669 N N . GLU A 1 343 ? -12.442 -13.509 14.503 1.00 95.94 343 GLU A N 1
ATOM 2670 C CA . GLU A 1 343 ? -13.538 -14.259 15.105 1.00 95.94 343 GLU A CA 1
ATOM 2671 C C . GLU A 1 343 ? -14.402 -13.348 15.980 1.00 95.94 343 GLU A C 1
ATOM 2673 O O . GLU A 1 343 ? -13.890 -12.502 16.715 1.00 95.94 343 GLU A O 1
ATOM 2678 N N . ILE A 1 344 ? -15.715 -13.556 15.948 1.00 94.69 344 ILE A N 1
ATOM 2679 C CA . ILE A 1 344 ? -16.662 -12.962 16.891 1.00 94.69 344 ILE A CA 1
ATOM 2680 C C . ILE A 1 344 ? -17.269 -14.095 17.705 1.00 94.69 344 ILE A C 1
ATOM 2682 O O . ILE A 1 344 ? -17.831 -15.033 17.146 1.00 94.69 344 ILE A O 1
ATOM 2686 N N . LYS A 1 345 ? -17.181 -13.998 19.033 1.00 92.12 345 LYS A N 1
ATOM 2687 C CA . LYS A 1 345 ? -17.873 -14.901 19.958 1.00 92.12 345 LYS A CA 1
ATOM 2688 C C . LYS A 1 345 ? -19.011 -14.183 20.654 1.00 92.12 345 LYS A C 1
ATOM 2690 O O . LYS A 1 345 ? -18.859 -13.029 21.056 1.00 92.12 345 LYS A O 1
ATOM 2695 N N . GLY A 1 346 ? -20.127 -14.875 20.834 1.00 85.81 346 GLY A N 1
ATOM 2696 C CA . GLY A 1 346 ? -21.242 -14.387 21.632 1.00 85.81 346 GLY A CA 1
ATOM 2697 C C . GLY A 1 346 ? -20.976 -14.505 23.134 1.00 85.81 346 GLY A C 1
ATOM 2698 O O . GLY A 1 346 ? -19.881 -14.870 23.582 1.00 85.81 346 GLY A O 1
ATOM 2699 N N . ARG A 1 347 ? -21.987 -14.174 23.941 1.00 81.06 347 ARG A N 1
ATOM 2700 C CA . ARG A 1 347 ? -21.856 -14.081 25.405 1.00 81.06 347 ARG A CA 1
ATOM 2701 C C . ARG A 1 347 ? -21.481 -15.414 26.056 1.00 81.06 347 ARG A C 1
ATOM 2703 O O . ARG A 1 347 ? -20.725 -15.415 27.029 1.00 81.06 347 ARG A O 1
ATOM 2710 N N . SER A 1 348 ? -22.004 -16.528 25.546 1.00 79.62 348 SER A N 1
ATOM 2711 C CA . SER A 1 348 ? -21.717 -17.881 26.048 1.00 79.62 348 SER A CA 1
ATOM 2712 C C . SER A 1 348 ? -20.442 -18.494 25.455 1.00 79.62 348 SER A C 1
ATOM 2714 O O . SER A 1 348 ? -20.053 -19.587 25.859 1.00 79.62 348 SER A O 1
ATOM 2716 N N . GLY A 1 349 ? -19.740 -17.777 24.571 1.00 82.06 349 GLY A N 1
ATOM 2717 C CA . GLY A 1 349 ? -18.507 -18.235 23.929 1.00 82.06 349 GLY A CA 1
ATOM 2718 C C . GLY A 1 349 ? -18.717 -19.015 22.629 1.00 82.06 349 GLY A C 1
ATOM 2719 O O . GLY A 1 349 ? -17.739 -19.474 22.044 1.00 82.06 349 GLY A O 1
ATOM 2720 N N . GLU A 1 350 ? -19.958 -19.142 22.167 1.00 90.81 350 GLU A N 1
ATOM 2721 C CA . GLU A 1 350 ? -20.310 -19.647 20.845 1.00 90.81 350 GLU A CA 1
ATOM 2722 C C . GLU A 1 350 ? -19.712 -18.765 19.746 1.00 90.81 350 GLU A C 1
ATOM 2724 O O . GLU A 1 350 ? -19.684 -17.539 19.871 1.00 90.81 350 GLU A O 1
ATOM 2729 N N . SER A 1 351 ? -19.221 -19.389 18.676 1.00 91.44 351 SER A N 1
ATOM 2730 C CA . SER A 1 351 ? -18.690 -18.662 17.525 1.00 91.44 351 SER A CA 1
ATOM 2731 C C . SER A 1 351 ? -19.848 -18.132 16.677 1.00 91.44 351 SER A C 1
ATOM 2733 O O . SER A 1 351 ? -20.719 -18.899 16.270 1.00 91.44 351 SER A O 1
ATOM 2735 N N . VAL A 1 352 ? -19.874 -16.817 16.465 1.00 91.88 352 VAL A N 1
ATOM 2736 C CA . VAL A 1 352 ? -20.884 -16.095 15.674 1.00 91.88 352 VAL A CA 1
ATOM 2737 C C . VAL A 1 352 ? -20.378 -15.870 14.252 1.00 91.88 352 VAL A C 1
ATOM 2739 O O . VAL A 1 352 ? -21.126 -16.028 13.294 1.00 91.88 352 VAL A O 1
ATOM 2742 N N . GLU A 1 353 ? -19.096 -15.535 14.117 1.00 92.88 353 GLU A N 1
ATOM 2743 C CA . GLU A 1 353 ? -18.435 -15.279 12.840 1.00 92.88 353 GLU A CA 1
ATOM 2744 C C . GLU A 1 353 ? -16.982 -15.731 12.929 1.00 92.88 353 GLU A C 1
ATOM 2746 O O . GLU A 1 353 ? -16.315 -15.476 13.932 1.00 92.88 353 GLU A O 1
ATOM 2751 N N . GLN A 1 354 ? -16.488 -16.364 11.868 1.00 93.81 354 GLN A N 1
ATOM 2752 C CA . GLN A 1 354 ? -15.071 -16.645 11.666 1.00 93.81 354 GLN A CA 1
ATOM 2753 C C . GLN A 1 354 ? -14.688 -16.198 10.263 1.00 93.81 354 GLN A C 1
ATOM 2755 O O . GLN A 1 354 ? -15.306 -16.615 9.283 1.00 93.81 354 GLN A O 1
ATOM 2760 N N . ASN A 1 355 ? -13.656 -15.368 10.176 1.00 94.19 355 ASN A N 1
ATOM 2761 C CA . ASN A 1 355 ? -13.072 -14.951 8.913 1.00 94.19 355 ASN A CA 1
ATOM 2762 C C . ASN A 1 355 ? -11.709 -15.602 8.731 1.00 94.19 355 ASN A C 1
ATOM 2764 O O . ASN A 1 355 ? -10.994 -15.899 9.689 1.00 94.19 355 ASN A O 1
ATOM 2768 N N . GLY A 1 356 ? -11.341 -15.773 7.472 1.00 93.94 356 GLY A N 1
ATOM 2769 C CA . GLY A 1 356 ? -10.034 -16.259 7.080 1.00 93.94 356 GLY A CA 1
ATOM 2770 C C . GLY A 1 356 ? -9.654 -15.741 5.699 1.00 93.94 356 GLY A C 1
ATOM 2771 O O . GLY A 1 356 ? -10.414 -14.973 5.098 1.00 93.94 356 GLY A O 1
ATOM 2772 N N . PRO A 1 357 ? -8.493 -16.176 5.192 1.00 95.75 357 PRO A N 1
ATOM 2773 C CA . PRO A 1 357 ? -7.963 -15.707 3.926 1.00 95.75 357 PRO A CA 1
ATOM 2774 C C . PRO A 1 357 ? -8.923 -15.931 2.763 1.00 95.75 357 PRO A C 1
ATOM 2776 O O . PRO A 1 357 ? -9.371 -17.051 2.511 1.00 95.75 357 PRO A O 1
ATOM 2779 N N . LYS A 1 358 ? -9.198 -14.859 2.022 1.00 96.44 358 LYS A N 1
ATOM 2780 C CA . LYS A 1 358 ? -9.914 -14.902 0.747 1.00 96.44 358 LYS A CA 1
ATOM 2781 C C . LYS A 1 358 ? -8.997 -14.359 -0.329 1.00 96.44 358 LYS A C 1
ATOM 2783 O O . LYS A 1 358 ? -8.615 -13.191 -0.302 1.00 96.44 358 LYS A O 1
ATOM 2788 N N . MET A 1 359 ? -8.632 -15.236 -1.253 1.00 94.88 359 MET A N 1
ATOM 2789 C CA . MET A 1 359 ? -7.685 -14.947 -2.319 1.00 94.88 359 MET A CA 1
ATOM 2790 C C . MET A 1 359 ? -8.282 -15.335 -3.661 1.00 94.88 359 MET A C 1
ATOM 2792 O O . MET A 1 359 ? -8.958 -16.354 -3.792 1.00 94.88 359 MET A O 1
ATOM 2796 N N . THR A 1 360 ? -8.021 -14.509 -4.664 1.00 97.12 360 THR A N 1
ATOM 2797 C CA . THR A 1 360 ? -8.444 -14.741 -6.047 1.00 97.12 360 THR A CA 1
ATOM 2798 C C . THR A 1 360 ? -7.268 -14.486 -6.975 1.00 97.12 360 THR A C 1
ATOM 2800 O O . THR A 1 360 ? -6.495 -13.560 -6.737 1.00 97.12 360 THR A O 1
ATOM 2803 N N . ASN A 1 361 ? -7.117 -15.295 -8.024 1.00 96.44 361 ASN A N 1
ATOM 2804 C CA . ASN A 1 361 ? -6.057 -15.092 -9.013 1.00 96.44 361 ASN A CA 1
ATOM 2805 C C . ASN A 1 361 ? -6.213 -13.714 -9.668 1.00 96.44 361 ASN A C 1
ATOM 2807 O O . ASN A 1 361 ? -7.240 -13.436 -10.290 1.00 96.44 361 ASN A O 1
ATOM 2811 N N . ALA A 1 362 ? -5.202 -12.858 -9.519 1.00 96.88 362 ALA A N 1
ATOM 2812 C CA . ALA A 1 362 ? -5.201 -11.508 -10.067 1.00 96.88 362 ALA A CA 1
ATOM 2813 C C . ALA A 1 362 ? -4.336 -11.415 -11.315 1.00 96.88 362 ALA A C 1
ATOM 2815 O O . ALA A 1 362 ? -4.805 -10.886 -12.314 1.00 96.88 362 ALA A O 1
ATOM 2816 N N . ILE A 1 363 ? -3.121 -11.953 -11.291 1.00 97.31 363 ILE A N 1
ATOM 2817 C CA . ILE A 1 363 ? -2.147 -11.946 -12.395 1.00 97.31 363 ILE A CA 1
ATOM 2818 C C . ILE A 1 363 ? -1.412 -13.286 -12.441 1.00 97.31 363 ILE A C 1
ATOM 2820 O O . ILE A 1 363 ? -1.556 -14.097 -11.527 1.00 97.31 363 ILE A O 1
ATOM 2824 N N . SER A 1 364 ? -0.663 -13.545 -13.511 1.00 97.19 364 SER A N 1
ATOM 2825 C CA . SER A 1 364 ? 0.175 -14.735 -13.597 1.00 97.19 364 SER A CA 1
ATOM 2826 C C . SER A 1 364 ? 1.277 -14.696 -12.536 1.00 97.19 364 SER A C 1
ATOM 2828 O O . SER A 1 364 ? 1.795 -13.632 -12.177 1.00 97.19 364 SER A O 1
ATOM 2830 N N . VAL A 1 365 ? 1.659 -15.878 -12.050 1.00 97.25 365 VAL A N 1
ATOM 2831 C CA . VAL A 1 365 ? 2.757 -16.031 -11.090 1.00 97.25 365 VAL A CA 1
ATOM 2832 C C . VAL A 1 365 ? 4.068 -15.468 -11.644 1.00 97.25 365 VAL A C 1
ATOM 2834 O O . VAL A 1 365 ? 4.773 -14.735 -10.952 1.00 97.25 365 VAL A O 1
ATOM 2837 N N . THR A 1 366 ? 4.346 -15.716 -12.926 1.00 97.25 366 THR A N 1
ATOM 2838 C CA . THR A 1 366 ? 5.514 -15.191 -13.639 1.00 97.25 366 THR A CA 1
ATOM 2839 C C . THR A 1 366 ? 5.530 -13.662 -13.615 1.00 97.25 366 THR A C 1
ATOM 2841 O O . THR A 1 366 ? 6.522 -13.070 -13.191 1.00 97.25 366 THR A O 1
ATOM 2844 N N . THR A 1 367 ? 4.420 -13.003 -13.963 1.00 97.56 367 THR A N 1
ATOM 2845 C CA . THR A 1 367 ? 4.336 -11.534 -13.955 1.00 97.56 367 THR A CA 1
ATOM 2846 C C . THR A 1 367 ? 4.428 -10.950 -12.554 1.00 97.56 367 THR A C 1
ATOM 2848 O O . THR A 1 367 ? 5.123 -9.947 -12.365 1.00 97.56 367 THR A O 1
ATOM 2851 N N . ALA A 1 368 ? 3.800 -11.568 -11.552 1.00 98.06 368 ALA A N 1
ATOM 2852 C CA . ALA A 1 368 ? 3.913 -11.127 -10.163 1.00 98.06 368 ALA A CA 1
ATOM 2853 C C . ALA A 1 368 ? 5.371 -11.148 -9.682 1.00 98.06 368 ALA A C 1
ATOM 2855 O O . ALA A 1 368 ? 5.871 -10.157 -9.142 1.00 98.06 368 ALA A O 1
ATOM 2856 N N . ILE A 1 369 ? 6.070 -12.254 -9.941 1.00 98.12 369 ILE A N 1
ATOM 2857 C CA . ILE A 1 369 ? 7.449 -12.477 -9.506 1.00 98.12 369 ILE A CA 1
ATOM 2858 C C . ILE A 1 369 ? 8.436 -11.599 -10.282 1.00 98.12 369 ILE A C 1
ATOM 2860 O O . ILE A 1 369 ? 9.316 -10.992 -9.668 1.00 98.12 369 ILE A O 1
ATOM 2864 N N . THR A 1 370 ? 8.287 -11.465 -11.602 1.00 98.12 370 THR A N 1
ATOM 2865 C CA . THR A 1 370 ? 9.123 -10.559 -12.403 1.00 98.12 370 THR A CA 1
ATOM 2866 C C . THR A 1 370 ? 8.890 -9.101 -12.000 1.00 98.12 370 THR A C 1
ATOM 2868 O O . THR A 1 370 ? 9.861 -8.372 -11.790 1.00 98.12 370 THR A O 1
ATOM 2871 N N . THR A 1 371 ? 7.639 -8.681 -11.767 1.00 98.62 371 THR A N 1
ATOM 2872 C CA . THR A 1 371 ? 7.331 -7.332 -11.250 1.00 98.62 371 THR A CA 1
ATOM 2873 C C . THR A 1 371 ? 7.981 -7.104 -9.885 1.00 98.62 371 THR A C 1
ATOM 2875 O O . THR A 1 371 ? 8.635 -6.078 -9.679 1.00 98.62 371 THR A O 1
ATOM 2878 N N . ARG A 1 372 ? 7.865 -8.066 -8.957 1.00 98.56 372 ARG A N 1
ATOM 2879 C CA . ARG A 1 372 ? 8.537 -8.025 -7.649 1.00 98.56 372 ARG A CA 1
ATOM 2880 C C . ARG A 1 372 ? 10.050 -7.893 -7.806 1.00 98.56 372 ARG A C 1
ATOM 2882 O O . ARG A 1 372 ? 10.638 -7.013 -7.187 1.00 98.56 372 ARG A O 1
ATOM 2889 N N . SER A 1 373 ? 10.668 -8.686 -8.679 1.00 98.38 373 SER A N 1
ATOM 2890 C CA . SER A 1 373 ? 12.111 -8.641 -8.940 1.00 98.38 373 SER A CA 1
ATOM 2891 C C . SER A 1 373 ? 12.565 -7.283 -9.492 1.00 98.38 373 SER A C 1
ATOM 2893 O O . SER A 1 373 ? 13.597 -6.757 -9.074 1.00 98.38 373 SER A O 1
ATOM 2895 N N . MET A 1 374 ? 11.768 -6.645 -10.359 1.00 98.56 374 MET A N 1
ATOM 2896 C CA . MET A 1 374 ? 12.026 -5.271 -10.814 1.00 98.56 374 MET A CA 1
ATOM 2897 C C . MET A 1 374 ? 11.848 -4.243 -9.683 1.00 98.56 374 MET A C 1
ATOM 2899 O O . MET A 1 374 ? 12.614 -3.284 -9.588 1.00 98.56 374 MET A O 1
ATOM 2903 N N . LEU A 1 375 ? 10.875 -4.436 -8.789 1.00 98.75 375 LEU A N 1
ATOM 2904 C CA . LEU A 1 375 ? 10.677 -3.594 -7.604 1.00 98.75 375 LEU A CA 1
ATOM 2905 C C . LEU A 1 375 ? 11.786 -3.756 -6.554 1.00 98.75 375 LEU A C 1
ATOM 2907 O O . LEU A 1 375 ? 12.074 -2.806 -5.827 1.00 98.75 375 LEU A O 1
ATOM 2911 N N . GLU A 1 376 ? 12.443 -4.911 -6.477 1.00 98.50 376 GLU A N 1
ATOM 2912 C CA . GLU A 1 376 ? 13.663 -5.084 -5.679 1.00 98.50 376 GLU A CA 1
ATOM 2913 C C . GLU A 1 376 ? 14.807 -4.223 -6.235 1.00 98.50 376 GLU A C 1
ATOM 2915 O O . GLU A 1 376 ? 15.551 -3.606 -5.475 1.00 98.50 376 GLU A O 1
ATOM 2920 N N . GLN A 1 377 ? 14.911 -4.049 -7.557 1.00 97.94 377 GLN A N 1
ATOM 2921 C CA . GLN A 1 377 ? 15.926 -3.159 -8.145 1.00 97.94 377 GLN A CA 1
ATOM 2922 C C . GLN A 1 377 ? 15.762 -1.700 -7.689 1.00 97.94 377 GLN A C 1
ATOM 2924 O O . GLN A 1 377 ? 16.751 -1.011 -7.403 1.00 97.94 377 GLN A O 1
ATOM 2929 N N . VAL A 1 378 ? 14.514 -1.247 -7.518 1.00 97.94 378 VAL A N 1
ATOM 2930 C CA . VAL A 1 378 ? 14.194 0.088 -6.988 1.00 97.94 378 VAL A CA 1
ATOM 2931 C C . VAL A 1 378 ? 14.798 0.300 -5.594 1.00 97.94 378 VAL A C 1
ATOM 2933 O O . VAL A 1 378 ? 15.257 1.405 -5.294 1.00 97.94 378 VAL A O 1
ATOM 2936 N N . THR A 1 379 ? 14.810 -0.730 -4.743 1.00 97.50 379 THR A N 1
ATOM 2937 C CA . THR A 1 379 ? 15.329 -0.668 -3.365 1.00 97.50 379 THR A CA 1
ATOM 2938 C C . THR A 1 379 ? 16.812 -1.033 -3.266 1.00 97.50 379 THR A C 1
ATOM 2940 O O . THR A 1 379 ? 17.461 -0.692 -2.279 1.00 97.50 379 THR A O 1
ATOM 2943 N N . ILE A 1 380 ? 17.383 -1.694 -4.274 1.00 96.00 380 ILE A N 1
ATOM 2944 C CA . ILE A 1 380 ? 18.815 -2.002 -4.311 1.00 96.00 380 ILE A CA 1
ATOM 2945 C C . ILE A 1 380 ? 19.612 -0.783 -4.783 1.00 96.00 380 ILE A C 1
ATOM 2947 O O . ILE A 1 380 ? 20.636 -0.454 -4.182 1.00 96.00 380 ILE A O 1
ATOM 2951 N N . TRP A 1 381 ? 19.174 -0.117 -5.855 1.00 94.88 381 TRP A N 1
ATOM 2952 C CA . TRP A 1 381 ? 19.944 0.972 -6.476 1.00 94.88 381 TRP A CA 1
ATOM 2953 C C . TRP A 1 381 ? 19.100 2.100 -7.087 1.00 94.88 381 TRP A C 1
ATOM 2955 O O . TRP A 1 381 ? 19.661 3.093 -7.548 1.00 94.88 381 TRP A O 1
ATOM 2965 N N . GLY A 1 382 ? 17.773 1.974 -7.089 1.00 94.62 382 GLY A N 1
ATOM 2966 C CA . GLY A 1 382 ? 16.868 2.980 -7.634 1.00 94.62 382 GLY A CA 1
ATOM 2967 C C . GLY A 1 382 ? 16.434 4.063 -6.641 1.00 94.62 382 GLY A C 1
ATOM 2968 O O . GLY A 1 382 ? 17.054 4.335 -5.611 1.00 94.62 382 GLY A O 1
ATOM 2969 N N . THR A 1 383 ? 15.298 4.687 -6.954 1.00 94.12 383 THR A N 1
ATOM 2970 C CA . THR A 1 383 ? 14.705 5.788 -6.164 1.00 94.12 383 THR A CA 1
ATOM 2971 C C . THR A 1 383 ? 14.338 5.408 -4.721 1.00 94.12 383 THR A C 1
ATOM 2973 O O . THR A 1 383 ? 14.241 6.281 -3.854 1.00 94.12 383 THR A O 1
ATOM 2976 N N . GLY A 1 384 ? 14.148 4.114 -4.453 1.00 95.31 384 GLY A N 1
ATOM 2977 C CA . GLY A 1 384 ? 13.821 3.552 -3.146 1.00 95.31 384 GLY A CA 1
ATOM 2978 C C . GLY A 1 384 ? 15.024 2.990 -2.391 1.00 95.31 384 GLY A C 1
ATOM 2979 O O . GLY A 1 384 ? 14.813 2.345 -1.371 1.00 95.31 384 GLY A O 1
ATOM 2980 N N . ALA A 1 385 ? 16.267 3.221 -2.838 1.00 96.50 385 ALA A N 1
ATOM 2981 C CA . ALA A 1 385 ? 17.458 2.570 -2.279 1.00 96.50 385 ALA A CA 1
ATOM 2982 C C . ALA A 1 385 ? 17.593 2.684 -0.747 1.00 96.50 385 ALA A C 1
ATOM 2984 O O . ALA A 1 385 ? 18.048 1.771 -0.059 1.00 96.50 385 ALA A O 1
ATOM 2985 N N . LYS A 1 386 ? 17.137 3.807 -0.178 1.00 96.94 386 LYS A N 1
ATOM 2986 C CA . LYS A 1 386 ? 17.159 4.041 1.273 1.00 96.94 386 LYS A CA 1
ATOM 2987 C C . LYS A 1 386 ? 16.224 3.115 2.055 1.00 96.94 386 LYS A C 1
ATOM 2989 O O . LYS A 1 386 ? 16.480 2.921 3.241 1.00 96.94 386 LYS A O 1
ATOM 2994 N N . ALA A 1 387 ? 15.198 2.542 1.425 1.00 97.31 387 ALA A N 1
ATOM 2995 C CA . ALA A 1 387 ? 14.227 1.644 2.050 1.00 97.31 387 ALA A CA 1
ATOM 2996 C C . ALA A 1 387 ? 14.771 0.231 2.307 1.00 97.31 387 ALA A C 1
ATOM 2998 O O . ALA A 1 387 ? 14.144 -0.518 3.047 1.00 97.31 387 ALA A O 1
ATOM 2999 N N . ARG A 1 388 ? 15.931 -0.135 1.739 1.00 96.31 388 ARG A N 1
ATOM 3000 C CA . ARG A 1 388 ? 16.529 -1.465 1.907 1.00 96.31 388 ARG A CA 1
ATOM 3001 C C . ARG A 1 388 ? 16.654 -1.858 3.382 1.00 96.31 388 ARG A C 1
ATOM 3003 O O . ARG A 1 388 ? 17.192 -1.089 4.190 1.00 96.31 388 ARG A O 1
ATOM 3010 N N . ILE A 1 389 ? 16.200 -3.071 3.688 1.00 97.50 389 ILE A N 1
ATOM 3011 C CA . ILE A 1 389 ? 16.302 -3.707 5.000 1.00 97.50 389 ILE A CA 1
ATOM 3012 C C . ILE A 1 389 ? 17.429 -4.738 4.948 1.00 97.50 389 ILE A C 1
ATOM 3014 O O . ILE A 1 389 ? 17.502 -5.569 4.045 1.00 97.50 389 ILE A O 1
ATOM 3018 N N . GLU A 1 390 ? 18.362 -4.648 5.888 1.00 94.06 390 GLU A N 1
ATOM 3019 C CA . GLU A 1 390 ? 19.516 -5.543 5.931 1.00 94.06 390 GLU A CA 1
ATOM 3020 C C . GLU A 1 390 ? 19.082 -6.982 6.231 1.00 94.06 390 GLU A C 1
ATOM 3022 O O . GLU A 1 390 ? 18.297 -7.217 7.146 1.00 94.06 390 GLU A O 1
ATOM 3027 N N . GLY A 1 391 ? 19.584 -7.941 5.450 1.00 95.75 391 GLY A N 1
ATOM 3028 C CA . GLY A 1 391 ? 19.252 -9.361 5.599 1.00 95.75 391 GLY A CA 1
ATOM 3029 C C . GLY A 1 391 ? 17.886 -9.779 5.046 1.00 95.75 391 GLY A C 1
ATOM 3030 O O . GLY A 1 391 ? 17.558 -10.953 5.153 1.00 95.75 391 GLY A O 1
ATOM 3031 N N . TYR A 1 392 ? 17.110 -8.869 4.444 1.00 98.12 392 TYR A N 1
ATOM 3032 C CA . TYR A 1 392 ? 15.800 -9.176 3.862 1.00 98.12 392 TYR A CA 1
ATOM 3033 C C . TYR A 1 392 ? 15.711 -8.717 2.405 1.00 98.12 392 TYR A C 1
ATOM 3035 O O . TYR A 1 392 ? 16.062 -7.580 2.070 1.00 98.12 392 TYR A O 1
ATOM 3043 N N . GLN A 1 393 ? 15.173 -9.572 1.535 1.00 98.12 393 GLN A N 1
ATOM 3044 C CA . GLN A 1 393 ? 14.680 -9.134 0.233 1.00 98.12 393 GLN A CA 1
ATOM 3045 C C . GLN A 1 393 ? 13.587 -8.090 0.453 1.00 98.12 393 GLN A C 1
ATOM 3047 O O . GLN A 1 393 ? 12.645 -8.294 1.216 1.00 98.12 393 GLN A O 1
ATOM 3052 N N . THR A 1 394 ? 13.769 -6.930 -0.168 1.00 98.56 394 THR A N 1
ATOM 3053 C CA . THR A 1 394 ? 12.916 -5.760 0.026 1.00 98.56 394 THR A CA 1
ATOM 3054 C C . THR A 1 394 ? 12.485 -5.271 -1.342 1.00 98.56 394 THR A C 1
ATOM 3056 O O . THR A 1 394 ? 13.338 -4.933 -2.158 1.00 98.56 394 THR A O 1
ATOM 3059 N N . PHE A 1 395 ? 11.188 -5.164 -1.590 1.00 98.69 395 PHE A N 1
ATOM 3060 C CA . PHE A 1 395 ? 10.660 -4.595 -2.827 1.00 98.69 395 PHE A CA 1
ATOM 3061 C C . PHE A 1 395 ? 9.845 -3.347 -2.498 1.00 98.69 395 PHE A C 1
ATOM 3063 O O . PHE A 1 395 ? 9.273 -3.231 -1.415 1.00 98.69 395 PHE A O 1
ATOM 3070 N N . GLY A 1 396 ? 9.779 -2.387 -3.414 1.00 98.31 396 GLY A N 1
ATOM 3071 C CA . GLY A 1 396 ? 8.920 -1.231 -3.203 1.00 98.31 396 GLY A CA 1
ATOM 3072 C C . GLY A 1 396 ? 9.120 -0.123 -4.213 1.00 98.31 396 GLY A C 1
ATOM 3073 O O . GLY A 1 396 ? 10.014 -0.162 -5.053 1.00 98.31 396 GLY A O 1
ATOM 3074 N N . LYS A 1 397 ? 8.269 0.893 -4.128 1.00 98.44 397 LYS A N 1
ATOM 3075 C CA . LYS A 1 397 ? 8.268 2.025 -5.042 1.00 98.44 397 LYS A CA 1
ATOM 3076 C C . LYS A 1 397 ? 7.947 3.315 -4.307 1.00 98.44 397 LYS A C 1
ATOM 3078 O O . LYS A 1 397 ? 7.018 3.397 -3.509 1.00 98.44 397 LYS A O 1
ATOM 3083 N N . THR A 1 398 ? 8.707 4.346 -4.646 1.00 97.12 398 THR A N 1
ATOM 3084 C CA . THR A 1 398 ? 8.416 5.729 -4.272 1.00 97.12 398 THR A CA 1
ATOM 3085 C C . THR A 1 398 ? 7.307 6.303 -5.152 1.00 97.12 398 THR A C 1
ATOM 3087 O O . THR A 1 398 ? 7.308 6.117 -6.376 1.00 97.12 398 THR A O 1
ATOM 3090 N N . GLY A 1 399 ? 6.397 7.048 -4.532 1.00 94.31 399 GLY A N 1
ATOM 3091 C CA . GLY A 1 399 ? 5.400 7.872 -5.206 1.00 94.31 399 GLY A CA 1
ATOM 3092 C C . GLY A 1 399 ? 5.587 9.339 -4.843 1.00 94.31 399 GLY A C 1
ATOM 3093 O O . GLY A 1 399 ? 5.832 9.676 -3.686 1.00 94.31 399 GLY A O 1
ATOM 3094 N N . THR A 1 400 ? 5.536 10.200 -5.853 1.00 87.25 400 THR A N 1
ATOM 3095 C CA . THR A 1 400 ? 5.581 11.660 -5.712 1.00 87.25 400 THR A CA 1
ATOM 3096 C C . THR A 1 400 ? 4.657 12.241 -6.775 1.00 87.25 400 THR A C 1
ATOM 3098 O O . THR A 1 400 ? 4.729 11.794 -7.925 1.00 87.25 400 THR A O 1
ATOM 3101 N N . THR A 1 401 ? 3.803 13.193 -6.403 1.00 85.38 401 THR A N 1
ATOM 3102 C CA . THR A 1 401 ? 2.986 13.971 -7.349 1.00 85.38 401 THR A CA 1
ATOM 3103 C C . THR A 1 401 ? 3.750 15.180 -7.884 1.00 85.38 401 THR A C 1
ATOM 3105 O O . THR A 1 401 ? 4.705 15.648 -7.262 1.00 85.38 401 THR A O 1
ATOM 3108 N N . ASN A 1 402 ? 3.345 15.693 -9.050 1.00 75.62 402 ASN A N 1
ATOM 3109 C CA . ASN A 1 402 ? 4.038 16.811 -9.703 1.00 75.62 402 ASN A CA 1
ATOM 3110 C C . ASN A 1 402 ? 4.031 18.092 -8.855 1.00 75.62 402 ASN A C 1
ATOM 3112 O O . ASN A 1 402 ? 5.033 18.800 -8.833 1.00 75.62 402 ASN A O 1
ATOM 3116 N N . ASP A 1 403 ? 2.952 18.331 -8.109 1.00 78.12 403 ASP A N 1
ATOM 3117 C CA . ASP A 1 403 ? 2.792 19.513 -7.254 1.00 78.12 403 ASP A CA 1
ATOM 3118 C C . ASP A 1 403 ? 3.286 19.291 -5.813 1.00 78.12 403 ASP A C 1
ATOM 3120 O O . ASP A 1 403 ? 3.067 20.128 -4.938 1.00 78.12 403 ASP A O 1
ATOM 3124 N N . TRP A 1 404 ? 3.960 18.163 -5.543 1.00 83.88 404 TRP A N 1
ATOM 3125 C CA . TRP A 1 404 ? 4.453 17.773 -4.212 1.00 83.88 404 TRP A CA 1
ATOM 3126 C C . TRP A 1 404 ? 3.369 17.789 -3.126 1.00 83.88 404 TRP A C 1
ATOM 3128 O O . TRP A 1 404 ? 3.641 18.068 -1.959 1.00 83.88 404 TRP A O 1
ATOM 3138 N N . THR A 1 405 ? 2.128 17.512 -3.511 1.00 86.81 405 THR A N 1
ATOM 3139 C CA . THR A 1 405 ? 0.969 17.436 -2.609 1.00 86.81 405 THR A CA 1
ATOM 3140 C C . THR A 1 405 ? 0.947 16.132 -1.827 1.00 86.81 405 THR A C 1
ATOM 3142 O O . THR A 1 405 ? 0.483 16.101 -0.689 1.00 86.81 405 THR A O 1
ATOM 3145 N N . ASP A 1 406 ? 1.490 15.069 -2.426 1.00 91.56 406 ASP A N 1
ATOM 3146 C CA . ASP A 1 406 ? 1.383 13.705 -1.934 1.00 91.56 406 ASP A CA 1
ATOM 3147 C C . ASP A 1 406 ? 2.717 12.971 -2.095 1.00 91.56 406 ASP A C 1
ATOM 3149 O O . ASP A 1 406 ? 3.357 12.973 -3.156 1.00 91.56 406 ASP A O 1
ATOM 3153 N N . ALA A 1 407 ? 3.130 12.312 -1.019 1.00 95.38 407 ALA A N 1
ATOM 3154 C CA . ALA A 1 407 ? 4.353 11.535 -0.944 1.00 95.38 407 ALA A CA 1
ATOM 3155 C C . ALA A 1 407 ? 4.041 10.127 -0.436 1.00 95.38 407 ALA A C 1
ATOM 3157 O O . ALA A 1 407 ? 3.408 9.945 0.603 1.00 95.38 407 ALA A O 1
ATOM 3158 N N . TRP A 1 408 ? 4.526 9.125 -1.165 1.00 97.88 408 TRP A N 1
ATOM 3159 C CA . TRP A 1 408 ? 4.197 7.728 -0.915 1.00 97.88 408 TRP A CA 1
ATOM 3160 C C . TRP A 1 408 ? 5.424 6.838 -0.901 1.00 97.88 408 TRP A C 1
ATOM 3162 O O . TRP A 1 408 ? 6.406 7.060 -1.623 1.00 97.88 408 TRP A O 1
ATOM 3172 N N . PHE A 1 409 ? 5.309 5.755 -0.147 1.00 98.56 409 PHE A N 1
ATOM 3173 C CA . PHE A 1 409 ? 6.103 4.565 -0.367 1.00 98.56 409 PHE A CA 1
ATOM 3174 C C . PHE A 1 409 ? 5.231 3.329 -0.163 1.00 98.56 409 PHE A C 1
ATOM 3176 O O . PHE A 1 409 ? 4.598 3.180 0.880 1.00 98.56 409 PHE A O 1
ATOM 3183 N N . ALA A 1 410 ? 5.203 2.464 -1.171 1.00 98.75 410 ALA A N 1
ATOM 3184 C CA . ALA A 1 410 ? 4.477 1.202 -1.156 1.00 98.75 410 ALA A CA 1
ATOM 3185 C C . ALA A 1 410 ? 5.467 0.071 -1.429 1.00 98.75 410 ALA A C 1
ATOM 3187 O O . ALA A 1 410 ? 6.261 0.161 -2.366 1.00 98.75 410 ALA A O 1
ATOM 3188 N N . GLY A 1 411 ? 5.465 -0.967 -0.602 1.00 98.50 411 GLY A N 1
ATOM 3189 C CA . GLY A 1 411 ? 6.449 -2.038 -0.700 1.00 98.50 411 GLY A CA 1
ATOM 3190 C C . GLY A 1 411 ? 6.365 -3.014 0.457 1.00 98.50 411 GLY A C 1
ATOM 3191 O O . GLY A 1 411 ? 5.521 -2.875 1.340 1.00 98.50 411 GLY A O 1
ATOM 3192 N N . GLY A 1 412 ? 7.261 -3.990 0.474 1.00 98.56 412 GLY A N 1
ATOM 3193 C CA . GLY A 1 412 ? 7.244 -5.035 1.481 1.00 98.56 412 GLY A CA 1
ATOM 3194 C C . GLY A 1 412 ? 8.521 -5.854 1.558 1.00 98.56 412 GLY A C 1
ATOM 3195 O O . GLY A 1 412 ? 9.508 -5.625 0.854 1.00 98.56 412 GLY A O 1
ATOM 3196 N N . ILE A 1 413 ? 8.438 -6.839 2.437 1.00 98.69 413 ILE A N 1
ATOM 3197 C CA . ILE A 1 413 ? 9.352 -7.969 2.599 1.00 98.69 413 ILE A CA 1
ATOM 3198 C C . ILE A 1 413 ? 8.504 -9.258 2.554 1.00 98.69 413 ILE A C 1
ATOM 3200 O O . ILE A 1 413 ? 7.269 -9.166 2.549 1.00 98.69 413 ILE A O 1
ATOM 3204 N N . PRO A 1 414 ? 9.098 -10.463 2.536 1.00 98.31 414 PRO A N 1
ATOM 3205 C CA . PRO A 1 414 ? 8.316 -11.694 2.609 1.00 98.31 414 PRO A CA 1
ATOM 3206 C C . PRO A 1 414 ? 7.380 -11.711 3.829 1.00 98.31 414 PRO A C 1
ATOM 3208 O O . PRO A 1 414 ? 7.821 -11.565 4.968 1.00 98.31 414 PRO A O 1
ATOM 3211 N N . GLY A 1 415 ? 6.077 -11.881 3.586 1.00 97.44 415 GLY A N 1
ATOM 3212 C CA . GLY A 1 415 ? 5.046 -11.935 4.632 1.00 97.44 415 GLY A CA 1
ATOM 3213 C C . GLY A 1 415 ? 4.579 -10.585 5.193 1.00 97.44 415 GLY A C 1
ATOM 3214 O O . GLY A 1 415 ? 3.789 -10.582 6.131 1.00 97.44 415 GLY A O 1
ATOM 3215 N N . LEU A 1 416 ? 5.025 -9.445 4.647 1.00 98.75 416 LEU A N 1
ATOM 3216 C CA . LEU A 1 416 ? 4.574 -8.127 5.107 1.00 98.75 416 LEU A CA 1
ATOM 3217 C C . LEU A 1 416 ? 4.617 -7.078 3.989 1.00 98.75 416 LEU A C 1
ATOM 3219 O O . LEU A 1 416 ? 5.688 -6.760 3.470 1.00 98.75 416 LEU A O 1
ATOM 3223 N N . VAL A 1 417 ? 3.466 -6.477 3.679 1.00 98.88 417 VAL A N 1
ATOM 3224 C CA . VAL A 1 417 ? 3.346 -5.330 2.764 1.00 98.88 417 VAL A CA 1
ATOM 3225 C C . VAL A 1 417 ? 2.855 -4.117 3.535 1.00 98.88 417 VAL A C 1
ATOM 3227 O O . VAL A 1 417 ? 1.924 -4.202 4.331 1.00 98.88 417 VAL A O 1
ATOM 3230 N N . VAL A 1 418 ? 3.510 -2.979 3.320 1.00 98.88 418 VAL A N 1
ATOM 3231 C CA . VAL A 1 418 ? 3.230 -1.729 4.023 1.00 98.88 418 VAL A CA 1
ATOM 3232 C C . VAL A 1 418 ? 3.169 -0.580 3.030 1.00 98.88 418 VAL A C 1
ATOM 3234 O O . VAL A 1 418 ? 4.040 -0.429 2.168 1.00 98.88 418 VAL A O 1
ATOM 3237 N N . VAL A 1 419 ? 2.161 0.269 3.196 1.00 98.81 419 VAL A N 1
ATOM 3238 C CA . VAL A 1 419 ? 2.027 1.529 2.467 1.00 98.81 419 VAL A CA 1
ATOM 3239 C C . VAL A 1 419 ? 2.050 2.679 3.459 1.00 98.81 419 VAL A C 1
ATOM 3241 O O . VAL A 1 419 ? 1.297 2.688 4.432 1.00 98.81 419 VAL A O 1
ATOM 3244 N N . VAL A 1 420 ? 2.917 3.652 3.188 1.00 98.69 420 VAL A N 1
ATOM 3245 C CA . VAL A 1 420 ? 2.972 4.932 3.895 1.00 98.69 420 VAL A CA 1
ATOM 3246 C C . VAL A 1 420 ? 2.578 6.042 2.933 1.00 98.69 420 VAL A C 1
ATOM 3248 O O . VAL A 1 420 ? 3.144 6.159 1.844 1.00 98.69 420 VAL A O 1
ATOM 3251 N N . TYR A 1 421 ? 1.635 6.862 3.377 1.00 97.38 421 TYR A N 1
ATOM 3252 C CA . TYR A 1 421 ? 1.157 8.065 2.712 1.00 97.38 421 TYR A CA 1
ATOM 3253 C C . TYR A 1 421 ? 1.436 9.288 3.586 1.00 97.38 421 TYR A C 1
ATOM 3255 O O . TYR A 1 421 ? 1.221 9.233 4.796 1.00 97.38 421 TYR A O 1
ATOM 3263 N N . VAL A 1 422 ? 1.870 10.387 2.971 1.00 96.94 422 VAL A N 1
ATOM 3264 C CA . VAL A 1 422 ? 2.033 11.701 3.603 1.00 96.94 422 VAL A CA 1
ATOM 3265 C C . VAL A 1 422 ? 1.469 12.773 2.668 1.00 96.94 422 VAL A C 1
ATOM 3267 O O . VAL A 1 422 ? 1.830 12.808 1.491 1.00 96.94 422 VAL A O 1
ATOM 3270 N N . GLY A 1 423 ? 0.611 13.652 3.182 1.00 93.56 423 GLY A N 1
ATOM 3271 C CA . GLY A 1 423 ? -0.076 14.682 2.398 1.00 93.56 423 GLY A CA 1
ATOM 3272 C C . GLY A 1 423 ? -0.908 15.627 3.262 1.00 93.56 423 GLY A C 1
ATOM 3273 O O . GLY A 1 423 ? -1.114 15.379 4.449 1.00 93.56 423 GLY A O 1
ATOM 3274 N N . ASN A 1 424 ? -1.384 16.725 2.676 1.00 90.12 424 ASN A N 1
ATOM 3275 C CA . ASN A 1 424 ? -2.293 17.658 3.349 1.00 90.12 424 ASN A CA 1
ATOM 3276 C C . ASN A 1 424 ? -3.730 17.446 2.867 1.00 90.12 424 ASN A C 1
ATOM 3278 O O . ASN A 1 424 ? -3.962 17.217 1.680 1.00 90.12 424 ASN A O 1
ATOM 3282 N N . ASP A 1 425 ? -4.712 17.581 3.762 1.00 86.44 425 ASP A N 1
ATOM 3283 C CA . ASP A 1 425 ? -6.086 17.212 3.410 1.00 86.44 425 ASP A CA 1
ATOM 3284 C C . ASP A 1 425 ? -6.740 18.087 2.345 1.00 86.44 425 ASP A C 1
ATOM 3286 O O . ASP A 1 425 ? -7.582 17.620 1.582 1.00 86.44 425 ASP A O 1
ATOM 3290 N N . ASN A 1 426 ? -6.320 19.345 2.300 1.00 84.12 426 ASN A N 1
ATOM 3291 C CA . ASN A 1 426 ? -6.718 20.365 1.340 1.00 84.12 426 ASN A CA 1
ATOM 3292 C C . ASN A 1 426 ? -5.889 20.325 0.043 1.00 84.12 426 ASN A C 1
ATOM 3294 O O . ASN A 1 426 ? -5.953 21.276 -0.733 1.00 84.12 426 ASN A O 1
ATOM 3298 N N . HIS A 1 427 ? -5.084 19.277 -0.164 1.00 85.38 427 HIS A N 1
ATOM 3299 C CA . HIS A 1 427 ? -4.198 19.113 -1.317 1.00 85.38 427 HIS A CA 1
ATOM 3300 C C . HIS A 1 427 ? -3.177 20.244 -1.489 1.00 85.38 427 HIS A C 1
ATOM 3302 O O . HIS A 1 427 ? -2.640 20.427 -2.578 1.00 85.38 427 HIS A O 1
ATOM 3308 N N . THR A 1 428 ? -2.876 21.024 -0.444 1.00 88.31 428 THR A N 1
ATOM 3309 C CA . THR A 1 428 ? -1.791 22.001 -0.556 1.00 88.31 428 THR A CA 1
ATOM 3310 C C . THR A 1 428 ? -0.448 21.279 -0.615 1.00 88.31 428 THR A C 1
ATOM 3312 O O . THR A 1 428 ? -0.274 20.279 0.093 1.00 88.31 428 THR A O 1
ATOM 3315 N N . PRO A 1 429 ? 0.529 21.790 -1.383 1.00 88.19 429 PRO A N 1
ATOM 3316 C CA . PRO A 1 429 ? 1.872 21.225 -1.425 1.00 88.19 429 PRO A CA 1
ATOM 3317 C C . PRO A 1 429 ? 2.468 21.032 -0.027 1.00 88.19 429 PRO A C 1
ATOM 3319 O O . PRO A 1 429 ? 2.260 21.849 0.872 1.00 88.19 429 PRO A O 1
ATOM 3322 N N . LEU A 1 430 ? 3.262 19.976 0.149 1.00 87.00 430 LEU A N 1
ATOM 3323 C CA . LEU A 1 430 ? 3.969 19.666 1.398 1.00 87.00 430 LEU A CA 1
ATOM 3324 C C . LEU A 1 430 ? 5.026 20.729 1.769 1.00 87.00 430 LEU A C 1
ATOM 3326 O O . LEU A 1 430 ? 5.515 20.765 2.891 1.00 87.00 430 LEU A O 1
ATOM 3330 N N . GLY A 1 431 ? 5.351 21.635 0.845 1.00 76.62 431 GLY A N 1
ATOM 3331 C CA . GLY A 1 431 ? 6.346 22.686 1.031 1.00 76.62 431 GLY A CA 1
ATOM 3332 C C . GLY A 1 431 ? 7.751 22.209 0.659 1.00 76.62 431 GLY A C 1
ATOM 3333 O O . GLY A 1 431 ? 8.245 21.202 1.152 1.00 76.62 431 GLY A O 1
ATOM 3334 N N . GLY A 1 432 ? 8.423 22.940 -0.234 1.00 68.81 432 GLY A N 1
ATOM 3335 C CA . GLY A 1 432 ? 9.716 22.521 -0.790 1.00 68.81 432 GLY A CA 1
ATOM 3336 C C . GLY A 1 432 ? 9.620 21.271 -1.683 1.00 68.81 432 GLY A C 1
ATOM 3337 O O . GLY A 1 432 ? 8.541 20.773 -1.979 1.00 68.81 432 GLY A O 1
ATOM 3338 N N . LYS A 1 433 ? 10.767 20.744 -2.134 1.00 73.62 433 LYS A N 1
ATOM 3339 C CA . LYS A 1 433 ? 10.847 19.520 -2.963 1.00 73.62 433 LYS A CA 1
ATOM 3340 C C . LYS A 1 433 ? 10.714 18.243 -2.113 1.00 73.62 433 LYS A C 1
ATOM 3342 O O . LYS A 1 433 ? 11.559 17.351 -2.206 1.00 73.62 433 LYS A O 1
ATOM 3347 N N . ILE A 1 434 ? 9.713 18.174 -1.232 1.00 77.19 434 ILE A N 1
ATOM 3348 C CA . ILE A 1 434 ? 9.455 16.989 -0.401 1.00 77.19 434 ILE A CA 1
ATOM 3349 C C . ILE A 1 434 ? 8.882 15.885 -1.295 1.00 77.19 434 ILE A C 1
ATOM 3351 O O . ILE A 1 434 ? 7.849 16.046 -1.933 1.00 77.19 434 ILE A O 1
ATOM 3355 N N . THR A 1 435 ? 9.589 14.760 -1.365 1.00 82.06 435 THR A N 1
ATOM 3356 C CA . THR A 1 435 ? 9.242 13.600 -2.203 1.00 82.06 435 THR A CA 1
ATOM 3357 C C . THR A 1 435 ? 8.947 12.378 -1.339 1.00 82.06 435 THR A C 1
ATOM 3359 O O . THR A 1 435 ? 9.266 12.368 -0.145 1.00 82.06 435 THR A O 1
ATOM 3362 N N . GLY A 1 436 ? 8.436 11.298 -1.943 1.00 73.75 436 GLY A N 1
ATOM 3363 C CA . GLY A 1 436 ? 8.274 10.002 -1.265 1.00 73.75 436 GLY A CA 1
ATOM 3364 C C . GLY A 1 436 ? 9.540 9.528 -0.536 1.00 73.75 436 GLY A C 1
ATOM 3365 O O . GLY A 1 436 ? 9.466 9.020 0.582 1.00 73.75 436 GLY A O 1
ATOM 3366 N N . THR A 1 437 ? 10.724 9.780 -1.107 1.00 85.31 437 THR A N 1
ATOM 3367 C CA . THR A 1 437 ? 12.022 9.426 -0.507 1.00 85.31 437 THR A CA 1
ATOM 3368 C C . THR A 1 437 ? 12.333 10.198 0.779 1.00 85.31 437 THR A C 1
ATOM 3370 O O . THR A 1 437 ? 13.078 9.701 1.621 1.00 85.31 437 THR A O 1
ATOM 3373 N N . ILE A 1 438 ? 11.801 11.412 0.928 1.00 87.25 438 ILE A N 1
ATOM 3374 C CA . ILE A 1 438 ? 12.056 12.285 2.081 1.00 87.25 438 ILE A CA 1
ATOM 3375 C C . ILE A 1 438 ? 10.998 12.064 3.163 1.00 87.25 438 ILE A C 1
ATOM 3377 O O . ILE A 1 438 ? 11.353 11.956 4.332 1.00 87.25 438 ILE A O 1
ATOM 3381 N N . ALA A 1 439 ? 9.721 11.979 2.782 1.00 91.12 439 ALA A N 1
ATOM 3382 C CA . ALA A 1 439 ? 8.616 11.933 3.737 1.00 91.12 439 ALA A CA 1
ATOM 3383 C C . ALA A 1 439 ? 8.188 10.506 4.118 1.00 91.12 439 ALA A C 1
ATOM 3385 O O . ALA A 1 439 ? 8.042 10.208 5.300 1.00 91.12 439 ALA A O 1
ATOM 3386 N N . ALA A 1 440 ? 8.005 9.614 3.139 1.00 96.25 440 ALA A N 1
ATOM 3387 C CA . ALA A 1 440 ? 7.387 8.306 3.369 1.00 96.25 440 ALA A CA 1
ATOM 3388 C C . ALA A 1 440 ? 8.409 7.187 3.639 1.00 96.25 440 ALA A C 1
ATOM 3390 O O . ALA A 1 440 ? 8.214 6.371 4.539 1.00 96.25 440 ALA A O 1
ATOM 3391 N N . VAL A 1 441 ? 9.526 7.157 2.898 1.00 97.38 441 VAL A N 1
ATOM 3392 C CA . VAL A 1 441 ? 10.552 6.100 3.018 1.00 97.38 441 VAL A CA 1
ATOM 3393 C C . VAL A 1 441 ? 11.134 5.963 4.433 1.00 97.38 441 VAL A C 1
ATOM 3395 O O . VAL A 1 441 ? 11.263 4.824 4.884 1.00 97.38 441 VAL A O 1
ATOM 3398 N N . PRO A 1 442 ? 11.491 7.042 5.163 1.00 97.19 442 PRO A N 1
ATOM 3399 C CA . PRO A 1 442 ? 12.045 6.900 6.511 1.00 97.19 442 PRO A CA 1
ATOM 3400 C C . PRO A 1 442 ? 11.070 6.239 7.489 1.00 97.19 442 PRO A C 1
ATOM 3402 O O . PRO A 1 442 ? 11.455 5.313 8.200 1.00 97.19 442 PRO A O 1
ATOM 3405 N N . VAL A 1 443 ? 9.800 6.656 7.458 1.00 98.19 443 VAL A N 1
ATOM 3406 C CA . VAL A 1 443 ? 8.721 6.092 8.283 1.00 98.19 443 VAL A CA 1
ATOM 3407 C C . VAL A 1 443 ? 8.526 4.615 7.951 1.00 98.19 443 VAL A C 1
ATOM 3409 O O . VAL A 1 443 ? 8.528 3.771 8.845 1.00 98.19 443 VAL A O 1
ATOM 3412 N N . TRP A 1 444 ? 8.434 4.285 6.661 1.00 98.62 444 TRP A N 1
ATOM 3413 C CA . TRP A 1 444 ? 8.284 2.905 6.205 1.00 98.62 444 TRP A CA 1
ATOM 3414 C C . TRP A 1 444 ? 9.454 2.023 6.657 1.00 98.62 444 TRP A C 1
ATOM 3416 O O . TRP A 1 444 ? 9.252 0.943 7.212 1.00 98.62 444 TRP A O 1
ATOM 3426 N N . LYS A 1 445 ? 10.692 2.503 6.475 1.00 98.50 445 LYS A N 1
ATOM 3427 C CA . LYS A 1 445 ? 11.899 1.760 6.846 1.00 98.50 445 LYS A CA 1
ATOM 3428 C C . LYS A 1 445 ? 11.948 1.494 8.341 1.00 98.50 445 LYS A C 1
ATOM 3430 O O . LYS A 1 445 ? 12.284 0.381 8.746 1.00 98.50 445 LYS A O 1
ATOM 3435 N N . GLU A 1 446 ? 11.654 2.502 9.157 1.00 98.50 446 GLU A N 1
ATOM 3436 C CA . GLU A 1 446 ? 11.677 2.361 10.610 1.00 98.50 446 GLU A CA 1
ATOM 3437 C C . GLU A 1 446 ? 10.608 1.371 11.088 1.00 98.50 446 GLU A C 1
ATOM 3439 O O . GLU A 1 446 ? 10.902 0.522 11.932 1.00 98.50 446 GLU A O 1
ATOM 3444 N N . PHE A 1 447 ? 9.411 1.411 10.493 1.00 98.81 447 PHE A N 1
ATOM 3445 C CA . PHE A 1 447 ? 8.339 0.460 10.779 1.00 98.81 447 PHE A CA 1
ATOM 3446 C C . PHE A 1 447 ? 8.747 -0.984 10.457 1.00 98.81 447 PHE A C 1
ATOM 3448 O O . PHE A 1 447 ? 8.676 -1.851 11.327 1.00 98.81 447 PHE A O 1
ATOM 3455 N N . ILE A 1 448 ? 9.245 -1.250 9.244 1.00 98.62 448 ILE A N 1
ATOM 3456 C CA . ILE A 1 448 ? 9.674 -2.604 8.858 1.00 98.62 448 ILE A CA 1
ATOM 3457 C C . ILE A 1 448 ? 10.872 -3.064 9.692 1.00 98.62 448 ILE A C 1
ATOM 3459 O O . ILE A 1 448 ? 10.904 -4.205 10.141 1.00 98.62 448 ILE A O 1
ATOM 3463 N N . SER A 1 449 ? 11.835 -2.177 9.965 1.00 98.50 449 SER A N 1
ATOM 3464 C CA . SER A 1 449 ? 13.001 -2.492 10.807 1.00 98.50 449 SER A CA 1
ATOM 3465 C C . SER A 1 449 ? 12.599 -2.886 12.229 1.00 98.50 449 SER A C 1
ATOM 3467 O O . SER A 1 449 ? 13.274 -3.698 12.861 1.00 98.50 449 SER A O 1
ATOM 3469 N N . PHE A 1 450 ? 11.517 -2.306 12.751 1.00 98.56 450 PHE A N 1
ATOM 3470 C CA . PHE A 1 450 ? 10.914 -2.736 14.007 1.00 98.56 450 PHE A CA 1
ATOM 3471 C C . PHE A 1 450 ? 10.208 -4.088 13.847 1.00 98.56 450 PHE A C 1
ATOM 3473 O O . PHE A 1 450 ? 10.448 -4.994 14.646 1.00 98.56 450 PHE A O 1
ATOM 3480 N N . ALA A 1 451 ? 9.407 -4.255 12.791 1.00 98.31 451 ALA A N 1
ATOM 3481 C CA . ALA A 1 451 ? 8.653 -5.477 12.531 1.00 98.31 451 ALA A CA 1
ATOM 3482 C C . ALA A 1 451 ? 9.557 -6.717 12.440 1.00 98.31 451 ALA A C 1
ATOM 3484 O O . ALA A 1 451 ? 9.302 -7.697 13.133 1.00 98.31 451 ALA A O 1
ATOM 3485 N N . VAL A 1 452 ? 10.663 -6.657 11.689 1.00 97.81 452 VAL A N 1
ATOM 3486 C CA . VAL A 1 452 ? 11.609 -7.786 11.534 1.00 97.81 452 VAL A CA 1
ATOM 3487 C C . VAL A 1 452 ? 12.401 -8.128 12.794 1.00 97.81 452 VAL A C 1
ATOM 3489 O O . VAL A 1 452 ? 12.967 -9.214 12.892 1.00 97.81 452 VAL A O 1
ATOM 3492 N N . LYS A 1 453 ? 12.481 -7.207 13.761 1.00 96.88 453 LYS A N 1
ATOM 3493 C CA . LYS A 1 453 ? 13.075 -7.477 15.080 1.00 96.88 453 LYS A CA 1
ATOM 3494 C C . LYS A 1 453 ? 12.065 -8.106 16.031 1.00 96.88 453 LYS A C 1
ATOM 3496 O O . LYS A 1 453 ? 12.452 -8.843 16.934 1.00 96.88 453 LYS A O 1
ATOM 3501 N N . LYS A 1 454 ? 10.789 -7.756 15.868 1.00 96.31 454 LYS A N 1
ATOM 3502 C CA . LYS A 1 454 ? 9.715 -8.134 16.781 1.00 96.31 454 LYS A CA 1
ATOM 3503 C C . LYS A 1 454 ? 9.051 -9.455 16.398 1.00 96.31 454 LYS A C 1
ATOM 3505 O O . LYS A 1 454 ? 8.717 -10.242 17.280 1.00 96.31 454 LYS A O 1
ATOM 3510 N N . LEU A 1 455 ? 8.878 -9.686 15.103 1.00 94.88 455 LEU A N 1
ATOM 3511 C CA . LEU A 1 455 ? 8.222 -10.849 14.520 1.00 94.88 455 LEU A CA 1
ATOM 3512 C C . LEU A 1 455 ? 9.203 -11.615 13.629 1.00 94.88 455 LEU A C 1
ATOM 3514 O O . LEU A 1 455 ? 10.242 -11.096 13.222 1.00 94.88 455 LEU A O 1
ATOM 3518 N N . LYS A 1 456 ? 8.873 -12.872 13.326 1.00 93.88 456 LYS A N 1
ATOM 3519 C CA . LYS A 1 456 ? 9.674 -13.716 12.436 1.00 93.88 456 LYS A CA 1
ATOM 3520 C C . LYS A 1 456 ? 9.115 -13.637 11.020 1.00 93.88 456 LYS A C 1
ATOM 3522 O O . LYS A 1 456 ? 8.049 -14.185 10.763 1.00 93.88 456 LYS A O 1
ATOM 3527 N N . PHE A 1 457 ? 9.866 -13.012 10.121 1.00 96.88 457 PHE A N 1
ATOM 3528 C CA . PHE A 1 457 ? 9.580 -13.001 8.688 1.00 96.88 457 PHE A CA 1
ATOM 3529 C C . PHE A 1 457 ? 10.652 -13.796 7.929 1.00 96.88 457 PHE A C 1
ATOM 3531 O O . PHE A 1 457 ? 11.806 -13.829 8.371 1.00 96.88 457 PHE A O 1
ATOM 3538 N N . PRO A 1 458 ? 10.319 -14.441 6.800 1.00 96.94 458 PRO A N 1
ATOM 3539 C CA . PRO A 1 458 ? 11.328 -15.007 5.915 1.00 96.94 458 PRO A CA 1
ATOM 3540 C C . PRO A 1 458 ? 12.253 -13.915 5.364 1.00 96.94 458 PRO A C 1
ATOM 3542 O O . PRO A 1 458 ? 11.824 -12.802 5.069 1.00 96.94 458 PRO A O 1
ATOM 3545 N N . GLN A 1 459 ? 13.533 -14.244 5.202 1.00 97.12 459 GLN A N 1
ATOM 3546 C CA . GLN A 1 459 ? 14.529 -13.319 4.648 1.00 97.12 459 GLN A CA 1
ATOM 3547 C C . GLN A 1 459 ? 14.448 -13.194 3.121 1.00 97.12 459 GLN A C 1
ATOM 3549 O O . GLN A 1 459 ? 14.849 -12.173 2.569 1.00 97.12 459 GLN A O 1
ATOM 3554 N N . ALA A 1 460 ? 13.922 -14.212 2.440 1.00 97.00 460 ALA A N 1
ATOM 3555 C CA . ALA A 1 460 ? 13.772 -14.254 0.991 1.00 97.00 460 ALA A CA 1
ATOM 3556 C C . ALA A 1 460 ? 12.382 -14.770 0.600 1.00 97.00 460 ALA A C 1
ATOM 3558 O O . ALA A 1 460 ? 11.762 -15.532 1.348 1.00 97.00 460 ALA A O 1
ATOM 3559 N N . PHE A 1 461 ? 11.898 -14.345 -0.564 1.00 96.56 461 PHE A N 1
ATOM 3560 C CA . PHE A 1 461 ? 10.683 -14.859 -1.179 1.00 96.56 461 PHE A CA 1
ATOM 3561 C C . PHE A 1 461 ? 10.924 -16.286 -1.670 1.00 96.56 461 PHE A C 1
ATOM 3563 O O . PHE A 1 461 ? 11.918 -16.571 -2.339 1.00 96.56 461 PHE A O 1
ATOM 3570 N N . ILE A 1 462 ? 10.002 -17.184 -1.338 1.00 94.06 462 ILE A N 1
ATOM 3571 C CA . ILE A 1 462 ? 10.029 -18.561 -1.826 1.00 94.06 462 ILE A CA 1
ATOM 3572 C C . ILE A 1 462 ? 9.418 -18.550 -3.223 1.00 94.06 462 ILE A C 1
ATOM 3574 O O . ILE A 1 462 ? 8.307 -18.062 -3.399 1.00 94.06 462 ILE A O 1
ATOM 3578 N N . LEU A 1 463 ? 10.149 -19.057 -4.214 1.00 93.94 463 LEU A N 1
ATOM 3579 C CA . LEU A 1 463 ? 9.621 -19.203 -5.566 1.00 93.94 463 LEU A CA 1
ATOM 3580 C C . LEU A 1 463 ? 8.825 -20.512 -5.650 1.00 93.94 463 LEU A C 1
ATOM 3582 O O . LEU A 1 463 ? 9.378 -21.562 -5.301 1.00 93.94 463 LEU A O 1
ATOM 3586 N N . PRO A 1 464 ? 7.558 -20.484 -6.093 1.00 92.00 464 PRO A N 1
ATOM 3587 C CA . PRO A 1 464 ? 6.804 -21.710 -6.290 1.00 92.00 464 PRO A CA 1
ATOM 3588 C C . PRO A 1 464 ? 7.405 -22.525 -7.458 1.00 92.00 464 PRO A C 1
ATOM 3590 O O . PRO A 1 464 ? 7.959 -21.939 -8.392 1.00 92.00 464 PRO A O 1
ATOM 3593 N N . PRO A 1 465 ? 7.342 -23.872 -7.432 1.00 87.75 465 PRO A N 1
ATOM 3594 C CA . PRO A 1 465 ? 7.975 -24.713 -8.458 1.00 87.75 465 PRO A CA 1
ATOM 3595 C C . PRO A 1 465 ? 7.471 -24.461 -9.886 1.00 87.75 465 PRO A C 1
ATOM 3597 O O . PRO A 1 465 ? 8.199 -24.686 -10.848 1.00 87.75 465 PRO A O 1
ATOM 3600 N N . ASP A 1 466 ? 6.232 -23.996 -10.022 1.00 87.00 466 ASP A N 1
ATOM 3601 C CA . ASP A 1 466 ? 5.542 -23.669 -11.269 1.00 87.00 466 ASP A CA 1
ATOM 3602 C C . ASP A 1 466 ? 5.624 -22.177 -11.636 1.00 87.00 466 ASP A C 1
ATOM 3604 O O . ASP A 1 466 ? 4.941 -21.730 -12.554 1.00 87.00 466 ASP A O 1
ATOM 3608 N N . ALA A 1 467 ? 6.492 -21.401 -10.972 1.00 90.62 467 ALA A N 1
ATOM 3609 C CA . ALA A 1 467 ? 6.644 -19.968 -11.221 1.00 90.62 467 ALA A CA 1
ATOM 3610 C C . ALA A 1 467 ? 6.993 -19.613 -12.678 1.00 90.62 467 ALA A C 1
ATOM 3612 O O . ALA A 1 467 ? 6.737 -18.489 -13.118 1.00 90.62 467 ALA A O 1
ATOM 3613 N N . GLY A 1 468 ? 7.618 -20.544 -13.410 1.00 93.69 468 GLY A N 1
ATOM 3614 C CA . GLY A 1 468 ? 8.030 -20.334 -14.797 1.00 93.69 468 GLY A CA 1
ATOM 3615 C C . GLY A 1 468 ? 9.031 -19.189 -14.954 1.00 93.69 468 GLY A C 1
ATOM 3616 O O . GLY A 1 468 ? 8.989 -18.481 -15.958 1.00 93.69 468 GLY A O 1
ATOM 3617 N N . VAL A 1 469 ? 9.896 -18.974 -13.956 1.00 96.25 469 VAL A N 1
ATOM 3618 C CA . VAL A 1 469 ? 10.951 -17.953 -13.981 1.00 96.25 469 VAL A CA 1
ATOM 3619 C C . VAL A 1 469 ? 12.332 -18.560 -13.763 1.00 96.25 469 VAL A C 1
ATOM 3621 O O . VAL A 1 469 ? 12.487 -19.579 -13.092 1.00 96.25 469 VAL A O 1
ATOM 3624 N N . GLU A 1 470 ? 13.352 -17.888 -14.279 1.00 95.12 470 GLU A N 1
ATOM 3625 C CA . GLU A 1 470 ? 14.760 -18.172 -14.020 1.00 95.12 470 GLU A CA 1
ATOM 3626 C C . GLU A 1 470 ? 15.492 -16.914 -13.532 1.00 95.12 470 GLU A C 1
ATOM 3628 O O . GLU A 1 470 ? 15.179 -15.793 -13.941 1.00 95.12 470 GLU A O 1
ATOM 3633 N N . SER A 1 471 ? 16.458 -17.096 -12.624 1.00 95.94 471 SER A N 1
ATOM 3634 C CA . SER A 1 471 ? 17.307 -16.006 -12.132 1.00 95.94 471 SER A CA 1
ATOM 3635 C C . SER A 1 471 ? 18.501 -15.821 -13.047 1.00 95.94 471 SER A C 1
ATOM 3637 O O . SER A 1 471 ? 19.301 -16.739 -13.231 1.00 95.94 471 SER A O 1
ATOM 3639 N N . VAL A 1 472 ? 18.628 -14.618 -13.604 1.00 96.44 472 VAL A N 1
ATOM 3640 C CA . VAL A 1 472 ? 19.687 -14.284 -14.551 1.00 96.44 472 VAL A CA 1
ATOM 3641 C C . VAL A 1 472 ? 20.443 -13.046 -14.118 1.00 96.44 472 VAL A C 1
ATOM 3643 O O . VAL A 1 472 ? 19.877 -12.036 -13.697 1.00 96.44 472 VAL A O 1
ATOM 3646 N N . ARG A 1 473 ? 21.768 -13.120 -14.248 1.00 97.31 473 ARG A N 1
ATOM 3647 C CA . ARG A 1 473 ? 22.660 -11.999 -13.970 1.00 97.31 473 ARG A CA 1
ATOM 3648 C C . ARG A 1 473 ? 22.893 -11.206 -15.250 1.00 97.31 473 ARG A C 1
ATOM 3650 O O . ARG A 1 473 ? 23.653 -11.628 -16.119 1.00 97.31 473 ARG A O 1
ATOM 3657 N N . VAL A 1 474 ? 22.273 -10.036 -15.346 1.00 97.06 474 VAL A N 1
ATOM 3658 C CA . VAL A 1 474 ? 22.244 -9.207 -16.560 1.00 97.06 474 VAL A CA 1
ATOM 3659 C C . VAL A 1 474 ? 22.954 -7.871 -16.369 1.00 97.06 474 VAL A C 1
ATOM 3661 O O . VAL A 1 474 ? 23.105 -7.366 -15.254 1.00 97.06 474 VAL A O 1
ATOM 3664 N N . CYS A 1 475 ? 23.413 -7.276 -17.466 1.00 96.44 475 CYS A N 1
ATOM 3665 C CA . CYS A 1 475 ? 23.894 -5.902 -17.489 1.00 96.44 475 CYS A CA 1
ATOM 3666 C C . CYS A 1 475 ? 22.711 -4.941 -17.320 1.00 96.44 475 CYS A C 1
ATOM 3668 O O . CYS A 1 475 ? 21.796 -4.943 -18.141 1.00 96.44 475 CYS A O 1
ATOM 3670 N N . LYS A 1 476 ? 22.759 -4.055 -16.317 1.00 93.62 476 LYS A N 1
ATOM 3671 C CA . LYS A 1 476 ? 21.697 -3.065 -16.050 1.00 93.62 476 LYS A CA 1
ATOM 3672 C C . LYS A 1 476 ? 21.373 -2.183 -17.260 1.00 93.62 476 LYS A C 1
ATOM 3674 O O . LYS A 1 476 ? 20.231 -1.776 -17.432 1.00 93.62 476 LYS A O 1
ATOM 3679 N N . LYS A 1 477 ? 22.391 -1.877 -18.072 1.00 92.06 477 LYS A N 1
ATOM 3680 C CA . LYS A 1 477 ? 22.264 -0.980 -19.226 1.00 92.06 477 LYS A CA 1
ATOM 3681 C C . LYS A 1 477 ? 21.710 -1.676 -20.459 1.00 92.06 477 LYS A C 1
ATOM 3683 O O . LYS A 1 477 ? 20.871 -1.104 -21.127 1.00 92.06 477 LYS A O 1
ATOM 3688 N N . THR A 1 478 ? 22.202 -2.874 -20.774 1.00 94.62 478 THR A N 1
ATOM 3689 C CA . THR A 1 478 ? 21.904 -3.517 -22.062 1.00 94.62 478 THR A CA 1
ATOM 3690 C C . THR A 1 478 ? 20.890 -4.651 -21.966 1.00 94.62 478 THR A C 1
ATOM 3692 O O . THR A 1 478 ? 20.399 -5.083 -22.998 1.00 94.62 478 THR A O 1
ATOM 3695 N N . GLY A 1 479 ? 20.605 -5.178 -20.772 1.00 95.19 479 GLY A N 1
ATOM 3696 C CA . GLY A 1 479 ? 19.697 -6.314 -20.573 1.00 95.19 479 GLY A CA 1
ATOM 3697 C C . GLY A 1 479 ? 20.301 -7.690 -20.886 1.00 95.19 479 GLY A C 1
ATOM 3698 O O . GLY A 1 479 ? 19.801 -8.688 -20.386 1.00 95.19 479 GLY A O 1
ATOM 3699 N N . PHE A 1 480 ? 21.405 -7.757 -21.637 1.00 97.25 480 PHE A N 1
ATOM 3700 C CA . PHE A 1 480 ? 22.142 -8.995 -21.941 1.00 97.25 480 PHE A CA 1
ATOM 3701 C C . PHE A 1 480 ? 22.827 -9.601 -20.708 1.00 97.25 480 PHE A C 1
ATOM 3703 O O . PHE A 1 480 ? 23.040 -8.904 -19.709 1.00 97.25 480 PHE A O 1
ATOM 3710 N N . LEU A 1 481 ? 23.273 -10.862 -20.798 1.00 96.81 481 LEU A N 1
ATOM 3711 C CA . LEU A 1 481 ? 24.030 -11.511 -19.722 1.00 96.81 481 LEU A CA 1
ATOM 3712 C C . LEU A 1 481 ? 25.264 -10.687 -19.341 1.00 96.81 481 LEU A C 1
ATOM 3714 O O . LEU A 1 481 ? 26.008 -10.188 -20.191 1.00 96.81 481 LEU A O 1
ATOM 3718 N N . ALA A 1 482 ? 25.480 -10.513 -18.041 1.00 96.19 482 ALA A N 1
ATOM 3719 C CA . ALA A 1 482 ? 26.546 -9.663 -17.538 1.00 96.19 482 ALA A CA 1
ATOM 3720 C C . ALA A 1 482 ? 27.928 -10.261 -17.846 1.00 96.19 482 ALA A C 1
ATOM 3722 O O . ALA A 1 482 ? 28.279 -11.335 -17.361 1.00 96.19 482 ALA A O 1
ATOM 3723 N N . ALA A 1 483 ? 28.740 -9.516 -18.592 1.00 92.69 483 ALA A N 1
ATOM 3724 C CA . ALA A 1 483 ? 30.163 -9.787 -18.764 1.00 92.69 483 ALA A CA 1
ATOM 3725 C C . ALA A 1 483 ? 30.994 -9.198 -17.604 1.00 92.69 483 ALA A C 1
ATOM 3727 O O . ALA A 1 483 ? 30.489 -8.440 -16.765 1.00 92.69 483 ALA A O 1
ATOM 3728 N N . SER A 1 484 ? 32.288 -9.530 -17.554 1.00 87.44 484 SER A N 1
ATOM 3729 C CA . SER A 1 484 ? 33.216 -8.944 -16.577 1.00 87.44 484 SER A CA 1
ATOM 3730 C C . SER A 1 484 ? 33.271 -7.418 -16.734 1.00 87.44 484 SER A C 1
ATOM 3732 O O . SER A 1 484 ? 33.429 -6.910 -17.839 1.00 87.44 484 SER A O 1
ATOM 3734 N N . GLY A 1 485 ? 33.094 -6.672 -15.639 1.00 87.31 485 GLY A N 1
ATOM 3735 C CA . GLY A 1 485 ? 33.042 -5.202 -15.656 1.00 87.31 485 GLY A CA 1
ATOM 3736 C C . GLY A 1 485 ? 31.660 -4.590 -15.928 1.00 87.31 485 GLY A C 1
ATOM 3737 O O . GLY A 1 485 ? 31.516 -3.372 -15.833 1.00 87.31 485 GLY A O 1
ATOM 3738 N N . CYS A 1 486 ? 30.623 -5.393 -16.199 1.00 92.44 486 CYS A N 1
ATOM 3739 C CA . CYS A 1 486 ? 29.256 -4.876 -16.283 1.00 92.44 486 CYS A CA 1
ATOM 3740 C C . CYS A 1 486 ? 28.779 -4.296 -14.939 1.00 92.44 486 CYS A C 1
ATOM 3742 O O . CYS A 1 486 ? 28.977 -4.930 -13.895 1.00 92.44 486 CYS A O 1
ATOM 3744 N N . PRO A 1 487 ? 28.004 -3.192 -14.948 1.00 92.69 487 PRO A N 1
ATOM 3745 C CA . PRO A 1 487 ? 27.109 -2.883 -13.842 1.00 92.69 487 PRO A CA 1
ATOM 3746 C C . PRO A 1 487 ? 25.992 -3.936 -13.836 1.00 92.69 487 PRO A C 1
ATOM 3748 O O . PRO A 1 487 ? 24.979 -3.782 -14.512 1.00 92.69 487 PRO A O 1
ATOM 3751 N N . ALA A 1 488 ? 26.221 -5.049 -13.143 1.00 94.88 488 ALA A N 1
ATOM 3752 C CA . ALA A 1 488 ? 25.356 -6.221 -13.185 1.00 94.88 488 ALA A CA 1
ATOM 3753 C C . ALA A 1 488 ? 24.259 -6.181 -12.114 1.00 94.88 488 ALA A C 1
ATOM 3755 O O . ALA A 1 488 ? 24.435 -5.572 -11.055 1.00 94.88 488 ALA A O 1
ATOM 3756 N N . THR A 1 489 ? 23.149 -6.863 -12.378 1.00 95.62 489 THR A N 1
ATOM 3757 C CA . THR A 1 489 ? 22.133 -7.178 -11.374 1.00 95.62 489 THR A CA 1
ATOM 3758 C C . THR A 1 489 ? 21.517 -8.545 -11.624 1.00 95.62 489 THR A C 1
ATOM 3760 O O . THR A 1 489 ? 21.601 -9.057 -12.738 1.00 95.62 489 THR A O 1
ATOM 3763 N N . GLU A 1 490 ? 20.922 -9.127 -10.592 1.00 96.69 490 GLU A N 1
ATOM 3764 C CA . GLU A 1 490 ? 20.089 -10.320 -10.718 1.00 96.69 490 GLU A CA 1
ATOM 3765 C C . GLU A 1 490 ? 18.640 -9.894 -10.941 1.00 96.69 490 GLU A C 1
ATOM 3767 O O . GLU A 1 490 ? 18.140 -8.998 -10.254 1.00 96.69 490 GLU A O 1
ATOM 3772 N N . ILE A 1 491 ? 17.989 -10.509 -11.924 1.00 97.06 491 ILE A N 1
ATOM 3773 C CA . ILE A 1 491 ? 16.583 -10.286 -12.258 1.00 97.06 491 ILE A CA 1
ATOM 3774 C C . ILE A 1 491 ? 15.929 -11.632 -12.587 1.00 97.06 491 ILE A C 1
ATOM 3776 O O . ILE A 1 491 ? 16.578 -12.527 -13.130 1.00 97.06 491 ILE A O 1
ATOM 3780 N N . LEU A 1 492 ? 14.648 -11.773 -12.252 1.00 97.06 492 LEU A N 1
ATOM 3781 C CA . LEU A 1 492 ? 13.843 -12.941 -12.604 1.00 97.06 492 LEU A CA 1
ATOM 3782 C C . LEU A 1 492 ? 13.122 -12.699 -13.933 1.00 97.06 492 LEU A C 1
ATOM 3784 O O . LEU A 1 492 ? 12.319 -11.769 -14.044 1.00 97.06 492 LEU A O 1
ATOM 3788 N N . VAL A 1 493 ? 13.393 -13.541 -14.928 1.00 95.25 493 VAL A N 1
ATOM 3789 C CA . VAL A 1 493 ? 12.764 -13.502 -16.261 1.00 95.25 493 VAL A CA 1
ATOM 3790 C C . VAL A 1 493 ? 11.980 -14.789 -16.520 1.00 95.25 493 VAL A C 1
ATOM 3792 O O . VAL A 1 493 ? 12.281 -15.794 -15.877 1.00 95.25 493 VAL A O 1
ATOM 3795 N N . PRO A 1 494 ? 10.998 -14.797 -17.440 1.00 95.12 494 PRO A N 1
ATOM 3796 C CA . PRO A 1 494 ? 10.313 -16.027 -17.824 1.00 95.12 494 PRO A CA 1
ATOM 3797 C C . PRO A 1 494 ? 11.300 -17.097 -18.311 1.00 95.12 494 PRO A C 1
ATOM 3799 O O . PRO A 1 494 ? 12.216 -16.795 -19.079 1.00 95.12 494 PRO A O 1
ATOM 3802 N N . THR A 1 495 ? 11.112 -18.347 -17.883 1.00 94.75 495 THR A N 1
ATOM 3803 C CA . THR A 1 495 ? 11.984 -19.468 -18.260 1.00 94.75 495 THR A CA 1
ATOM 3804 C C . THR A 1 495 ? 12.080 -19.601 -19.780 1.00 94.75 495 THR A C 1
ATOM 3806 O O . THR A 1 495 ? 11.068 -19.559 -20.484 1.00 94.75 495 THR A O 1
ATOM 3809 N N . GLY A 1 496 ? 13.301 -19.755 -20.295 1.00 93.44 496 GLY A N 1
ATOM 3810 C CA . GLY A 1 496 ? 13.571 -19.905 -21.727 1.00 93.44 496 GLY A CA 1
ATOM 3811 C C . GLY A 1 496 ? 13.563 -18.590 -22.508 1.00 93.44 496 GLY A C 1
ATOM 3812 O O . GLY A 1 496 ? 13.804 -18.612 -23.710 1.00 93.44 496 GLY A O 1
ATOM 3813 N N . HIS A 1 497 ? 13.321 -17.457 -21.841 1.00 92.94 497 HIS A N 1
ATOM 3814 C CA . HIS A 1 497 ? 13.293 -16.124 -22.454 1.00 92.94 497 HIS A CA 1
ATOM 3815 C C . HIS A 1 497 ? 14.462 -15.237 -22.005 1.00 92.94 497 HIS A C 1
ATOM 3817 O O . HIS A 1 497 ? 14.535 -14.063 -22.389 1.00 92.94 497 HIS A O 1
ATOM 3823 N N . ALA A 1 498 ? 15.373 -15.778 -21.190 1.00 94.38 498 ALA A N 1
ATOM 3824 C CA . ALA A 1 498 ? 16.629 -15.131 -20.855 1.00 94.38 498 ALA A CA 1
ATOM 3825 C C . ALA A 1 498 ? 17.501 -14.901 -22.103 1.00 94.38 498 ALA A C 1
ATOM 3827 O O . ALA A 1 498 ? 17.603 -15.800 -22.946 1.00 94.38 498 ALA A O 1
ATOM 3828 N N . PRO A 1 499 ? 18.186 -13.745 -22.206 1.00 94.50 499 PRO A N 1
ATOM 3829 C CA . PRO A 1 499 ? 19.228 -13.551 -23.207 1.00 94.50 499 PRO A CA 1
ATOM 3830 C C . PRO A 1 499 ? 20.302 -14.631 -23.081 1.00 94.50 499 PRO A C 1
ATOM 3832 O O . PRO A 1 499 ? 20.715 -14.973 -21.971 1.00 94.50 499 PRO A O 1
ATOM 3835 N N . SER A 1 500 ? 20.775 -15.145 -24.211 1.00 94.62 500 SER A N 1
ATOM 3836 C CA . SER A 1 500 ? 21.795 -16.200 -24.257 1.00 94.62 500 SER A CA 1
ATOM 3837 C C . SER A 1 500 ? 23.212 -15.652 -24.458 1.00 94.62 500 SER A C 1
ATOM 3839 O O . SER A 1 500 ? 24.204 -16.319 -24.153 1.00 94.62 500 SER A O 1
ATOM 3841 N N . SER A 1 501 ? 23.328 -14.412 -24.934 1.00 94.94 501 SER A N 1
ATOM 3842 C CA . SER A 1 501 ? 24.599 -13.772 -25.264 1.00 94.94 501 SER A CA 1
ATOM 3843 C C . SER A 1 501 ? 25.088 -12.797 -24.187 1.00 94.94 501 SER A C 1
ATOM 3845 O O . SER A 1 501 ? 24.325 -12.164 -23.449 1.00 94.94 501 SER A O 1
ATOM 3847 N N . GLN A 1 502 ? 26.415 -12.675 -24.087 1.00 95.44 502 GLN A N 1
ATOM 3848 C CA . GLN A 1 502 ? 27.066 -11.732 -23.179 1.00 95.44 502 GLN A CA 1
ATOM 3849 C C . GLN A 1 502 ? 26.955 -10.291 -23.680 1.00 95.44 502 GLN A C 1
ATOM 3851 O O . GLN A 1 502 ? 27.013 -10.021 -24.877 1.00 95.44 502 GLN A O 1
ATOM 3856 N N . CYS A 1 503 ? 26.886 -9.356 -22.733 1.00 95.50 503 CYS A N 1
ATOM 3857 C CA . CYS A 1 503 ? 26.762 -7.928 -22.984 1.00 95.50 503 CYS A CA 1
ATOM 3858 C C . CYS A 1 503 ? 27.814 -7.407 -23.985 1.00 95.50 503 CYS A C 1
ATOM 3860 O O . CYS A 1 503 ? 29.005 -7.371 -23.649 1.00 95.50 503 CYS A O 1
ATOM 3862 N N . PRO A 1 504 ? 27.396 -6.911 -25.168 1.00 93.06 504 PRO A N 1
ATOM 3863 C CA . PRO A 1 504 ? 28.326 -6.462 -26.205 1.00 93.06 504 PRO A CA 1
ATOM 3864 C C . PRO A 1 504 ? 29.083 -5.182 -25.823 1.00 93.06 504 PRO A C 1
ATOM 3866 O O . PRO A 1 504 ? 30.122 -4.881 -26.396 1.00 93.06 504 PRO A O 1
ATOM 3869 N N . TRP A 1 505 ? 28.594 -4.419 -24.840 1.00 91.25 505 TRP A N 1
ATOM 3870 C CA . TRP A 1 505 ? 29.240 -3.176 -24.397 1.00 91.25 505 TRP A CA 1
ATOM 3871 C C . TRP A 1 505 ? 30.382 -3.395 -23.400 1.00 91.25 505 TRP A C 1
ATOM 3873 O O . TRP A 1 505 ? 31.166 -2.480 -23.168 1.00 91.25 505 TRP A O 1
ATOM 3883 N N . HIS A 1 506 ? 30.482 -4.580 -22.795 1.00 92.25 506 HIS A N 1
ATOM 3884 C CA . HIS A 1 506 ? 31.459 -4.859 -21.737 1.00 92.25 506 HIS A CA 1
ATOM 3885 C C . HIS A 1 506 ? 32.238 -6.154 -22.010 1.00 92.25 506 HIS A C 1
ATOM 3887 O O . HIS A 1 506 ? 32.444 -6.965 -21.113 1.00 92.25 506 HIS A O 1
ATOM 3893 N N . GLY A 1 507 ? 32.667 -6.352 -23.259 1.00 83.19 507 GLY A N 1
ATOM 3894 C CA . GLY A 1 507 ? 33.544 -7.462 -23.651 1.00 83.19 507 GLY A CA 1
ATOM 3895 C C . GLY A 1 507 ? 32.845 -8.659 -24.302 1.00 83.19 507 GLY A C 1
ATOM 3896 O O . GLY A 1 507 ? 33.528 -9.596 -24.702 1.00 83.19 507 GLY A O 1
ATOM 3897 N N . GLY A 1 508 ? 31.517 -8.633 -24.444 1.00 89.12 508 GLY A N 1
ATOM 3898 C CA . GLY A 1 508 ? 30.786 -9.574 -25.296 1.00 89.12 508 GLY A CA 1
ATOM 3899 C C . GLY A 1 508 ? 30.911 -9.242 -26.788 1.00 89.12 508 GLY A C 1
ATOM 3900 O O . GLY A 1 508 ? 31.343 -8.153 -27.169 1.00 89.12 508 GLY A O 1
ATOM 3901 N N . SER A 1 509 ? 30.505 -10.177 -27.650 1.00 92.00 509 SER A N 1
ATOM 3902 C CA . SER A 1 509 ? 30.530 -9.987 -29.105 1.00 92.00 509 SER A CA 1
ATOM 3903 C C . SER A 1 509 ? 29.228 -9.378 -29.626 1.00 92.00 509 SER A C 1
ATOM 3905 O O . SER A 1 509 ? 28.143 -9.896 -29.362 1.00 92.00 509 SER A O 1
ATOM 3907 N N . LEU A 1 510 ? 29.337 -8.337 -30.458 1.00 90.00 510 LEU A N 1
ATOM 3908 C CA . LEU A 1 510 ? 28.193 -7.769 -31.175 1.00 90.00 510 LEU A CA 1
ATOM 3909 C C . LEU A 1 510 ? 27.570 -8.769 -32.163 1.00 90.00 510 LEU A C 1
ATOM 3911 O O . LEU A 1 510 ? 26.360 -8.743 -32.365 1.00 90.00 510 LEU A O 1
ATOM 3915 N N . SER A 1 511 ? 28.366 -9.661 -32.768 1.00 91.75 511 SER A N 1
ATOM 3916 C CA . SER A 1 511 ? 27.826 -10.695 -33.661 1.00 91.75 511 SER A CA 1
ATOM 3917 C C . SER A 1 511 ? 26.997 -11.720 -32.890 1.00 91.75 511 SER A C 1
ATOM 3919 O O . SER A 1 511 ? 25.913 -12.075 -33.337 1.00 91.75 511 SER A O 1
ATOM 3921 N N . SER A 1 512 ? 27.459 -12.131 -31.704 1.00 91.44 512 SER A N 1
ATOM 3922 C CA . SER A 1 512 ? 26.712 -13.035 -30.823 1.00 91.44 512 SER A CA 1
ATOM 3923 C C . SER A 1 512 ? 25.444 -12.378 -30.290 1.00 91.44 512 SER A C 1
ATOM 3925 O O . SER A 1 512 ? 24.408 -13.022 -30.270 1.00 91.44 512 SER A O 1
ATOM 3927 N N . ALA A 1 513 ? 25.505 -11.092 -29.929 1.00 90.75 513 ALA A N 1
ATOM 3928 C CA . ALA A 1 513 ? 24.334 -10.333 -29.494 1.00 90.75 513 ALA A CA 1
ATOM 3929 C C . ALA A 1 513 ? 23.259 -10.216 -30.587 1.00 90.75 513 ALA A C 1
ATOM 3931 O O . ALA A 1 513 ? 22.074 -10.258 -30.285 1.00 90.75 513 ALA A O 1
ATOM 3932 N N . ARG A 1 514 ? 23.660 -10.094 -31.860 1.00 89.94 514 ARG A N 1
ATOM 3933 C CA . ARG A 1 514 ? 22.731 -10.069 -33.005 1.00 89.94 514 ARG A CA 1
ATOM 3934 C C . ARG A 1 514 ? 22.164 -11.441 -33.368 1.00 89.94 514 ARG A C 1
ATOM 3936 O O . ARG A 1 514 ? 21.102 -11.499 -33.970 1.00 89.94 514 ARG A O 1
ATOM 3943 N N . ALA A 1 515 ? 22.892 -12.512 -33.060 1.00 92.75 515 ALA A N 1
ATOM 3944 C CA . ALA A 1 515 ? 22.469 -13.889 -33.306 1.00 92.75 515 ALA A CA 1
ATOM 3945 C C . ALA A 1 515 ? 21.638 -14.479 -32.150 1.00 92.75 515 ALA A C 1
ATOM 3947 O O . ALA A 1 515 ? 21.158 -15.601 -32.261 1.00 92.75 515 ALA A O 1
ATOM 3948 N N . ASP A 1 516 ? 21.501 -13.754 -31.038 1.00 93.06 516 ASP A N 1
ATOM 3949 C CA . ASP A 1 516 ? 20.739 -14.179 -29.868 1.00 93.06 516 ASP A CA 1
ATOM 3950 C C . ASP A 1 516 ? 19.237 -14.034 -30.131 1.00 93.06 516 ASP A C 1
ATOM 3952 O O . ASP A 1 516 ? 18.710 -12.923 -30.189 1.00 93.06 516 ASP A O 1
ATOM 3956 N N . GLU A 1 517 ? 18.541 -15.161 -30.271 1.00 93.19 517 GLU A N 1
ATOM 3957 C CA . GLU A 1 517 ? 17.087 -15.200 -30.487 1.00 93.19 517 GLU A CA 1
ATOM 3958 C C . GLU A 1 517 ? 16.308 -14.552 -29.331 1.00 93.19 517 GLU A C 1
ATOM 3960 O O . GLU A 1 517 ? 15.227 -14.000 -29.534 1.00 93.19 517 GLU A O 1
ATOM 3965 N N . ASN A 1 518 ? 16.896 -14.548 -28.131 1.00 94.50 518 ASN A N 1
ATOM 3966 C CA . ASN A 1 518 ? 16.343 -13.933 -26.933 1.00 94.50 518 ASN A CA 1
ATOM 3967 C C . ASN A 1 518 ? 16.982 -12.575 -26.614 1.00 94.50 518 ASN A C 1
ATOM 3969 O O . ASN A 1 518 ? 16.833 -12.091 -25.486 1.00 94.50 518 ASN A O 1
ATOM 3973 N N . ALA A 1 519 ? 17.666 -11.934 -27.568 1.00 94.50 519 ALA A N 1
ATOM 3974 C CA . ALA A 1 519 ? 18.230 -10.603 -27.370 1.00 94.50 519 ALA A CA 1
ATOM 3975 C C . ALA A 1 519 ? 17.173 -9.628 -26.809 1.00 94.50 519 ALA A C 1
ATOM 3977 O O . ALA A 1 519 ? 16.013 -9.668 -27.237 1.00 94.50 519 ALA A O 1
ATOM 3978 N N . PRO A 1 520 ? 17.538 -8.749 -25.857 1.00 95.12 520 PRO A N 1
ATOM 3979 C CA . PRO A 1 520 ? 16.714 -7.612 -25.463 1.00 95.12 520 PRO A CA 1
ATOM 3980 C C . PRO A 1 520 ? 16.215 -6.826 -26.677 1.00 95.12 520 PRO A C 1
ATOM 3982 O O . PRO A 1 520 ? 17.005 -6.483 -27.557 1.00 95.12 520 PRO A O 1
ATOM 3985 N N . GLN A 1 521 ? 14.914 -6.545 -26.725 1.00 93.88 521 GLN A N 1
ATOM 3986 C CA . GLN A 1 521 ? 14.282 -5.885 -27.869 1.00 93.88 521 GLN A CA 1
ATOM 3987 C C . GLN A 1 521 ? 13.997 -4.417 -27.568 1.00 93.88 521 GLN A C 1
ATOM 3989 O O . GLN A 1 521 ? 13.496 -4.102 -26.492 1.00 93.88 521 GLN A O 1
ATOM 3994 N N . LEU A 1 522 ? 14.255 -3.525 -28.527 1.00 93.44 522 LEU A N 1
ATOM 3995 C CA . LEU A 1 522 ? 13.754 -2.152 -28.472 1.00 93.44 522 LEU A CA 1
ATOM 3996 C C . LEU A 1 522 ? 12.293 -2.125 -28.921 1.00 93.44 522 LEU A C 1
ATOM 3998 O O . LEU A 1 522 ? 11.981 -2.367 -30.086 1.00 93.44 522 LEU A O 1
ATOM 4002 N N . ILE A 1 523 ? 11.410 -1.792 -27.990 1.00 92.50 523 ILE A N 1
ATOM 4003 C CA . ILE A 1 523 ? 9.988 -1.593 -28.235 1.00 92.50 523 ILE A CA 1
ATOM 4004 C C . ILE A 1 523 ? 9.789 -0.125 -28.624 1.00 92.50 523 ILE A C 1
ATOM 4006 O O . ILE A 1 523 ? 10.292 0.776 -27.952 1.00 92.50 523 ILE A O 1
ATOM 4010 N N . LEU A 1 524 ? 9.059 0.128 -29.709 1.00 87.62 524 LEU A N 1
ATOM 4011 C CA . LEU A 1 524 ? 8.734 1.481 -30.164 1.00 87.62 524 LEU A CA 1
ATOM 4012 C C . LEU A 1 524 ? 7.269 1.788 -29.868 1.00 87.62 524 LEU A C 1
ATOM 4014 O O . LEU A 1 524 ? 6.381 1.005 -30.208 1.00 87.62 524 LEU A O 1
ATOM 4018 N N . ALA A 1 525 ? 7.010 2.930 -29.232 1.00 87.44 525 ALA A N 1
ATOM 4019 C CA . ALA A 1 525 ? 5.647 3.400 -29.045 1.00 87.44 525 ALA A CA 1
ATOM 4020 C C . ALA A 1 525 ? 5.122 4.054 -30.335 1.00 87.44 525 ALA A C 1
ATOM 4022 O O . ALA A 1 525 ? 5.921 4.518 -31.148 1.00 87.44 525 ALA A O 1
ATOM 4023 N N . PRO A 1 526 ? 3.794 4.169 -30.523 1.00 85.56 526 PRO A N 1
ATOM 4024 C CA . PRO A 1 526 ? 3.226 4.842 -31.694 1.00 85.56 526 PRO A CA 1
ATOM 4025 C C . PRO A 1 526 ? 3.797 6.245 -31.944 1.00 85.56 526 PRO A C 1
ATOM 4027 O O . PRO A 1 526 ? 4.027 6.620 -33.086 1.00 85.56 526 PRO A O 1
ATOM 4030 N N . ILE A 1 527 ? 4.089 7.003 -30.880 1.00 82.94 527 ILE A N 1
ATOM 4031 C CA . ILE A 1 527 ? 4.703 8.337 -30.996 1.00 82.94 527 ILE A CA 1
ATOM 4032 C C . ILE A 1 527 ? 6.145 8.310 -31.531 1.00 82.94 527 ILE A C 1
ATOM 4034 O O . ILE A 1 527 ? 6.642 9.313 -32.040 1.00 82.94 527 ILE A O 1
ATOM 4038 N N . ASP A 1 528 ? 6.830 7.175 -31.408 1.00 82.38 528 ASP A N 1
ATOM 4039 C CA . ASP A 1 528 ? 8.199 7.010 -31.882 1.00 82.38 528 ASP A CA 1
ATOM 4040 C C . ASP A 1 528 ? 8.229 6.639 -33.381 1.00 82.38 528 ASP A C 1
ATOM 4042 O O . ASP A 1 528 ? 9.196 6.978 -34.063 1.00 82.38 528 ASP A O 1
ATOM 4046 N N . ASP A 1 529 ? 7.162 6.031 -33.926 1.00 65.56 529 ASP A N 1
ATOM 4047 C CA . ASP A 1 529 ? 7.069 5.638 -35.347 1.00 65.56 529 ASP A CA 1
ATOM 4048 C C . ASP A 1 529 ? 7.119 6.884 -36.265 1.00 65.56 529 ASP A C 1
ATOM 4050 O O . ASP A 1 529 ? 7.954 6.964 -37.171 1.00 65.56 529 ASP A O 1
ATOM 4054 N N . ASP A 1 530 ? 6.366 7.944 -35.933 1.00 53.47 530 ASP A N 1
ATOM 4055 C CA . ASP A 1 530 ? 6.377 9.229 -36.663 1.00 53.47 530 ASP A CA 1
ATOM 4056 C C . ASP A 1 530 ? 7.752 9.931 -36.635 1.00 53.47 530 ASP A C 1
ATOM 4058 O O . ASP A 1 530 ? 8.164 10.592 -37.596 1.00 53.47 530 ASP A O 1
ATOM 4062 N N . MET A 1 531 ? 8.508 9.765 -35.545 1.00 48.47 531 MET A N 1
ATOM 4063 C CA . MET A 1 531 ? 9.860 10.318 -35.399 1.00 48.47 531 MET A CA 1
ATOM 4064 C C . MET A 1 531 ? 10.896 9.553 -36.235 1.00 48.47 531 MET A C 1
ATOM 4066 O O . MET A 1 531 ? 11.866 10.154 -36.714 1.00 48.47 531 MET A O 1
ATOM 4070 N N . THR A 1 532 ? 10.701 8.249 -36.453 1.00 44.16 532 THR A N 1
ATOM 4071 C CA . THR A 1 532 ? 11.603 7.446 -37.294 1.00 44.16 532 THR A CA 1
ATOM 4072 C C . THR A 1 532 ? 11.412 7.706 -38.789 1.00 44.16 532 THR A C 1
ATOM 4074 O O . THR A 1 532 ? 12.404 7.698 -39.520 1.00 44.16 532 THR A O 1
ATOM 4077 N N . HIS A 1 533 ? 10.198 8.046 -39.243 1.00 39.56 533 HIS A N 1
ATOM 4078 C CA . HIS A 1 533 ? 9.933 8.370 -40.653 1.00 39.56 533 HIS A CA 1
ATOM 4079 C C . HIS A 1 533 ? 10.570 9.684 -41.134 1.00 39.56 533 HIS A C 1
ATOM 4081 O O . HIS A 1 533 ? 10.945 9.770 -42.302 1.00 39.56 533 HIS A O 1
ATOM 4087 N N . TYR A 1 534 ? 10.760 10.685 -40.264 1.00 36.53 534 TYR A N 1
ATOM 4088 C CA . TYR A 1 534 ? 11.234 12.011 -40.701 1.00 36.53 534 TYR A CA 1
ATOM 4089 C C . TYR A 1 534 ? 12.575 12.486 -40.118 1.00 36.53 534 TYR A C 1
ATOM 4091 O O . TYR A 1 534 ? 13.142 13.440 -40.654 1.00 36.53 534 TYR A O 1
ATOM 4099 N N . LYS A 1 535 ? 13.127 11.863 -39.063 1.00 35.12 535 LYS A N 1
ATOM 4100 C CA . LYS A 1 535 ? 14.377 12.348 -38.429 1.00 35.12 535 LYS A CA 1
ATOM 4101 C C . LYS A 1 535 ? 15.567 11.390 -38.442 1.00 35.12 535 LYS A C 1
ATOM 4103 O O . LYS A 1 535 ? 16.690 11.870 -38.303 1.00 35.12 535 LYS A O 1
ATOM 4108 N N . TYR A 1 536 ? 15.352 10.089 -38.643 1.00 34.84 536 TYR A N 1
ATOM 4109 C CA . TYR A 1 536 ? 16.429 9.085 -38.626 1.00 34.84 536 TYR A CA 1
ATOM 4110 C C . TYR A 1 536 ? 16.466 8.162 -39.846 1.00 34.84 536 TYR A C 1
ATOM 4112 O O . TYR A 1 536 ? 17.377 7.338 -39.937 1.00 34.84 536 TYR A O 1
ATOM 4120 N N . ALA A 1 537 ? 15.559 8.329 -40.818 1.00 29.22 537 ALA A N 1
ATOM 4121 C CA . ALA A 1 537 ? 15.806 7.832 -42.165 1.00 29.22 537 ALA A CA 1
ATOM 4122 C C . ALA A 1 537 ? 17.137 8.440 -42.624 1.00 29.22 537 ALA A C 1
ATOM 4124 O O . ALA A 1 537 ? 17.250 9.660 -42.773 1.00 29.22 537 ALA A O 1
ATOM 4125 N N . MET A 1 538 ? 18.173 7.603 -42.726 1.00 26.70 538 MET A N 1
ATOM 4126 C CA . MET A 1 538 ? 19.502 8.016 -43.149 1.00 26.70 538 MET A CA 1
ATOM 4127 C C . MET A 1 538 ? 19.362 8.910 -44.376 1.00 26.70 538 MET A C 1
ATOM 4129 O O . MET A 1 538 ? 18.943 8.463 -45.442 1.00 26.70 538 MET A O 1
ATOM 4133 N N . ARG A 1 539 ? 19.745 10.179 -44.226 1.00 27.72 539 ARG A N 1
ATOM 4134 C CA . ARG A 1 539 ? 20.129 11.009 -45.358 1.00 27.72 539 ARG A CA 1
ATOM 4135 C C . ARG A 1 539 ? 21.361 10.324 -45.943 1.00 27.72 539 ARG A C 1
ATOM 4137 O O . ARG A 1 539 ? 22.481 10.574 -45.505 1.00 27.72 539 ARG A O 1
ATOM 4144 N N . VAL A 1 540 ? 21.147 9.394 -46.868 1.00 26.36 540 VAL A N 1
ATOM 4145 C CA . VAL A 1 540 ? 22.203 8.922 -47.754 1.00 26.36 540 VAL A CA 1
ATOM 4146 C C . VAL A 1 540 ? 22.583 10.146 -48.574 1.00 26.36 540 VAL A C 1
ATOM 4148 O O . VAL A 1 540 ? 21.843 10.596 -49.445 1.00 26.36 540 VAL A O 1
ATOM 4151 N N . LEU A 1 541 ? 23.685 10.780 -48.187 1.00 30.33 541 LEU A N 1
ATOM 4152 C CA . LEU A 1 541 ? 24.291 11.847 -48.961 1.00 30.33 541 LEU A CA 1
ATOM 4153 C C . LEU A 1 541 ? 24.956 11.217 -50.186 1.00 30.33 541 LEU A C 1
ATOM 4155 O O . LEU A 1 541 ? 26.092 10.764 -50.100 1.00 30.33 541 LEU A O 1
ATOM 4159 N N . SER A 1 542 ? 24.238 11.219 -51.307 1.00 30.48 542 SER A N 1
ATOM 4160 C CA . SER A 1 542 ? 24.802 11.285 -52.661 1.00 30.48 542 SER A CA 1
ATOM 4161 C C . SER A 1 542 ? 23.688 11.608 -53.671 1.00 30.48 542 SER A C 1
ATOM 4163 O O . SER A 1 542 ? 22.925 10.720 -54.025 1.00 30.48 542 SER A O 1
ATOM 4165 N N . GLU A 1 543 ? 23.562 12.905 -53.990 1.00 28.28 543 GLU A N 1
ATOM 4166 C CA . GLU A 1 543 ? 23.284 13.601 -55.277 1.00 28.28 543 GLU A CA 1
ATOM 4167 C C . GLU A 1 543 ? 22.530 12.938 -56.479 1.00 28.28 543 GLU A C 1
ATOM 4169 O O . GLU A 1 543 ? 22.351 11.730 -56.518 1.00 28.28 543 GLU A O 1
ATOM 4174 N N . PRO A 1 544 ? 21.988 13.725 -57.446 1.00 38.50 544 PRO A N 1
ATOM 4175 C CA . PRO A 1 544 ? 20.545 13.925 -57.595 1.00 38.50 544 PRO A CA 1
ATOM 4176 C C . PRO A 1 544 ? 19.881 13.254 -58.818 1.00 38.50 544 PRO A C 1
ATOM 4178 O O . PRO A 1 544 ? 20.516 12.997 -59.830 1.00 38.50 544 PRO A O 1
ATOM 4181 N N . ALA A 1 545 ? 18.553 13.118 -58.692 1.00 36.31 545 ALA A N 1
ATOM 4182 C CA . ALA A 1 545 ? 17.494 13.095 -59.712 1.00 36.31 545 ALA A CA 1
ATOM 4183 C C . ALA A 1 545 ? 17.678 12.243 -60.984 1.00 36.31 545 ALA A C 1
ATOM 4185 O O . ALA A 1 545 ? 18.282 12.699 -61.944 1.00 36.31 545 ALA A O 1
ATOM 4186 N N . GLU A 1 546 ? 16.942 11.126 -61.052 1.00 27.72 546 GLU A N 1
ATOM 4187 C CA . GLU A 1 546 ? 16.225 10.683 -62.259 1.00 27.72 546 GLU A CA 1
ATOM 4188 C C . GLU A 1 546 ? 15.042 9.762 -61.876 1.00 27.72 546 GLU A C 1
ATOM 4190 O O . GLU A 1 546 ? 15.070 9.067 -60.861 1.00 27.72 546 GLU A O 1
ATOM 4195 N N . SER A 1 547 ? 13.948 9.863 -62.635 1.00 30.09 547 SER A N 1
ATOM 4196 C CA . SER A 1 547 ? 12.644 9.200 -62.448 1.00 30.09 547 SER A CA 1
ATOM 4197 C C . SER A 1 547 ? 12.632 7.738 -62.959 1.00 30.09 547 SER A C 1
ATOM 4199 O O . SER A 1 547 ? 13.555 7.349 -63.665 1.00 30.09 547 SER A O 1
ATOM 4201 N N . PRO A 1 548 ? 11.620 6.913 -62.614 1.00 34.81 548 PRO A N 1
ATOM 4202 C CA . PRO A 1 548 ? 11.802 5.498 -62.289 1.00 34.81 548 PRO A CA 1
ATOM 4203 C C . PRO A 1 548 ? 11.722 4.545 -63.490 1.00 34.81 548 PRO A C 1
ATOM 4205 O O . PRO A 1 548 ? 10.833 4.676 -64.329 1.00 34.81 548 PRO A O 1
ATOM 4208 N N . GLU A 1 549 ? 12.560 3.507 -63.479 1.00 26.12 549 GLU A N 1
ATOM 4209 C CA . GLU A 1 549 ? 12.319 2.251 -64.198 1.00 26.12 549 GLU A CA 1
ATOM 4210 C C . GLU A 1 549 ? 12.106 1.109 -63.192 1.00 26.12 549 GLU A C 1
ATOM 4212 O O . GLU A 1 549 ? 12.842 0.963 -62.213 1.00 26.12 549 GLU A O 1
ATOM 4217 N N . GLU A 1 550 ? 11.058 0.318 -63.428 1.00 37.56 550 GLU A N 1
ATOM 4218 C CA . GLU A 1 550 ? 10.720 -0.884 -62.668 1.00 37.56 550 GLU A CA 1
ATOM 4219 C C . GLU A 1 550 ? 11.799 -1.958 -62.838 1.00 37.56 550 GLU A C 1
ATOM 4221 O O . GLU A 1 550 ? 12.012 -2.474 -63.935 1.00 37.56 550 GLU A O 1
ATOM 4226 N N . VAL A 1 551 ? 12.423 -2.370 -61.730 1.00 26.42 551 VAL A N 1
ATOM 4227 C CA . VAL A 1 551 ? 13.174 -3.628 -61.659 1.00 26.42 551 VAL A CA 1
ATOM 4228 C C . VAL A 1 551 ? 12.811 -4.356 -60.367 1.00 26.42 551 VAL A C 1
ATOM 4230 O O . VAL A 1 551 ? 13.174 -3.956 -59.263 1.00 26.42 551 VAL A O 1
ATOM 4233 N N . THR A 1 552 ? 12.084 -5.459 -60.517 1.00 34.09 552 THR A N 1
ATOM 4234 C CA . THR A 1 552 ? 11.844 -6.470 -59.483 1.00 34.09 552 THR A CA 1
ATOM 4235 C C . THR A 1 552 ? 13.148 -7.153 -59.073 1.00 34.09 552 THR A C 1
ATOM 4237 O O . THR A 1 552 ? 13.742 -7.872 -59.876 1.00 34.09 552 THR A O 1
ATOM 4240 N N . ILE A 1 553 ? 13.550 -6.997 -57.808 1.00 28.48 553 ILE A N 1
ATOM 4241 C CA . ILE A 1 553 ? 14.573 -7.822 -57.150 1.00 28.48 553 ILE A CA 1
ATOM 4242 C C . ILE A 1 553 ? 14.055 -8.207 -55.757 1.00 28.48 553 ILE A C 1
ATOM 4244 O O . ILE A 1 553 ? 13.699 -7.346 -54.955 1.00 28.48 553 ILE A O 1
ATOM 4248 N N . GLN A 1 554 ? 13.989 -9.512 -55.485 1.00 29.78 554 GLN A N 1
ATOM 4249 C CA . GLN A 1 554 ? 13.661 -10.077 -54.174 1.00 29.78 554 GLN A CA 1
ATOM 4250 C C . GLN A 1 554 ? 14.804 -9.820 -53.178 1.00 29.78 554 GLN A C 1
ATOM 4252 O O . GLN A 1 554 ? 15.958 -10.141 -53.463 1.00 29.78 554 GLN A O 1
ATOM 4257 N N . ALA A 1 555 ? 14.473 -9.266 -52.010 1.00 28.05 555 ALA A N 1
ATOM 4258 C CA . ALA A 1 555 ? 15.393 -9.073 -50.890 1.00 28.05 555 ALA A CA 1
ATOM 4259 C C . ALA A 1 555 ? 15.344 -10.273 -49.916 1.00 28.05 555 ALA A C 1
ATOM 4261 O O . ALA A 1 555 ? 14.272 -10.858 -49.755 1.00 28.05 555 ALA A O 1
ATOM 4262 N N . PRO A 1 556 ? 16.455 -10.641 -49.242 1.00 30.81 556 PRO A N 1
ATOM 4263 C CA . PRO A 1 556 ? 16.440 -11.619 -48.157 1.00 30.81 556 PRO A CA 1
ATOM 4264 C C . PRO A 1 556 ? 15.831 -11.030 -46.875 1.00 30.81 556 PRO A C 1
ATOM 4266 O O . PRO A 1 556 ? 16.050 -9.861 -46.550 1.00 30.81 556 PRO A O 1
ATOM 4269 N N . ASP A 1 557 ? 15.116 -11.876 -46.135 1.00 34.62 557 ASP A N 1
ATOM 4270 C CA . ASP A 1 557 ? 14.417 -11.553 -44.890 1.00 34.62 557 ASP A CA 1
ATOM 4271 C C . ASP A 1 557 ? 15.339 -10.929 -43.830 1.00 34.62 557 ASP A C 1
ATOM 4273 O O . ASP A 1 557 ? 16.311 -11.528 -43.366 1.00 34.62 557 ASP A O 1
ATOM 4277 N N . THR A 1 558 ? 14.999 -9.707 -43.419 1.00 31.39 558 THR A N 1
ATOM 4278 C CA . THR A 1 558 ? 15.562 -9.030 -42.241 1.00 31.39 558 THR A CA 1
ATOM 4279 C C . THR A 1 558 ? 14.524 -9.116 -41.112 1.00 31.39 558 THR A C 1
ATOM 4281 O O . THR A 1 558 ? 13.332 -9.012 -41.411 1.00 31.39 558 THR A O 1
ATOM 4284 N N . PRO A 1 559 ? 14.903 -9.308 -39.832 1.00 32.62 559 PRO A N 1
ATOM 4285 C CA . PRO A 1 559 ? 13.931 -9.539 -38.769 1.00 32.62 559 PRO A CA 1
ATOM 4286 C C . PRO A 1 559 ? 12.989 -8.348 -38.592 1.00 32.62 559 PRO A C 1
ATOM 4288 O O . PRO A 1 559 ? 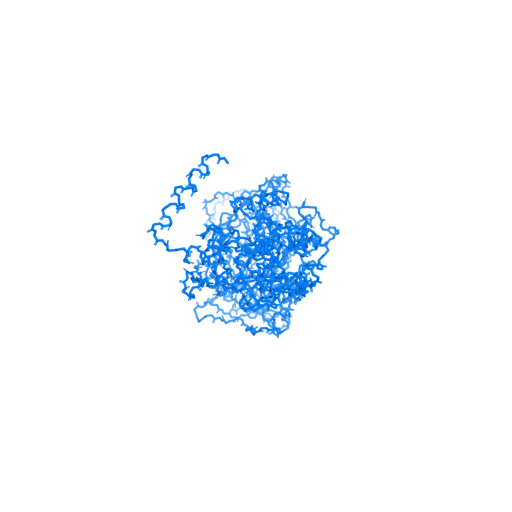13.404 -7.196 -38.479 1.00 32.62 559 PRO A O 1
ATOM 4291 N N . VAL A 1 560 ? 11.708 -8.686 -38.592 1.00 30.53 560 VAL A N 1
ATOM 4292 C CA . VAL A 1 560 ? 10.535 -7.822 -38.526 1.00 30.53 560 VAL A CA 1
ATOM 4293 C C . VAL A 1 560 ? 10.581 -6.929 -37.282 1.00 30.53 560 VAL A C 1
ATOM 4295 O O . VAL A 1 560 ? 10.587 -7.427 -36.158 1.00 30.53 560 VAL A O 1
ATOM 4298 N N . VAL A 1 561 ? 10.537 -5.605 -37.485 1.00 33.06 561 VAL A N 1
ATOM 4299 C CA . VAL A 1 561 ? 10.015 -4.654 -36.489 1.00 33.06 561 VAL A CA 1
ATOM 4300 C C . VAL A 1 561 ? 8.633 -5.171 -36.113 1.00 33.06 561 VAL A C 1
ATOM 4302 O O . VAL A 1 561 ? 7.748 -5.199 -36.969 1.00 33.06 561 VAL A O 1
ATOM 4305 N N . THR A 1 562 ? 8.453 -5.662 -34.888 1.00 35.56 562 THR A N 1
ATOM 4306 C CA . THR A 1 562 ? 7.201 -6.263 -34.417 1.00 35.56 562 THR A CA 1
ATOM 4307 C C . THR A 1 562 ? 6.085 -5.219 -34.405 1.00 35.56 562 THR A C 1
ATOM 4309 O O . THR A 1 562 ? 5.773 -4.601 -33.394 1.00 35.56 562 THR A O 1
ATOM 4312 N N . LYS A 1 563 ? 5.450 -5.028 -35.563 1.00 47.72 563 LYS A N 1
ATOM 4313 C CA . LYS A 1 563 ? 4.197 -4.298 -35.719 1.00 47.72 563 LYS A CA 1
ATOM 4314 C C . LYS A 1 563 ? 3.050 -5.282 -35.484 1.00 47.72 563 LYS A C 1
ATOM 4316 O O . LYS A 1 563 ? 2.750 -6.107 -36.341 1.00 47.72 563 LYS A O 1
ATOM 4321 N N . LYS A 1 564 ? 2.422 -5.205 -34.310 1.00 38.41 564 LYS A N 1
ATOM 4322 C CA . LYS A 1 564 ? 1.050 -5.670 -34.015 1.00 38.41 564 LYS A CA 1
ATOM 4323 C C . LYS A 1 564 ? 0.521 -4.770 -32.894 1.00 38.41 564 LYS A C 1
ATOM 4325 O O . LYS A 1 564 ? 1.215 -4.589 -31.907 1.00 38.41 564 LYS A O 1
ATOM 4330 N N . THR A 1 565 ? -0.644 -4.134 -32.986 1.00 37.06 565 THR A N 1
ATOM 4331 C CA . THR A 1 565 ? -1.935 -4.574 -33.551 1.00 37.06 565 THR A CA 1
ATOM 4332 C C . THR A 1 565 ? -2.713 -3.437 -34.229 1.00 37.06 565 THR A C 1
ATOM 4334 O O . THR A 1 565 ? -2.727 -2.323 -33.710 1.00 37.06 565 THR A O 1
ATOM 4337 N N . GLU A 1 566 ? -3.423 -3.760 -35.315 1.00 40.84 566 GLU A N 1
ATOM 4338 C CA . GLU A 1 566 ? -4.509 -2.953 -35.895 1.00 40.84 566 GLU A CA 1
ATOM 4339 C C . GLU A 1 566 ? -5.764 -2.946 -34.994 1.00 40.84 566 GLU A C 1
ATOM 4341 O O . GLU A 1 566 ? -6.035 -3.911 -34.274 1.00 40.84 566 GLU A O 1
ATOM 4346 N N . ASP A 1 567 ? -6.486 -1.822 -35.056 1.00 44.34 567 ASP A N 1
ATOM 4347 C CA . ASP A 1 567 ? -7.804 -1.489 -34.494 1.00 44.34 567 ASP A CA 1
ATOM 4348 C C . ASP A 1 567 ? -8.037 -1.684 -32.988 1.00 44.34 567 ASP A C 1
ATOM 4350 O O . ASP A 1 567 ? -8.718 -2.606 -32.533 1.00 44.34 567 ASP A O 1
ATOM 4354 N N . LYS A 1 568 ? -7.575 -0.700 -32.201 1.00 47.59 568 LYS A N 1
ATOM 4355 C CA . LYS A 1 568 ? -8.175 -0.334 -30.907 1.00 47.59 568 LYS A CA 1
ATOM 4356 C C . LYS A 1 568 ? -8.204 1.185 -30.763 1.00 47.59 568 LYS A C 1
ATOM 4358 O O . LYS A 1 568 ? -7.252 1.859 -31.144 1.00 47.59 568 LYS A O 1
ATOM 4363 N N . GLU A 1 569 ? -9.303 1.692 -30.212 1.00 51.75 569 GLU A N 1
ATOM 4364 C CA . GLU A 1 569 ? -9.523 3.095 -29.846 1.00 51.75 569 GLU A CA 1
ATOM 4365 C C . GLU A 1 569 ? -8.237 3.706 -29.256 1.00 51.75 569 GLU A C 1
ATOM 4367 O O . GLU A 1 569 ? -7.708 3.209 -28.256 1.00 51.75 569 GLU A O 1
ATOM 4372 N N . HIS A 1 570 ? -7.674 4.722 -29.923 1.00 62.81 570 HIS A N 1
ATOM 4373 C CA . HIS A 1 570 ? -6.407 5.318 -29.502 1.00 62.81 570 HIS A CA 1
ATOM 4374 C C . HIS A 1 570 ? -6.510 5.809 -28.055 1.00 62.81 570 HIS A C 1
ATOM 4376 O O . HIS A 1 570 ? -7.482 6.468 -27.681 1.00 62.81 570 HIS A O 1
ATOM 4382 N N . ALA A 1 571 ? -5.491 5.504 -27.245 1.00 74.38 571 ALA A N 1
ATOM 4383 C CA . ALA A 1 571 ? -5.426 5.972 -25.868 1.00 74.38 571 ALA A CA 1
ATOM 4384 C C . ALA A 1 571 ? -5.611 7.494 -25.823 1.00 74.38 571 ALA A C 1
ATOM 4386 O O . ALA A 1 571 ? -4.885 8.241 -26.485 1.00 74.38 571 ALA A O 1
ATOM 4387 N N . LYS A 1 572 ? -6.591 7.953 -25.039 1.00 86.31 572 LYS A N 1
ATOM 4388 C CA . LYS A 1 572 ? -6.899 9.375 -24.935 1.00 86.31 572 LYS A CA 1
ATOM 4389 C C . LYS A 1 572 ? -5.699 10.116 -24.344 1.00 86.31 572 LYS A C 1
ATOM 4391 O O . LYS A 1 572 ? -5.149 9.718 -23.316 1.00 86.31 572 LYS A O 1
ATOM 4396 N N . VAL A 1 573 ? -5.301 11.209 -24.987 1.00 86.06 573 VAL A N 1
ATOM 4397 C CA . VAL A 1 573 ? -4.275 12.097 -24.440 1.00 86.06 573 VAL A CA 1
ATOM 4398 C C . VAL A 1 573 ? -4.920 13.005 -23.376 1.00 86.06 573 VAL A C 1
ATOM 4400 O O . VAL A 1 573 ? -5.991 13.560 -23.639 1.00 86.06 573 VAL A O 1
ATOM 4403 N N . PRO A 1 574 ? -4.317 13.157 -22.184 1.00 86.88 574 PRO A N 1
ATOM 4404 C CA . PRO A 1 574 ? -4.845 13.996 -21.105 1.00 86.88 574 PRO A CA 1
ATOM 4405 C C . PRO A 1 574 ? -4.910 15.470 -21.501 1.00 86.88 574 PRO A C 1
ATOM 4407 O O . PRO A 1 574 ? -3.964 15.971 -22.108 1.00 86.88 574 PRO A O 1
ATOM 4410 N N . ASP A 1 575 ? -5.976 16.180 -21.121 1.00 82.31 575 ASP A N 1
ATOM 4411 C CA . ASP A 1 575 ? -6.028 17.642 -21.239 1.00 82.31 575 ASP A CA 1
ATOM 4412 C C . ASP A 1 575 ? -5.098 18.279 -20.192 1.00 82.31 575 ASP A C 1
ATOM 4414 O O . ASP A 1 575 ? -5.065 17.867 -19.033 1.00 82.31 575 ASP A O 1
ATOM 4418 N N . LYS A 1 576 ? -4.341 19.306 -20.585 1.00 71.56 576 LYS A N 1
ATOM 4419 C CA . LYS A 1 576 ? -3.442 20.044 -19.688 1.00 71.56 576 LYS A CA 1
ATOM 4420 C C . LYS A 1 576 ? -4.189 20.739 -18.540 1.00 71.56 576 LYS A C 1
ATOM 4422 O O . LYS A 1 576 ? -3.575 21.020 -17.515 1.00 71.56 576 LYS A O 1
ATOM 4427 N N . ASN A 1 577 ? -5.482 21.014 -18.713 1.00 71.31 577 ASN A N 1
ATOM 4428 C CA . ASN A 1 577 ? -6.333 21.653 -17.708 1.00 71.31 577 ASN A CA 1
ATOM 4429 C C . ASN A 1 577 ? -7.198 20.666 -16.911 1.00 71.31 577 ASN A C 1
ATOM 4431 O O . ASN A 1 577 ? -8.016 21.111 -16.102 1.00 71.31 577 ASN A O 1
ATOM 4435 N N . ASP A 1 578 ? -7.083 19.355 -17.151 1.00 73.38 578 ASP A N 1
ATOM 4436 C CA . ASP A 1 578 ? -7.882 18.387 -16.404 1.00 73.38 578 ASP A CA 1
ATOM 4437 C C . ASP A 1 578 ? -7.382 18.308 -14.956 1.00 73.38 578 ASP A C 1
ATOM 4439 O O . ASP A 1 578 ? -6.222 17.994 -14.691 1.00 73.38 578 ASP A O 1
ATOM 4443 N N . ASP A 1 579 ? -8.277 18.615 -14.014 1.00 76.25 579 ASP A N 1
ATOM 4444 C CA . ASP A 1 579 ? -8.007 18.495 -12.586 1.00 76.25 579 ASP A CA 1
ATOM 4445 C C . ASP A 1 579 ? -8.191 17.027 -12.153 1.00 76.25 579 ASP A C 1
ATOM 4447 O O . ASP A 1 579 ? -9.324 16.524 -12.141 1.00 76.25 579 ASP A O 1
ATOM 4451 N N . PRO A 1 580 ? -7.111 16.325 -11.768 1.00 74.19 580 PRO A N 1
ATOM 4452 C CA . PRO A 1 580 ? -7.184 14.933 -11.328 1.00 74.19 580 PRO A CA 1
ATOM 4453 C C . PRO A 1 580 ? -8.004 14.741 -10.038 1.00 74.19 580 PRO A C 1
ATOM 4455 O O . PRO A 1 580 ? -8.501 13.643 -9.786 1.00 74.19 580 PRO A O 1
ATOM 4458 N N . TYR A 1 581 ? -8.215 15.797 -9.244 1.00 79.81 581 TYR A N 1
ATOM 4459 C CA . TYR A 1 581 ? -9.025 15.773 -8.023 1.00 79.81 581 TYR A CA 1
ATOM 4460 C C . TYR A 1 581 ? -10.487 16.187 -8.239 1.00 79.81 581 TYR A C 1
ATOM 4462 O O . TYR A 1 581 ? -11.288 16.145 -7.305 1.00 79.81 581 TYR A O 1
ATOM 4470 N N . LYS A 1 582 ? -10.903 16.485 -9.477 1.00 79.12 582 LYS A N 1
ATOM 4471 C CA . LYS A 1 582 ? -12.276 16.920 -9.803 1.00 79.12 582 LYS A CA 1
ATOM 4472 C C . LYS A 1 582 ? -13.376 15.972 -9.312 1.00 79.12 582 LYS A C 1
ATOM 4474 O O . LYS A 1 582 ? -14.503 16.403 -9.070 1.00 79.12 582 LYS A O 1
ATOM 4479 N N . LYS A 1 583 ? -13.078 14.673 -9.220 1.00 75.25 583 LYS A N 1
ATOM 4480 C CA . LYS A 1 583 ? -14.005 13.623 -8.762 1.00 75.25 583 LYS A CA 1
ATOM 4481 C C . LYS A 1 583 ? -13.581 12.996 -7.434 1.00 75.25 583 LYS A C 1
ATOM 4483 O O . LYS A 1 583 ? -14.011 11.885 -7.135 1.00 75.25 583 LYS A O 1
ATOM 4488 N N . ASP A 1 584 ? -12.729 13.673 -6.670 1.00 77.44 584 ASP A N 1
ATOM 4489 C CA . ASP A 1 584 ? -12.276 13.190 -5.374 1.00 77.44 584 ASP A CA 1
ATOM 4490 C C . ASP A 1 584 ? -13.433 13.216 -4.357 1.00 77.44 584 ASP A C 1
ATOM 4492 O O . ASP A 1 584 ? -13.980 14.286 -4.066 1.00 77.44 584 ASP A O 1
ATOM 4496 N N . PRO A 1 585 ? -13.852 12.056 -3.818 1.00 73.88 585 PRO A N 1
ATOM 4497 C CA . PRO A 1 585 ? -14.922 12.002 -2.831 1.00 73.88 585 PRO A CA 1
ATOM 4498 C C . PRO A 1 585 ? -14.432 12.302 -1.401 1.00 73.88 585 PRO A C 1
ATOM 4500 O O . PRO A 1 585 ? -15.237 12.284 -0.469 1.00 73.88 585 PRO A O 1
ATOM 4503 N N . SER A 1 586 ? -13.133 12.528 -1.182 1.00 71.88 586 SER A N 1
ATOM 4504 C CA . SER A 1 586 ? -12.547 12.684 0.147 1.00 71.88 586 SER A CA 1
ATOM 4505 C C . SER A 1 586 ? -12.669 14.114 0.680 1.00 71.88 586 SER A C 1
ATOM 4507 O O . SER A 1 586 ? -12.023 15.050 0.218 1.00 71.88 586 SER A O 1
ATOM 4509 N N . LYS A 1 587 ? -13.505 14.300 1.708 1.00 68.06 587 LYS A N 1
ATOM 4510 C CA . LYS A 1 587 ? -13.649 15.585 2.409 1.00 68.06 587 LYS A CA 1
ATOM 4511 C C . LYS A 1 587 ? -13.677 15.404 3.919 1.00 68.06 587 LYS A C 1
ATOM 4513 O O . LYS A 1 587 ? -14.627 14.862 4.478 1.00 68.06 587 LYS A O 1
ATOM 4518 N N . GLN A 1 588 ? -12.663 15.941 4.596 1.00 61.72 588 GLN A N 1
ATOM 4519 C CA . GLN A 1 588 ? -12.499 15.830 6.050 1.00 61.72 588 GLN A CA 1
ATOM 4520 C C . GLN A 1 588 ? -13.708 16.377 6.838 1.00 61.72 588 GLN A C 1
ATOM 4522 O O . GLN A 1 588 ? -14.189 15.721 7.760 1.00 61.72 588 GLN A O 1
ATOM 4527 N N . VAL A 1 589 ? -14.232 17.551 6.456 1.00 59.16 589 VAL A N 1
ATOM 4528 C CA . VAL A 1 589 ? -15.350 18.220 7.158 1.00 59.16 589 VAL A CA 1
ATOM 4529 C C . VAL A 1 589 ? -16.634 17.388 7.102 1.00 59.16 589 VAL A C 1
ATOM 4531 O O . VAL A 1 589 ? -17.346 17.268 8.098 1.00 59.16 589 VAL A O 1
ATOM 4534 N N . GLU A 1 590 ? -16.907 16.763 5.956 1.00 61.72 590 GLU A N 1
ATOM 4535 C CA . GLU A 1 590 ? -18.066 15.883 5.791 1.00 61.72 590 GLU A CA 1
ATOM 4536 C C . GLU A 1 590 ? -17.916 14.606 6.631 1.00 61.72 590 GLU A C 1
ATOM 4538 O O . GLU A 1 590 ? -18.908 14.067 7.114 1.00 61.72 590 GLU A O 1
ATOM 4543 N N . MET A 1 591 ? -16.685 14.147 6.872 1.00 63.94 591 MET A N 1
ATOM 4544 C CA . MET A 1 591 ? -16.422 12.909 7.605 1.00 63.94 591 MET A CA 1
ATOM 4545 C C . MET A 1 591 ? -16.584 13.041 9.115 1.00 63.94 591 MET A C 1
ATOM 4547 O O . MET A 1 591 ? -17.091 12.109 9.732 1.00 63.94 591 MET A O 1
ATOM 4551 N N . GLU A 1 592 ? -16.239 14.181 9.715 1.00 58.81 592 GLU A N 1
ATOM 4552 C CA . GLU A 1 592 ? -16.561 14.424 11.127 1.00 58.81 592 GLU A CA 1
ATOM 4553 C C . GLU A 1 592 ? -18.081 14.535 11.315 1.00 58.81 592 GLU A C 1
ATOM 4555 O O . GLU A 1 592 ? -18.639 13.892 12.202 1.00 58.81 592 GLU A O 1
ATOM 4560 N N . ALA A 1 593 ? -18.782 15.249 10.425 1.00 61.47 593 ALA A N 1
ATOM 4561 C CA . ALA A 1 593 ? -20.244 15.302 10.441 1.00 61.47 593 ALA A CA 1
ATOM 4562 C C . ALA A 1 593 ? -20.871 13.908 10.263 1.00 61.47 593 ALA A C 1
ATOM 4564 O O . ALA A 1 593 ? -21.767 13.540 11.019 1.00 61.47 593 ALA A O 1
ATOM 4565 N N . LYS A 1 594 ? -20.353 13.099 9.331 1.00 64.19 594 LYS A N 1
ATOM 4566 C CA . LYS A 1 594 ? -20.775 11.710 9.107 1.00 64.19 594 LYS A CA 1
ATOM 4567 C C . LYS A 1 594 ? -20.461 10.817 10.301 1.00 64.19 594 LYS A C 1
ATOM 4569 O O . LYS A 1 594 ? -21.260 9.951 10.625 1.00 64.19 594 LYS A O 1
ATOM 4574 N N . TYR A 1 595 ? -19.335 11.020 10.979 1.00 60.12 595 TYR A N 1
ATOM 4575 C CA . TYR A 1 595 ? -19.010 10.307 12.211 1.00 60.12 595 TYR A CA 1
ATOM 4576 C C . TYR A 1 595 ? -20.032 10.632 13.306 1.00 60.12 595 TYR A C 1
ATOM 4578 O O . TYR A 1 595 ? -20.600 9.718 13.898 1.00 60.12 595 TYR A O 1
ATOM 4586 N N . GLN A 1 596 ? -20.348 11.913 13.520 1.00 57.91 596 GLN A N 1
ATOM 4587 C CA . GLN A 1 596 ? -21.401 12.331 14.453 1.00 57.91 596 GLN A CA 1
ATOM 4588 C C . GLN A 1 596 ? -22.782 11.794 14.041 1.00 57.91 596 GLN A C 1
ATOM 4590 O O . GLN A 1 596 ? -23.556 11.354 14.889 1.00 57.91 596 GLN A O 1
ATOM 4595 N N . GLU A 1 597 ? -23.091 11.775 12.743 1.00 63.97 597 GLU A N 1
ATOM 4596 C CA . GLU A 1 597 ? -24.326 11.197 12.215 1.00 63.97 597 GLU A CA 1
ATOM 4597 C C . GLU A 1 597 ? -24.389 9.688 12.459 1.00 63.97 597 GLU A C 1
ATOM 4599 O O . GLU A 1 597 ? -25.428 9.189 12.873 1.00 63.97 597 GLU A O 1
ATOM 4604 N N . LEU A 1 598 ? -23.292 8.956 12.257 1.00 59.41 598 LEU A N 1
ATOM 4605 C CA . LEU A 1 598 ? -23.209 7.528 12.559 1.00 59.41 598 LEU A CA 1
ATOM 4606 C C . LEU A 1 598 ? -23.412 7.285 14.054 1.00 59.41 598 LEU A C 1
ATOM 4608 O O . LEU A 1 598 ? -24.190 6.408 14.419 1.00 59.41 598 LEU A O 1
ATOM 4612 N N . LEU A 1 599 ? -22.789 8.091 14.919 1.00 55.47 599 LEU A N 1
ATOM 4613 C CA . LEU A 1 599 ? -23.009 8.003 16.361 1.00 55.47 599 LEU A CA 1
ATOM 4614 C C . LEU A 1 599 ? -24.486 8.213 16.731 1.00 55.47 599 LEU A C 1
ATOM 4616 O O . LEU A 1 599 ? -25.014 7.450 17.537 1.00 55.47 599 LEU A O 1
ATOM 4620 N N . LYS A 1 600 ? -25.171 9.184 16.114 1.00 56.69 600 LYS A N 1
ATOM 4621 C CA . LYS A 1 600 ? -26.614 9.418 16.318 1.00 56.69 600 LYS A CA 1
ATOM 4622 C C . LYS A 1 600 ? -27.481 8.304 15.741 1.00 56.69 600 LYS A C 1
ATOM 4624 O O . LYS A 1 600 ? -28.368 7.796 16.416 1.00 56.69 600 LYS A O 1
ATOM 4629 N N . ARG A 1 601 ? -27.205 7.881 14.504 1.00 63.28 601 ARG A N 1
ATOM 4630 C CA . ARG A 1 601 ? -27.911 6.803 13.791 1.00 63.28 601 ARG A CA 1
ATOM 4631 C C . ARG A 1 601 ? -27.906 5.509 14.596 1.00 63.28 601 ARG A C 1
ATOM 4633 O O . ARG A 1 601 ? -28.888 4.775 14.590 1.00 63.28 601 ARG A O 1
ATOM 4640 N N . TYR A 1 602 ? -26.803 5.256 15.288 1.00 53.56 602 TYR A N 1
ATOM 4641 C CA . TYR A 1 602 ? -26.605 4.088 16.128 1.00 53.56 602 TYR A CA 1
ATOM 4642 C C . TYR A 1 602 ? -26.884 4.360 17.622 1.00 53.56 602 TYR A C 1
ATOM 4644 O O . TYR A 1 602 ? -26.512 3.554 18.468 1.00 53.56 602 TYR A O 1
ATOM 4652 N N . ASN A 1 603 ? -27.567 5.460 17.970 1.00 54.72 603 ASN A N 1
ATOM 4653 C CA . ASN A 1 603 ? -27.966 5.815 19.342 1.00 54.72 603 ASN A CA 1
ATOM 4654 C C . ASN A 1 603 ? -26.810 5.763 20.369 1.00 54.72 603 ASN A C 1
ATOM 4656 O O . ASN A 1 603 ? -27.015 5.411 21.532 1.00 54.72 603 ASN A O 1
ATOM 4660 N N . ILE A 1 604 ? -25.585 6.068 19.931 1.00 51.34 604 ILE A N 1
ATOM 4661 C CA . ILE A 1 604 ? -24.388 6.129 20.783 1.00 51.34 604 ILE A CA 1
ATOM 4662 C C . ILE A 1 604 ? -24.320 7.491 21.489 1.00 51.34 604 ILE A C 1
ATOM 4664 O O . ILE A 1 604 ? -23.880 7.573 22.635 1.00 51.34 604 ILE A O 1
ATOM 4668 N N . ILE A 1 605 ? -24.775 8.546 20.809 1.00 43.31 605 ILE A N 1
ATOM 4669 C CA . ILE A 1 605 ? -24.952 9.900 21.349 1.00 43.31 605 ILE A CA 1
ATOM 4670 C C . ILE A 1 605 ? -26.376 10.388 21.054 1.00 43.31 605 ILE A C 1
ATOM 4672 O O . ILE A 1 605 ? -27.001 9.894 20.112 1.00 43.31 605 ILE A O 1
ATOM 4676 N N . GLU A 1 606 ? -26.868 11.334 21.862 1.00 36.25 606 GLU A N 1
ATOM 4677 C CA . GLU A 1 606 ? -28.188 11.971 21.685 1.00 36.25 606 GLU A CA 1
ATOM 4678 C C . GLU A 1 606 ? -28.286 12.871 20.439 1.00 36.25 606 GLU A C 1
ATOM 4680 O O . GLU A 1 606 ? -27.296 13.558 20.074 1.00 36.25 606 GLU A O 1
#